Protein AF-A0A3Q3BIP0-F1 (afdb_monomer)

pLDDT: mean 76.55, std 16.32, range [24.11, 97.31]

Structure (mmCIF, N/CA/C/O backbone):
data_AF-A0A3Q3BIP0-F1
#
_entry.id   AF-A0A3Q3BIP0-F1
#
loop_
_atom_site.group_PDB
_atom_site.id
_atom_site.type_symbol
_atom_site.label_atom_id
_atom_site.label_alt_id
_atom_site.label_comp_id
_atom_site.label_asym_id
_atom_site.label_entity_id
_atom_site.label_seq_id
_atom_site.pdbx_PDB_ins_code
_atom_site.Cartn_x
_atom_site.Cartn_y
_atom_site.Cartn_z
_atom_site.occupancy
_atom_site.B_iso_or_equiv
_atom_site.auth_seq_id
_atom_site.auth_comp_id
_atom_site.auth_asym_id
_atom_site.auth_atom_id
_atom_site.pdbx_PDB_model_num
ATOM 1 N N . MET A 1 1 ? 16.464 -26.753 34.640 1.00 33.38 1 MET A N 1
ATOM 2 C CA . MET A 1 1 ? 17.159 -27.815 33.881 1.00 33.38 1 MET A CA 1
ATOM 3 C C . MET A 1 1 ? 18.623 -27.415 33.773 1.00 33.38 1 MET A C 1
ATOM 5 O O . MET A 1 1 ? 18.903 -26.432 33.111 1.00 33.38 1 MET A O 1
ATOM 9 N N . PHE A 1 2 ? 19.534 -28.069 34.496 1.00 24.11 2 PHE A N 1
ATOM 10 C CA . PHE A 1 2 ? 20.967 -27.748 34.431 1.00 24.11 2 PHE A CA 1
ATOM 11 C C . PHE A 1 2 ? 21.724 -28.934 33.845 1.00 24.11 2 PHE A C 1
ATOM 13 O O . PHE A 1 2 ? 21.589 -30.056 34.333 1.00 24.11 2 PHE A O 1
ATOM 20 N N . VAL A 1 3 ? 22.505 -28.673 32.800 1.00 28.91 3 VAL A N 1
ATOM 21 C CA . VAL A 1 3 ? 23.426 -29.635 32.194 1.00 28.91 3 VAL A CA 1
ATOM 22 C C . VAL A 1 3 ? 24.803 -29.374 32.797 1.00 28.91 3 VAL A C 1
ATOM 24 O O . VAL A 1 3 ? 25.383 -28.316 32.581 1.00 28.91 3 VAL A O 1
ATOM 27 N N . PHE A 1 4 ? 25.314 -30.323 33.579 1.00 26.50 4 PHE A N 1
ATOM 28 C CA . PHE A 1 4 ? 26.716 -30.336 33.997 1.00 26.50 4 PHE A CA 1
ATOM 29 C C . PHE A 1 4 ? 27.482 -31.310 33.098 1.00 26.50 4 PHE A C 1
ATOM 31 O O . PHE A 1 4 ? 27.207 -32.509 33.125 1.00 26.50 4 PHE A O 1
ATOM 38 N N . CYS A 1 5 ? 28.459 -30.811 32.338 1.00 28.73 5 CYS A N 1
ATOM 39 C CA . CYS A 1 5 ? 29.488 -31.638 31.705 1.00 28.73 5 CYS A CA 1
ATOM 40 C C . CYS A 1 5 ? 30.703 -31.691 32.637 1.00 28.73 5 CYS A C 1
ATOM 42 O O . CYS A 1 5 ? 31.366 -30.678 32.849 1.00 28.73 5 CYS A O 1
ATOM 44 N N . HIS A 1 6 ? 30.994 -32.864 33.202 1.00 28.81 6 HIS A N 1
ATOM 45 C CA . HIS A 1 6 ? 32.254 -33.113 33.900 1.00 28.81 6 HIS A CA 1
ATOM 46 C C . HIS A 1 6 ? 33.248 -33.742 32.921 1.00 28.81 6 HIS A C 1
ATOM 48 O O . HIS A 1 6 ? 33.045 -34.863 32.463 1.00 28.81 6 HIS A O 1
ATOM 54 N N . SER A 1 7 ? 34.336 -33.035 32.628 1.00 40.62 7 SER A N 1
ATOM 55 C CA . SER A 1 7 ? 35.482 -33.552 31.880 1.00 40.62 7 SER A CA 1
ATOM 56 C C . SER A 1 7 ? 36.447 -34.256 32.839 1.00 40.62 7 SER A C 1
ATOM 58 O O . SER A 1 7 ? 37.020 -33.637 33.735 1.00 40.62 7 SER A O 1
ATOM 60 N N . GLY A 1 8 ? 36.621 -35.569 32.661 1.00 27.61 8 GLY A N 1
ATOM 61 C CA . GLY A 1 8 ? 37.517 -36.389 33.477 1.00 27.61 8 GLY A CA 1
ATOM 62 C C . GLY A 1 8 ? 37.885 -37.722 32.819 1.00 27.61 8 GLY A C 1
ATOM 63 O O . GLY A 1 8 ? 37.208 -38.715 33.038 1.00 27.61 8 GLY A O 1
ATOM 64 N N . LEU A 1 9 ? 38.971 -37.692 32.034 1.00 34.19 9 LEU A N 1
ATOM 65 C CA . LEU A 1 9 ? 39.938 -38.759 31.699 1.00 34.19 9 LEU A CA 1
ATOM 66 C C . LEU A 1 9 ? 39.441 -40.211 31.487 1.00 34.19 9 LEU A C 1
ATOM 68 O O . LEU A 1 9 ? 39.231 -40.957 32.439 1.00 34.19 9 LEU A O 1
ATOM 72 N N . GLY A 1 10 ? 39.479 -40.664 30.224 1.00 26.66 10 GLY A N 1
ATOM 73 C CA . GLY A 1 10 ? 39.570 -42.083 29.843 1.00 26.66 10 GLY A CA 1
ATOM 74 C C . GLY A 1 10 ? 39.076 -42.366 28.417 1.00 26.66 10 GLY A C 1
ATOM 75 O O . GLY A 1 10 ? 37.908 -42.153 28.127 1.00 26.66 10 GLY A O 1
ATOM 76 N N . CYS A 1 11 ? 39.961 -42.830 27.527 1.00 36.09 11 CYS A N 1
ATOM 77 C CA . CYS A 1 11 ? 39.701 -43.109 26.106 1.00 36.09 11 CYS A CA 1
ATOM 78 C C . CYS A 1 11 ? 38.441 -43.958 25.832 1.00 36.09 11 CYS A C 1
ATOM 80 O O . CYS A 1 11 ? 38.356 -45.098 26.283 1.00 36.09 11 CYS A O 1
ATOM 82 N N . GLY A 1 12 ? 37.542 -43.455 24.979 1.00 28.53 12 GLY A N 1
ATOM 83 C CA . GLY A 1 12 ? 36.448 -44.217 24.371 1.00 28.53 12 GLY A CA 1
ATOM 84 C C . GLY A 1 12 ? 35.509 -43.316 23.567 1.00 28.53 12 GLY A C 1
ATOM 85 O O . GLY A 1 12 ? 34.959 -42.363 24.103 1.00 28.53 12 GLY A O 1
ATOM 86 N N . PHE A 1 13 ? 35.357 -43.595 22.271 1.00 40.06 13 PHE A N 1
ATOM 87 C CA . PHE A 1 13 ? 34.340 -42.995 21.402 1.00 40.06 13 PHE A CA 1
ATOM 88 C C . PHE A 1 13 ? 32.932 -43.188 22.011 1.00 40.06 13 PHE A C 1
ATOM 90 O O . PHE A 1 13 ? 32.654 -44.273 22.513 1.00 40.06 13 PHE A O 1
ATOM 97 N N . PHE A 1 14 ? 32.066 -42.173 21.870 1.00 35.97 14 PHE A N 1
ATOM 98 C CA . PHE A 1 14 ? 30.690 -42.002 22.390 1.00 35.97 14 PHE A CA 1
ATOM 99 C C . PHE A 1 14 ? 30.562 -41.177 23.685 1.00 35.97 14 PHE A C 1
ATOM 101 O O . PHE A 1 14 ? 30.467 -41.703 24.790 1.00 35.97 14 PHE A O 1
ATOM 108 N N . GLU A 1 15 ? 30.448 -39.856 23.519 1.00 36.03 15 GLU A N 1
ATOM 109 C CA . GLU A 1 15 ? 29.845 -38.964 24.516 1.00 36.03 15 GLU A CA 1
ATOM 110 C C . GLU A 1 15 ? 28.332 -39.245 24.587 1.00 36.03 15 GLU A C 1
ATOM 112 O O . GLU A 1 15 ? 27.610 -39.097 23.599 1.00 36.03 15 GLU A O 1
ATOM 117 N N . VAL A 1 16 ? 27.848 -39.688 25.750 1.00 39.41 16 VAL A N 1
ATOM 118 C CA . VAL A 1 16 ? 26.424 -39.928 26.027 1.00 39.41 16 VAL A CA 1
ATOM 119 C C . VAL A 1 16 ? 25.927 -38.820 26.954 1.00 39.41 16 VAL A C 1
ATOM 121 O O . VAL A 1 16 ? 26.384 -38.715 28.092 1.00 39.41 16 VAL A O 1
ATOM 124 N N . CYS A 1 17 ? 24.979 -37.999 26.493 1.00 39.12 17 CYS A N 1
ATOM 125 C CA . CYS A 1 17 ? 24.285 -37.041 27.357 1.00 39.12 17 CYS A CA 1
ATOM 126 C C . CYS A 1 17 ? 23.299 -37.773 28.279 1.00 39.12 17 CYS A C 1
ATOM 128 O O . CYS A 1 17 ? 22.420 -38.500 27.817 1.00 39.12 17 CYS A O 1
ATOM 130 N N . TRP A 1 18 ? 23.414 -37.546 29.589 1.00 38.69 18 TRP A N 1
ATOM 131 C CA . TRP A 1 18 ? 22.529 -38.130 30.597 1.00 38.69 18 TRP A CA 1
ATOM 132 C C . TRP A 1 18 ? 21.453 -37.127 31.023 1.00 38.69 18 TRP A C 1
ATOM 134 O O . TRP A 1 18 ? 21.769 -36.103 31.627 1.00 38.69 18 TRP A O 1
ATOM 144 N N . LEU A 1 19 ? 20.175 -37.447 30.798 1.00 36.06 19 LEU A N 1
ATOM 145 C CA . LEU A 1 19 ? 19.062 -36.795 31.497 1.00 36.06 19 LEU A CA 1
ATOM 146 C C . LEU A 1 19 ? 18.647 -37.642 32.708 1.00 36.06 19 LEU A C 1
ATOM 148 O O . LEU A 1 19 ? 18.263 -38.803 32.569 1.00 36.06 19 LEU A O 1
ATOM 152 N N . ARG A 1 20 ? 18.704 -37.058 33.913 1.00 34.97 20 ARG A N 1
ATOM 153 C CA . ARG A 1 20 ? 18.124 -37.642 35.135 1.00 34.97 20 ARG A CA 1
ATOM 154 C C . ARG A 1 20 ? 16.741 -37.044 35.376 1.00 34.97 20 ARG A C 1
ATOM 156 O O . ARG A 1 20 ? 16.641 -35.881 35.753 1.00 34.97 20 ARG A O 1
ATOM 163 N N . LEU A 1 21 ? 15.694 -37.852 35.220 1.00 36.09 21 LEU A N 1
ATOM 164 C CA . LEU A 1 21 ? 14.323 -37.495 35.597 1.00 36.09 21 LEU A CA 1
ATOM 165 C C . LEU A 1 21 ? 13.913 -38.242 36.875 1.00 36.09 21 LEU A C 1
ATOM 167 O O . LEU A 1 21 ? 14.251 -39.411 37.060 1.00 36.09 21 LEU A O 1
ATOM 171 N N . ARG A 1 22 ? 13.207 -37.552 37.779 1.00 34.44 22 ARG A N 1
ATOM 172 C CA . ARG A 1 22 ? 12.762 -38.077 39.079 1.00 34.44 22 ARG A CA 1
ATOM 173 C C . ARG A 1 22 ? 11.235 -38.194 39.081 1.00 34.44 22 ARG A C 1
ATOM 175 O O . ARG A 1 22 ? 10.556 -37.177 39.103 1.00 34.44 22 ARG A O 1
ATOM 182 N N . GLY A 1 23 ? 10.714 -39.423 39.081 1.00 39.28 23 GLY A N 1
ATOM 183 C CA . GLY A 1 23 ? 9.292 -39.721 39.308 1.00 39.28 23 GLY A CA 1
ATOM 184 C C . GLY A 1 23 ? 9.016 -40.184 40.753 1.00 39.28 23 GLY A C 1
ATOM 185 O O . GLY A 1 23 ? 9.912 -40.760 41.387 1.00 39.28 23 GLY A O 1
ATOM 186 N N . PRO A 1 24 ? 7.810 -39.946 41.308 1.00 45.69 24 PRO A N 1
ATOM 187 C CA . PRO A 1 24 ? 7.463 -40.326 42.674 1.00 45.69 24 PRO A CA 1
ATOM 188 C C . PRO A 1 24 ? 7.079 -41.813 42.742 1.00 45.69 24 PRO A C 1
ATOM 190 O O . PRO A 1 24 ? 5.950 -42.193 42.461 1.00 45.69 24 PRO A O 1
ATOM 193 N N . GLY A 1 25 ? 8.037 -42.657 43.136 1.00 48.06 25 GLY A N 1
ATOM 194 C CA . GLY A 1 25 ? 7.802 -44.073 43.453 1.00 48.06 25 GLY A CA 1
ATOM 195 C C . GLY A 1 25 ? 8.713 -45.040 42.693 1.00 48.06 25 GLY A C 1
ATOM 196 O O . GLY A 1 25 ? 8.373 -45.503 41.618 1.00 48.06 25 GLY A O 1
ATOM 197 N N . ARG A 1 26 ? 9.871 -45.357 43.293 1.00 47.50 26 ARG A N 1
ATOM 198 C CA . ARG A 1 26 ? 10.764 -46.508 43.015 1.00 47.50 26 ARG A CA 1
ATOM 199 C C . ARG A 1 26 ? 10.948 -46.947 41.543 1.00 47.50 26 ARG A C 1
ATOM 201 O O . ARG A 1 26 ? 10.336 -47.906 41.098 1.00 47.50 26 ARG A O 1
ATOM 208 N N . SER A 1 27 ? 11.941 -46.356 40.876 1.00 38.84 27 SER A N 1
ATOM 209 C CA . SER A 1 27 ? 13.042 -47.005 40.121 1.00 38.84 27 SER A CA 1
ATOM 210 C C . SER A 1 27 ? 13.680 -45.960 39.195 1.00 38.84 27 SER A C 1
ATOM 212 O O . SER A 1 27 ? 12.980 -45.112 38.649 1.00 38.84 27 SER A O 1
ATOM 214 N N . TRP A 1 28 ? 15.005 -45.981 39.034 1.00 39.06 28 TRP A N 1
ATOM 215 C CA . TRP A 1 28 ? 15.706 -45.089 38.106 1.00 39.06 28 TRP A CA 1
ATOM 216 C C . TRP A 1 28 ? 15.454 -45.551 36.665 1.00 39.06 28 TRP A C 1
ATOM 218 O O . TRP A 1 28 ? 16.001 -46.565 36.241 1.00 39.06 28 TRP A O 1
ATOM 228 N N . GLY A 1 29 ? 14.641 -44.812 35.908 1.00 39.62 29 GLY A N 1
ATOM 229 C CA . GLY A 1 29 ? 14.524 -44.977 34.459 1.00 39.62 29 GLY A CA 1
ATOM 230 C C . GLY A 1 29 ? 15.448 -43.997 33.741 1.00 39.62 29 GLY A C 1
ATOM 231 O O . GLY A 1 29 ? 15.277 -42.787 33.869 1.00 39.62 29 GLY A O 1
ATOM 232 N N . VAL A 1 30 ? 16.430 -44.505 32.997 1.00 42.56 30 VAL A N 1
ATOM 233 C CA . VAL A 1 30 ? 17.227 -43.700 32.061 1.00 42.56 30 VAL A CA 1
ATOM 234 C C . VAL A 1 30 ? 16.522 -43.754 30.709 1.00 42.56 30 VAL A C 1
ATOM 236 O O . VAL A 1 30 ? 16.454 -44.820 30.101 1.00 42.56 30 VAL A O 1
ATOM 239 N N . VAL A 1 31 ? 16.002 -42.625 30.226 1.00 46.19 31 VAL A N 1
ATOM 240 C CA . VAL A 1 31 ? 15.570 -42.510 28.827 1.00 46.19 31 VAL A CA 1
ATOM 241 C C . VAL A 1 31 ? 16.789 -42.095 28.016 1.00 46.19 31 VAL A C 1
ATOM 243 O O . VAL A 1 31 ? 17.210 -40.941 28.043 1.00 46.19 31 VAL A O 1
ATOM 246 N N . VAL A 1 32 ? 17.393 -43.061 27.326 1.00 47.59 32 VAL A N 1
ATOM 247 C CA . VAL A 1 32 ? 18.471 -42.801 26.369 1.00 47.59 32 VAL A CA 1
ATOM 248 C C . VAL A 1 32 ? 17.821 -42.360 25.060 1.00 47.59 32 VAL A C 1
ATOM 250 O O . VAL A 1 32 ? 17.444 -43.192 24.237 1.00 47.59 32 VAL A O 1
ATOM 253 N N . VAL A 1 33 ? 17.673 -41.049 24.851 1.00 53.56 33 VAL A N 1
ATOM 254 C CA . VAL A 1 33 ? 17.435 -40.533 23.497 1.00 53.56 33 VAL A CA 1
ATOM 255 C C . VAL A 1 33 ? 18.770 -40.638 22.777 1.00 53.56 33 VAL A C 1
ATOM 257 O O . VAL A 1 33 ? 19.678 -39.842 23.001 1.00 53.56 33 VAL A O 1
ATOM 260 N N . SER A 1 34 ? 18.937 -41.700 21.992 1.00 63.31 34 SER A N 1
ATOM 261 C CA . SER A 1 34 ? 20.180 -41.899 21.249 1.00 63.31 34 SER A CA 1
ATOM 262 C C . SER A 1 34 ? 20.437 -40.701 20.328 1.00 63.31 34 SER A C 1
ATOM 264 O O . SER A 1 34 ? 19.499 -40.137 19.759 1.00 63.31 34 SER A O 1
ATOM 266 N N . ALA A 1 35 ? 21.707 -40.341 20.126 1.00 61.22 35 ALA A N 1
ATOM 267 C CA . ALA A 1 35 ? 22.092 -39.330 19.139 1.00 61.22 35 ALA A CA 1
ATOM 268 C C . ALA A 1 35 ? 21.501 -39.639 17.749 1.00 61.22 35 ALA A C 1
ATOM 270 O O . ALA A 1 35 ? 21.176 -38.725 17.000 1.00 61.22 35 ALA A O 1
ATOM 271 N N . ALA A 1 36 ? 21.274 -40.922 17.444 1.00 66.69 36 ALA A N 1
ATOM 272 C CA . ALA A 1 36 ? 20.591 -41.357 16.236 1.00 66.69 36 ALA A CA 1
ATOM 273 C C . ALA A 1 36 ? 19.140 -40.855 16.151 1.00 66.69 36 ALA A C 1
ATOM 275 O O . ALA A 1 36 ? 18.747 -40.414 15.085 1.00 66.69 36 ALA A O 1
ATOM 276 N N . VAL A 1 37 ? 18.361 -40.849 17.240 1.00 72.00 37 VAL A N 1
ATOM 277 C CA . VAL A 1 37 ? 16.973 -40.333 17.251 1.00 72.00 37 VAL A CA 1
ATOM 278 C C . VAL A 1 37 ? 16.943 -38.815 17.074 1.00 72.00 37 VAL A C 1
ATOM 280 O O . VAL A 1 37 ? 16.118 -38.308 16.321 1.00 72.00 37 VAL A O 1
ATOM 283 N N . LEU A 1 38 ? 17.868 -38.090 17.710 1.00 67.50 38 LEU A N 1
ATOM 284 C CA . LEU A 1 38 ? 17.979 -36.638 17.541 1.00 67.50 38 LEU A CA 1
ATOM 285 C C . LEU A 1 38 ? 18.381 -36.278 16.102 1.00 67.50 38 LEU A C 1
ATOM 287 O O . LEU A 1 38 ? 17.762 -35.418 15.483 1.00 67.50 38 LEU A O 1
ATOM 291 N N . LEU A 1 39 ? 19.367 -36.988 15.545 1.00 71.38 39 LEU A N 1
ATOM 292 C CA . LEU A 1 39 ? 19.767 -36.852 14.145 1.00 71.38 39 LEU A CA 1
ATOM 293 C C . LEU A 1 39 ? 18.633 -37.231 13.191 1.00 71.38 39 LEU A C 1
ATOM 295 O O . LEU A 1 39 ? 18.493 -36.587 12.161 1.00 71.38 39 LEU A O 1
ATOM 299 N N . LEU A 1 40 ? 17.805 -38.224 13.531 1.00 74.00 40 LEU A N 1
ATOM 300 C CA . LEU A 1 40 ? 16.660 -38.629 12.717 1.00 74.00 40 LEU A CA 1
ATOM 301 C C . LEU A 1 40 ? 15.549 -37.575 12.737 1.00 74.00 40 LEU A C 1
ATOM 303 O O . LEU A 1 40 ? 14.970 -37.312 11.694 1.00 74.00 40 LEU A O 1
ATOM 307 N N . LEU A 1 41 ? 15.279 -36.941 13.883 1.00 68.88 41 LEU A N 1
ATOM 308 C CA . LEU A 1 41 ? 14.320 -35.834 13.997 1.00 68.88 41 LEU A CA 1
ATOM 309 C C . LEU A 1 41 ? 14.809 -34.575 13.275 1.00 68.88 41 LEU A C 1
ATOM 311 O O . LEU A 1 41 ? 14.026 -33.932 12.584 1.00 68.88 41 LEU A O 1
ATOM 315 N N . VAL A 1 42 ? 16.102 -34.251 13.378 1.00 67.69 42 VAL A N 1
ATOM 316 C CA . VAL A 1 42 ? 16.715 -33.155 12.612 1.00 67.69 42 VAL A CA 1
ATOM 317 C C . VAL A 1 42 ? 16.691 -33.474 11.118 1.00 67.69 42 VAL A C 1
ATOM 319 O O . VAL A 1 42 ? 16.300 -32.626 10.329 1.00 67.69 42 VAL A O 1
ATOM 322 N N . ALA A 1 43 ? 17.034 -34.699 10.717 1.00 67.88 43 ALA A N 1
ATOM 323 C CA . ALA A 1 43 ? 16.973 -35.129 9.323 1.00 67.88 43 ALA A CA 1
ATOM 324 C C . ALA A 1 43 ? 15.535 -35.146 8.788 1.00 67.88 43 ALA A C 1
ATOM 326 O O . ALA A 1 43 ? 15.324 -34.731 7.656 1.00 67.88 43 ALA A O 1
ATOM 327 N N . LEU A 1 44 ? 14.549 -35.558 9.593 1.00 68.62 44 LEU A N 1
ATOM 328 C CA . LEU A 1 44 ? 13.123 -35.476 9.261 1.00 68.62 44 LEU A CA 1
ATOM 329 C C . LEU A 1 44 ? 12.666 -34.024 9.136 1.00 68.62 44 LEU A C 1
ATOM 331 O O . LEU A 1 44 ? 11.977 -33.713 8.177 1.00 68.62 44 LEU A O 1
ATOM 335 N N . GLY A 1 45 ? 13.072 -33.133 10.045 1.00 61.50 45 GLY A N 1
ATOM 336 C CA . GLY A 1 45 ? 12.756 -31.703 9.979 1.00 61.50 45 GLY A CA 1
ATOM 337 C C . GLY A 1 45 ? 13.389 -31.009 8.770 1.00 61.50 45 GLY A C 1
ATOM 338 O O . GLY A 1 45 ? 12.719 -30.250 8.076 1.00 61.50 45 GLY A O 1
ATOM 339 N N . VAL A 1 46 ? 14.650 -31.325 8.460 1.00 58.62 46 VAL A N 1
ATOM 340 C CA . VAL A 1 46 ? 15.354 -30.836 7.264 1.00 58.62 46 VAL A CA 1
ATOM 341 C C . VAL A 1 46 ? 14.740 -31.424 5.992 1.00 58.62 46 VAL A C 1
ATOM 343 O O . VAL A 1 46 ? 14.544 -30.696 5.025 1.00 58.62 46 VAL A O 1
ATOM 346 N N . ALA A 1 47 ? 14.373 -32.708 5.985 1.00 54.25 47 ALA A N 1
ATOM 347 C CA . ALA A 1 47 ? 13.672 -33.329 4.864 1.00 54.25 47 ALA A CA 1
ATOM 348 C C . ALA A 1 47 ? 12.283 -32.708 4.653 1.00 54.25 47 ALA A C 1
ATOM 350 O O . ALA A 1 47 ? 11.926 -32.430 3.515 1.00 54.25 47 ALA A O 1
ATOM 351 N N . LEU A 1 48 ? 11.527 -32.422 5.720 1.00 55.31 48 LEU A N 1
ATOM 352 C CA . LEU A 1 48 ? 10.230 -31.742 5.635 1.00 55.31 48 LEU A CA 1
ATOM 353 C C . LEU A 1 48 ? 10.376 -30.320 5.070 1.00 55.31 48 LEU A C 1
ATOM 355 O O . LEU A 1 48 ? 9.602 -29.923 4.203 1.00 55.31 48 LEU A O 1
ATOM 359 N N . ALA A 1 49 ? 11.397 -29.579 5.517 1.00 52.09 49 ALA A N 1
ATOM 360 C CA . ALA A 1 49 ? 11.719 -28.252 4.997 1.00 52.09 49 ALA A CA 1
ATOM 361 C C . ALA A 1 49 ? 12.106 -28.298 3.507 1.00 52.09 49 ALA A C 1
ATOM 363 O O . ALA A 1 49 ? 11.659 -27.453 2.741 1.00 52.09 49 ALA A O 1
ATOM 364 N N . LEU A 1 50 ? 12.863 -29.315 3.080 1.00 54.19 50 LEU A N 1
ATOM 365 C CA . LEU A 1 50 ? 13.229 -29.527 1.673 1.00 54.19 50 LEU A CA 1
ATOM 366 C C . LEU A 1 50 ? 12.047 -29.973 0.795 1.00 54.19 50 LEU A C 1
ATOM 368 O O . LEU A 1 50 ? 12.042 -29.690 -0.400 1.00 54.19 50 LEU A O 1
ATOM 372 N N . ILE A 1 51 ? 11.046 -30.654 1.363 1.00 55.28 51 ILE A N 1
ATOM 373 C CA . ILE A 1 51 ? 9.830 -31.078 0.645 1.00 55.28 51 ILE A CA 1
ATOM 374 C C . ILE A 1 51 ? 8.878 -29.893 0.402 1.00 55.28 51 ILE A C 1
ATOM 376 O O . ILE A 1 51 ? 8.185 -29.873 -0.613 1.00 55.28 51 ILE A O 1
ATOM 380 N N . LEU A 1 52 ? 8.845 -28.904 1.302 1.00 61.41 52 LEU A N 1
ATOM 381 C CA . LEU A 1 52 ? 7.984 -27.716 1.185 1.00 61.41 52 LEU A CA 1
ATOM 382 C C . LEU A 1 52 ? 8.605 -26.586 0.347 1.00 61.41 52 LEU A C 1
ATOM 384 O O . LEU A 1 52 ? 7.890 -25.687 -0.094 1.00 61.41 52 LEU A O 1
ATOM 388 N N . THR A 1 53 ? 9.916 -26.622 0.102 1.00 73.81 53 THR A N 1
ATOM 389 C CA . THR A 1 53 ? 10.595 -25.648 -0.760 1.00 73.81 53 THR A CA 1
ATOM 390 C C . THR A 1 53 ? 10.495 -26.041 -2.227 1.00 73.81 53 THR A C 1
ATOM 392 O O . THR A 1 53 ? 11.016 -27.081 -2.638 1.00 73.81 53 THR A O 1
ATOM 395 N N . ARG A 1 54 ? 9.899 -25.181 -3.054 1.00 83.31 54 ARG A N 1
ATOM 396 C CA . ARG A 1 54 ? 9.905 -25.358 -4.510 1.00 83.31 54 ARG A CA 1
ATOM 397 C C . ARG A 1 54 ? 11.176 -24.747 -5.099 1.00 83.31 54 ARG A C 1
ATOM 399 O O . ARG A 1 54 ? 11.346 -23.531 -5.069 1.00 83.31 54 ARG A O 1
ATOM 406 N N . VAL A 1 55 ? 12.060 -25.585 -5.640 1.00 88.50 55 VAL A N 1
ATOM 407 C CA . VAL A 1 55 ? 13.290 -25.139 -6.315 1.00 88.50 55 VAL A CA 1
ATOM 408 C C . VAL A 1 55 ? 12.994 -24.857 -7.787 1.00 88.50 55 VAL A C 1
ATOM 410 O O . VAL A 1 55 ? 12.409 -25.697 -8.470 1.00 88.50 55 VAL A O 1
ATOM 413 N N . MET A 1 56 ? 13.394 -23.682 -8.267 1.00 90.38 56 MET A N 1
ATOM 414 C CA . MET A 1 56 ? 13.201 -23.231 -9.645 1.00 90.38 56 MET A CA 1
ATOM 415 C C . MET A 1 56 ? 14.564 -22.907 -10.259 1.00 90.38 56 MET A C 1
ATOM 417 O O . MET A 1 56 ? 15.298 -22.076 -9.722 1.00 90.38 56 MET A O 1
ATOM 421 N N . THR A 1 57 ? 14.920 -23.591 -11.350 1.00 91.44 57 THR A N 1
ATOM 422 C CA . THR A 1 57 ? 16.256 -23.502 -11.974 1.00 91.44 57 THR A CA 1
ATOM 423 C C . THR A 1 57 ? 16.252 -22.942 -13.393 1.00 91.44 57 THR A C 1
ATOM 425 O O . THR A 1 57 ? 17.315 -22.754 -13.985 1.00 91.44 57 THR A O 1
ATOM 428 N N . ASP A 1 58 ? 15.069 -22.720 -13.963 1.00 92.31 58 ASP A N 1
ATOM 429 C CA . ASP A 1 58 ? 14.920 -22.216 -15.325 1.00 92.31 58 ASP A CA 1
ATOM 430 C C . ASP A 1 58 ? 15.371 -20.752 -15.423 1.00 92.31 58 ASP A C 1
ATOM 432 O O . ASP A 1 58 ? 15.358 -20.021 -14.431 1.00 92.31 58 ASP A O 1
ATOM 436 N N . SER A 1 59 ? 15.775 -20.311 -16.619 1.00 92.06 59 SER A N 1
ATOM 437 C CA . SER A 1 59 ? 16.185 -18.919 -16.865 1.00 92.06 59 SER A CA 1
ATOM 438 C C . SER A 1 59 ? 15.031 -17.924 -16.748 1.00 92.06 59 SER A C 1
ATOM 440 O O . SER A 1 59 ? 15.273 -16.734 -16.588 1.00 92.06 59 SER A O 1
ATOM 442 N N . GLU A 1 60 ? 13.794 -18.396 -16.826 1.00 95.06 60 GLU A N 1
ATOM 443 C CA . GLU A 1 60 ? 12.574 -17.633 -16.592 1.00 95.06 60 GLU A CA 1
ATOM 444 C C . GLU A 1 60 ? 11.512 -18.551 -15.988 1.00 95.06 60 GLU A C 1
ATOM 446 O O . GLU A 1 60 ? 11.544 -19.765 -16.194 1.00 95.06 60 GLU A O 1
ATOM 451 N N . GLY A 1 61 ? 10.572 -17.986 -15.238 1.00 94.44 61 GLY A N 1
ATOM 452 C CA . GLY A 1 61 ? 9.461 -18.753 -14.693 1.00 94.44 61 GLY A CA 1
ATOM 453 C C . GLY A 1 61 ? 8.463 -17.892 -13.937 1.00 94.44 61 GLY A C 1
ATOM 454 O O . GLY A 1 61 ? 8.706 -16.72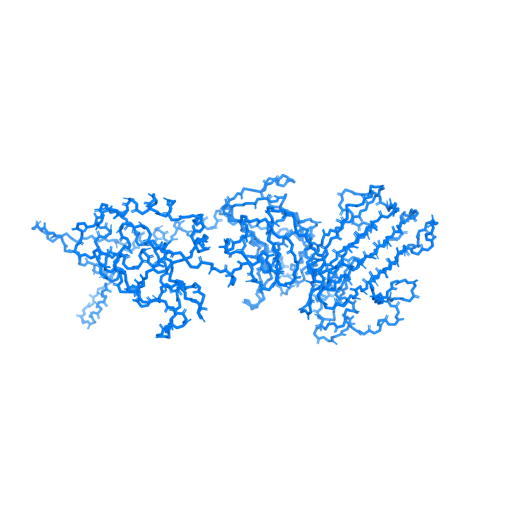3 -13.652 1.00 94.44 61 GLY A O 1
ATOM 455 N N . SER A 1 62 ? 7.325 -18.488 -13.596 1.00 95.12 62 SER A N 1
ATOM 456 C CA . SER A 1 62 ? 6.237 -17.828 -12.875 1.00 95.12 62 SER A CA 1
ATOM 457 C C . SER A 1 62 ? 5.832 -18.620 -11.639 1.00 95.12 62 SER A C 1
ATOM 459 O O . SER A 1 62 ? 5.836 -19.855 -11.642 1.00 95.12 62 SER A O 1
ATOM 461 N N . PHE A 1 63 ? 5.428 -17.915 -10.592 1.00 94.69 63 PHE A N 1
ATOM 462 C CA . PHE A 1 63 ? 4.923 -18.497 -9.358 1.00 94.69 63 PHE A CA 1
ATOM 463 C C . PHE A 1 63 ? 3.791 -17.637 -8.798 1.00 94.69 63 PHE A C 1
ATOM 465 O O . PHE A 1 63 ? 3.742 -16.426 -8.995 1.00 94.69 63 PHE A O 1
ATOM 472 N N . THR A 1 64 ? 2.856 -18.285 -8.116 1.00 95.00 64 THR A N 1
ATOM 473 C CA . THR A 1 64 ? 1.650 -17.648 -7.590 1.00 95.00 64 THR A CA 1
ATOM 474 C C . THR A 1 64 ? 1.400 -18.110 -6.164 1.00 95.00 64 THR A C 1
ATOM 476 O O . THR A 1 64 ? 1.878 -19.176 -5.752 1.00 95.00 64 THR A O 1
ATOM 479 N N . SER A 1 65 ? 0.597 -17.351 -5.427 1.00 93.62 65 SER A N 1
ATOM 480 C CA . SER A 1 65 ? -0.001 -17.841 -4.186 1.00 93.62 65 SER A CA 1
ATOM 481 C C . SER A 1 65 ? -0.864 -19.090 -4.444 1.00 93.62 65 SER A C 1
ATOM 483 O O . SER A 1 65 ? -1.346 -19.305 -5.567 1.00 93.62 65 SER A O 1
ATOM 485 N N . PRO A 1 66 ? -1.103 -19.929 -3.419 1.00 91.69 66 PRO A N 1
ATOM 486 C CA . PRO A 1 66 ? -2.029 -21.049 -3.549 1.00 91.69 66 PRO A CA 1
ATOM 487 C C . PRO A 1 66 ? -3.432 -20.562 -3.945 1.00 91.69 66 PRO A C 1
ATOM 489 O O . PRO A 1 66 ? -3.870 -19.515 -3.481 1.00 91.69 66 PRO A O 1
ATOM 492 N N . ASN A 1 67 ? -4.130 -21.332 -4.784 1.00 88.69 67 ASN A N 1
ATOM 493 C CA . ASN A 1 67 ? -5.479 -21.057 -5.310 1.00 88.69 67 ASN A CA 1
ATOM 494 C C . ASN A 1 67 ? -5.648 -19.825 -6.217 1.00 88.69 67 ASN A C 1
ATOM 496 O O . ASN A 1 67 ? -6.771 -19.584 -6.657 1.00 88.69 67 ASN A O 1
ATOM 500 N N . HIS A 1 68 ? -4.583 -19.090 -6.547 1.00 87.81 68 HIS A N 1
ATOM 501 C CA . HIS A 1 68 ? -4.667 -17.924 -7.432 1.00 87.81 68 HIS A CA 1
ATOM 502 C C . HIS A 1 68 ? -5.340 -18.274 -8.783 1.00 87.81 68 HIS A C 1
ATOM 504 O O . HIS A 1 68 ? -5.004 -19.316 -9.360 1.00 87.81 68 HIS A O 1
ATOM 510 N N . PRO A 1 69 ? -6.279 -17.456 -9.311 1.00 88.56 69 PRO A N 1
ATOM 511 C CA . PRO A 1 69 ? -6.683 -16.106 -8.875 1.00 88.56 69 PRO A CA 1
ATOM 512 C C . PRO A 1 69 ? -7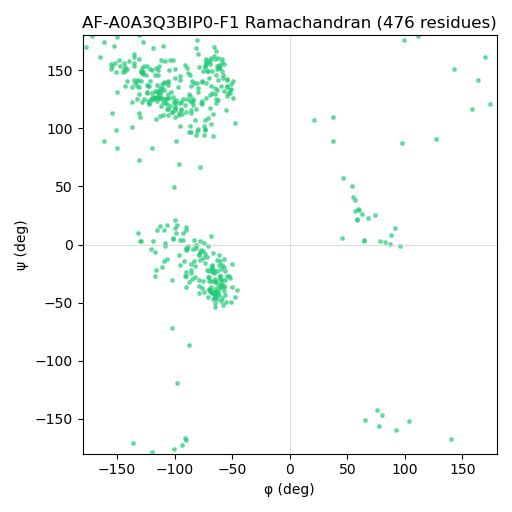.708 -16.045 -7.726 1.00 88.56 69 PRO A C 1
ATOM 514 O O . PRO A 1 69 ? -8.178 -14.965 -7.380 1.00 88.56 69 PRO A O 1
ATOM 517 N N . GLY A 1 70 ? -8.097 -17.183 -7.151 1.00 78.81 70 GLY A N 1
ATOM 518 C CA . GLY A 1 70 ? -8.944 -17.244 -5.958 1.00 78.81 70 GLY A CA 1
ATOM 519 C C . GLY A 1 70 ? -8.167 -17.028 -4.656 1.00 78.81 70 GLY A C 1
ATOM 520 O O . GLY A 1 70 ? -6.942 -16.912 -4.650 1.00 78.81 70 GLY A O 1
ATOM 521 N N . SER A 1 71 ? -8.892 -16.997 -3.535 1.00 85.50 71 SER A N 1
ATOM 522 C CA . SER A 1 71 ? -8.303 -16.676 -2.235 1.00 85.50 71 SER A CA 1
ATOM 523 C C . SER A 1 71 ? -7.341 -17.746 -1.714 1.00 85.50 71 SER A C 1
ATOM 525 O O . SER A 1 71 ? -7.631 -18.950 -1.762 1.00 85.50 71 SER A O 1
ATOM 527 N N . TYR A 1 72 ? -6.200 -17.308 -1.181 1.00 89.88 72 TYR A N 1
ATOM 528 C CA . TYR A 1 72 ? -5.211 -18.215 -0.597 1.00 89.88 72 TYR A CA 1
ATOM 529 C C . TYR A 1 72 ? -5.676 -18.770 0.767 1.00 89.88 72 TYR A C 1
ATOM 531 O O . TYR A 1 72 ? -6.465 -18.132 1.460 1.00 89.88 72 TYR A O 1
ATOM 539 N N . PRO A 1 73 ? -5.215 -19.965 1.187 1.00 88.75 73 PRO A N 1
ATOM 540 C CA . PRO A 1 73 ? -5.577 -20.538 2.483 1.00 88.75 73 PRO A CA 1
ATOM 541 C C . PRO A 1 73 ? -4.907 -19.816 3.670 1.00 88.75 73 PRO A C 1
ATOM 543 O O . PRO A 1 73 ? -3.753 -19.390 3.538 1.00 88.75 73 PRO A O 1
ATOM 546 N N . PRO A 1 74 ? -5.553 -19.767 4.850 1.00 84.94 74 PRO A N 1
ATOM 547 C CA . PRO A 1 74 ? -4.931 -19.271 6.080 1.00 84.94 74 PRO A CA 1
ATOM 548 C C . PRO A 1 74 ? -3.843 -20.230 6.596 1.00 84.94 74 PRO A C 1
ATOM 550 O O . PRO A 1 74 ? -3.875 -21.433 6.320 1.00 84.94 74 PRO A O 1
ATOM 553 N N . ASN A 1 75 ? -2.903 -19.712 7.387 1.00 82.88 75 ASN A N 1
ATOM 554 C CA . ASN A 1 75 ? -1.743 -20.396 7.970 1.00 82.88 75 ASN A CA 1
ATOM 555 C C . ASN A 1 75 ? -0.836 -21.063 6.925 1.00 82.88 75 ASN A C 1
ATOM 557 O O . ASN A 1 75 ? -0.192 -22.084 7.193 1.00 82.88 75 ASN A O 1
ATOM 561 N N . SER A 1 76 ? -0.797 -20.510 5.715 1.00 85.94 76 SER A N 1
ATOM 562 C CA . SER A 1 76 ? 0.034 -21.021 4.634 1.00 85.94 76 SER A CA 1
ATOM 563 C C . SER A 1 76 ? 1.467 -20.536 4.799 1.00 85.94 76 SER A C 1
ATOM 565 O O . SER A 1 76 ? 1.718 -19.373 5.096 1.00 85.94 76 SER A O 1
ATOM 567 N N . MET A 1 77 ? 2.428 -21.421 4.541 1.00 88.44 77 MET A N 1
ATOM 568 C CA . MET A 1 77 ? 3.837 -21.061 4.404 1.00 88.44 77 MET A CA 1
ATOM 569 C C . MET A 1 77 ? 4.364 -21.680 3.116 1.00 88.44 77 MET A C 1
ATOM 571 O O . MET A 1 77 ? 4.500 -22.899 3.017 1.00 88.44 77 MET A O 1
ATOM 575 N N . CYS A 1 78 ? 4.635 -20.836 2.124 1.00 89.94 78 CYS A N 1
ATOM 576 C CA . CYS A 1 78 ? 5.177 -21.252 0.836 1.00 89.94 78 CYS A CA 1
ATOM 577 C C . CYS A 1 78 ? 6.572 -20.662 0.664 1.00 89.94 78 CYS A C 1
ATOM 579 O O . CYS A 1 78 ? 6.772 -19.466 0.870 1.00 89.94 78 CYS A O 1
ATOM 581 N N . VAL A 1 79 ? 7.533 -21.500 0.277 1.00 90.69 79 VAL A N 1
ATOM 582 C CA . VAL A 1 79 ? 8.920 -21.078 0.073 1.00 90.69 79 VAL A CA 1
ATOM 583 C C . VAL A 1 79 ? 9.371 -21.489 -1.321 1.00 90.69 79 VAL A C 1
ATOM 585 O O . VAL A 1 79 ? 9.326 -22.668 -1.680 1.00 90.69 79 VAL A O 1
ATOM 588 N N . TRP A 1 80 ? 9.848 -20.519 -2.095 1.00 93.25 80 TRP A N 1
ATOM 589 C CA . TRP A 1 80 ? 10.467 -20.735 -3.397 1.00 93.25 80 TRP A CA 1
ATOM 590 C C . TRP A 1 80 ? 11.951 -20.403 -3.325 1.00 93.25 80 TRP A C 1
ATOM 592 O O . TRP A 1 80 ? 12.344 -19.357 -2.810 1.00 93.25 80 TRP A O 1
ATOM 602 N N . MET A 1 81 ? 12.776 -21.292 -3.868 1.00 91.88 81 MET A N 1
ATOM 603 C CA . MET A 1 81 ? 14.204 -21.063 -4.052 1.00 91.88 81 MET A CA 1
ATOM 604 C C . MET A 1 81 ? 14.468 -20.912 -5.548 1.00 91.88 81 MET A C 1
ATOM 606 O O . MET A 1 81 ? 14.331 -21.874 -6.302 1.00 91.88 81 MET A O 1
ATOM 610 N N . ILE A 1 82 ? 14.833 -19.707 -5.973 1.00 94.19 82 ILE A N 1
ATOM 611 C CA . ILE A 1 82 ? 15.134 -19.386 -7.369 1.00 94.19 82 ILE A CA 1
ATOM 612 C C . ILE A 1 82 ? 16.641 -19.415 -7.548 1.00 94.19 82 ILE A C 1
ATOM 614 O O . ILE A 1 82 ? 17.349 -18.677 -6.863 1.00 94.19 82 ILE A O 1
ATOM 618 N N . GLN A 1 83 ? 17.134 -20.248 -8.459 1.00 92.69 83 GLN A N 1
ATOM 619 C CA . GLN A 1 83 ? 18.557 -20.379 -8.739 1.00 92.69 83 GLN A CA 1
ATOM 620 C C . GLN A 1 83 ? 18.816 -20.293 -10.241 1.00 92.69 83 GLN A C 1
ATOM 622 O O . GLN A 1 83 ? 18.471 -21.200 -10.991 1.00 92.69 83 GLN A O 1
ATOM 627 N N . VAL A 1 84 ? 19.490 -19.229 -10.669 1.00 93.62 84 VAL A N 1
ATOM 628 C CA . VAL A 1 84 ? 19.886 -19.025 -12.070 1.00 93.62 84 VAL A CA 1
ATOM 629 C C . VAL A 1 84 ? 21.385 -19.300 -12.255 1.00 93.62 84 VAL A C 1
ATOM 631 O O . VAL A 1 84 ? 22.168 -19.125 -11.315 1.00 93.62 84 VAL A O 1
ATOM 634 N N . PRO A 1 85 ? 21.829 -19.761 -13.439 1.00 92.06 85 PRO A N 1
ATOM 635 C CA . PRO A 1 85 ? 23.236 -20.068 -13.675 1.00 92.06 85 PRO A CA 1
ATOM 636 C C . PRO A 1 85 ? 24.105 -18.795 -13.653 1.00 92.06 85 PRO A C 1
ATOM 638 O O . PRO A 1 85 ? 23.809 -17.842 -14.384 1.00 92.06 85 PRO A O 1
ATOM 641 N N . PRO A 1 86 ? 25.224 -18.773 -12.898 1.00 88.75 86 PRO A N 1
ATOM 642 C CA . PRO A 1 86 ? 26.197 -17.684 -12.976 1.00 88.75 86 PRO A CA 1
ATOM 643 C C . PRO A 1 86 ? 26.674 -17.469 -14.426 1.00 88.75 86 PRO A C 1
ATOM 645 O O . PRO A 1 86 ? 26.865 -18.454 -15.144 1.00 88.75 86 PRO A O 1
ATOM 648 N N . PRO A 1 87 ? 26.878 -16.219 -14.886 1.00 90.75 87 PRO A N 1
ATOM 649 C CA . PRO A 1 87 ? 26.945 -14.968 -14.120 1.00 90.75 87 PRO A CA 1
ATOM 650 C C . PRO A 1 87 ? 25.598 -14.240 -13.937 1.00 90.75 87 PRO A C 1
ATOM 652 O O . PRO A 1 87 ? 25.602 -13.062 -13.594 1.00 90.75 87 PRO A O 1
ATOM 655 N N . HIS A 1 88 ? 24.460 -14.889 -14.193 1.00 92.88 88 HIS A N 1
ATOM 656 C CA . HIS A 1 88 ? 23.154 -14.233 -14.134 1.00 92.88 88 HIS A CA 1
ATOM 657 C C . HIS A 1 88 ? 22.698 -13.959 -12.697 1.00 92.88 88 HIS A C 1
ATOM 659 O O . HIS A 1 88 ? 23.056 -14.669 -11.755 1.00 92.88 88 HIS A O 1
ATOM 665 N N . LEU A 1 89 ? 21.869 -12.931 -12.563 1.00 92.44 89 LEU A N 1
ATOM 666 C CA . LEU A 1 89 ? 21.195 -12.488 -11.352 1.00 92.44 89 LEU A CA 1
ATOM 667 C C . LEU A 1 89 ? 19.690 -12.696 -11.518 1.00 92.44 89 LEU A C 1
ATOM 669 O O . LEU A 1 89 ? 19.178 -12.707 -12.640 1.00 92.44 89 LEU A O 1
ATOM 673 N N . VAL A 1 90 ? 18.978 -12.863 -10.409 1.00 92.69 90 VAL A N 1
ATOM 674 C CA . VAL A 1 90 ? 17.520 -13.018 -10.440 1.00 92.69 90 VAL A CA 1
ATOM 675 C C . VAL A 1 90 ? 16.865 -11.638 -10.422 1.00 92.69 90 VAL A C 1
ATOM 677 O O . VAL A 1 90 ? 17.141 -10.820 -9.545 1.00 92.69 90 VAL A O 1
ATOM 680 N N . GLN A 1 91 ? 15.964 -11.384 -11.362 1.00 92.69 91 GLN A N 1
ATOM 681 C CA . GLN A 1 91 ? 15.036 -10.259 -11.301 1.00 92.69 91 GLN A CA 1
ATOM 682 C C . GLN A 1 91 ? 13.627 -10.801 -11.089 1.00 92.69 91 GLN A C 1
ATOM 684 O O . GLN A 1 91 ? 13.244 -11.763 -11.758 1.00 92.69 91 GLN A O 1
ATOM 689 N N . ILE A 1 92 ? 12.875 -10.199 -10.167 1.00 92.69 92 ILE A N 1
ATOM 690 C CA . ILE A 1 92 ? 11.508 -10.610 -9.832 1.00 92.69 92 ILE A CA 1
ATOM 691 C C . ILE A 1 92 ? 10.564 -9.447 -10.105 1.00 92.69 92 ILE A C 1
ATOM 693 O O . ILE A 1 92 ? 10.792 -8.337 -9.632 1.00 92.69 92 ILE A O 1
ATOM 697 N N . HIS A 1 93 ? 9.492 -9.729 -10.832 1.00 91.25 93 HIS A N 1
ATOM 698 C CA . HIS A 1 93 ? 8.412 -8.798 -11.101 1.00 91.25 93 HIS A CA 1
ATOM 699 C C . HIS A 1 93 ? 7.093 -9.409 -10.622 1.00 91.25 93 HIS A C 1
ATOM 701 O O . HIS A 1 93 ? 6.737 -10.523 -11.012 1.00 91.25 93 HIS A O 1
ATOM 707 N N . VAL A 1 94 ? 6.391 -8.701 -9.742 1.00 90.12 94 VAL A N 1
ATOM 708 C CA . VAL A 1 94 ? 5.068 -9.103 -9.258 1.00 90.12 94 VAL A CA 1
ATOM 709 C C . VAL A 1 94 ? 4.039 -8.469 -10.185 1.00 90.12 94 VAL A C 1
ATOM 711 O O . VAL A 1 94 ? 4.008 -7.255 -10.308 1.00 90.12 94 VAL A O 1
ATOM 714 N N . THR A 1 95 ? 3.217 -9.281 -10.843 1.00 86.62 95 THR A N 1
ATOM 715 C CA . THR A 1 95 ? 2.236 -8.797 -11.826 1.00 86.62 95 THR A CA 1
ATOM 716 C C . THR A 1 95 ? 0.911 -8.406 -11.181 1.00 86.62 95 THR A C 1
ATOM 718 O O . THR A 1 95 ? 0.227 -7.509 -11.651 1.00 86.62 95 THR A O 1
ATOM 721 N N . SER A 1 96 ? 0.521 -9.077 -10.096 1.00 84.12 96 SER A N 1
ATOM 722 C CA . SER A 1 96 ? -0.678 -8.732 -9.327 1.00 84.12 96 SER A CA 1
ATOM 723 C C . SER A 1 96 ? -0.506 -9.115 -7.864 1.00 84.12 96 SER A C 1
ATOM 725 O O . SER A 1 96 ? 0.187 -10.087 -7.548 1.00 84.12 96 SER A O 1
ATOM 727 N N . MET A 1 97 ? -1.133 -8.351 -6.970 1.00 83.06 97 MET A N 1
ATOM 728 C CA . MET A 1 97 ? -1.087 -8.579 -5.529 1.00 83.06 97 MET A CA 1
ATOM 729 C C . MET A 1 97 ? -2.385 -8.097 -4.875 1.00 83.06 97 MET A C 1
ATOM 731 O O . MET A 1 97 ? -2.838 -6.989 -5.128 1.00 83.06 97 MET A O 1
ATOM 735 N N . ALA A 1 98 ? -2.978 -8.945 -4.045 1.00 82.25 98 ALA A N 1
ATOM 736 C CA . ALA A 1 98 ? -4.154 -8.694 -3.227 1.00 82.25 98 ALA A CA 1
ATOM 737 C C . ALA A 1 98 ? -4.043 -9.563 -1.970 1.00 82.25 98 ALA A C 1
ATOM 739 O O . ALA A 1 98 ? -4.544 -10.689 -1.926 1.00 82.25 98 ALA A O 1
ATOM 740 N N . MET A 1 99 ? -3.310 -9.070 -0.978 1.00 82.12 99 MET A N 1
ATOM 741 C CA . MET A 1 99 ? -3.023 -9.754 0.282 1.00 82.12 99 MET A CA 1
ATOM 742 C C . MET A 1 99 ? -3.401 -8.864 1.460 1.00 82.12 99 MET A C 1
ATOM 744 O O . MET A 1 99 ? -3.373 -7.636 1.355 1.00 82.12 99 MET A O 1
ATOM 748 N N . GLU A 1 100 ? -3.722 -9.481 2.591 1.00 79.75 100 GLU A N 1
ATOM 749 C CA . GLU A 1 100 ? -3.945 -8.754 3.834 1.00 79.75 100 GLU A CA 1
ATOM 750 C C . GLU A 1 100 ? -2.688 -7.972 4.243 1.00 79.75 100 GLU A C 1
ATOM 752 O O . GLU A 1 100 ? -1.567 -8.472 4.182 1.00 79.75 100 GLU A O 1
ATOM 757 N N . GLY A 1 101 ? -2.870 -6.724 4.669 1.00 63.66 101 GLY A N 1
ATOM 758 C CA . GLY A 1 101 ? -1.802 -5.950 5.289 1.00 63.66 101 GLY A CA 1
ATOM 759 C C . GLY A 1 101 ? -1.798 -4.472 4.915 1.00 63.66 101 GLY A C 1
ATOM 760 O O . GLY A 1 101 ? -2.222 -4.062 3.836 1.00 63.66 101 GLY A O 1
ATOM 761 N N . GLN A 1 102 ? -1.298 -3.668 5.850 1.00 53.69 102 GLN A N 1
ATOM 762 C CA . GLN A 1 102 ? -0.945 -2.257 5.664 1.00 53.69 102 GLN A CA 1
ATOM 763 C C . GLN A 1 102 ? 0.577 -2.126 5.479 1.00 53.69 102 GLN A C 1
ATOM 765 O O . GLN A 1 102 ? 1.273 -3.132 5.485 1.00 53.69 102 GLN A O 1
ATOM 770 N N . SER A 1 103 ? 1.126 -0.912 5.378 1.00 51.94 103 SER A N 1
ATOM 771 C CA . SER A 1 103 ? 2.547 -0.642 5.060 1.00 51.94 103 SER A CA 1
ATOM 772 C C . SER A 1 103 ? 3.606 -1.395 5.893 1.00 51.94 103 SER A C 1
ATOM 774 O O . SER A 1 103 ? 4.758 -1.474 5.474 1.00 51.94 103 SER A O 1
ATOM 776 N N . LEU A 1 104 ? 3.245 -1.971 7.046 1.00 58.81 104 LEU A N 1
ATOM 777 C CA . LEU A 1 104 ? 4.134 -2.750 7.918 1.00 58.81 104 LEU A CA 1
ATOM 778 C C . LEU A 1 104 ? 4.074 -4.282 7.725 1.00 58.81 104 LEU A C 1
ATOM 780 O O . LEU A 1 104 ? 4.911 -4.981 8.293 1.00 58.81 104 LEU A O 1
ATOM 784 N N . CYS A 1 105 ? 3.121 -4.810 6.946 1.00 70.00 105 CYS A N 1
ATOM 785 C CA . CYS A 1 105 ? 2.989 -6.235 6.594 1.00 70.00 105 CYS A CA 1
ATOM 786 C C . CYS A 1 105 ? 3.124 -7.216 7.780 1.00 70.00 105 CYS A C 1
ATOM 788 O O . CYS A 1 105 ? 4.003 -8.081 7.792 1.00 70.00 105 CYS A O 1
ATOM 790 N N . LEU A 1 106 ? 2.276 -7.043 8.804 1.00 73.88 106 LEU A N 1
ATOM 791 C CA . LEU A 1 106 ? 2.336 -7.795 10.068 1.00 73.88 106 LEU A CA 1
ATOM 792 C C . LEU A 1 106 ? 1.59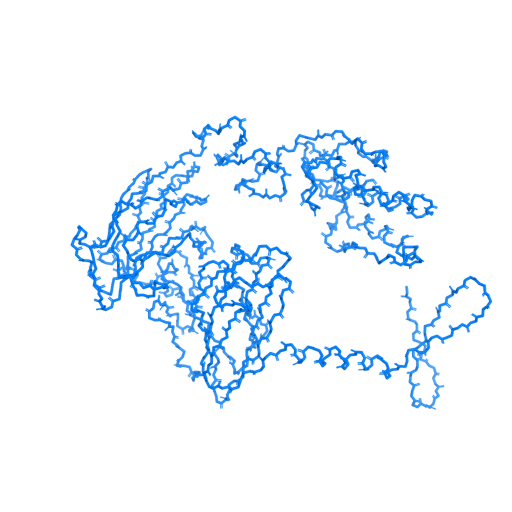4 -9.147 10.049 1.00 73.88 106 LEU A C 1
ATOM 794 O O . LEU A 1 106 ? 1.956 -10.021 10.836 1.00 73.88 106 LEU A O 1
ATOM 798 N N . PHE A 1 107 ? 0.591 -9.308 9.178 1.00 80.88 107 PHE A N 1
ATOM 799 C CA . PHE A 1 107 ? -0.314 -10.470 9.134 1.00 80.88 107 PHE A CA 1
ATOM 800 C C . PHE A 1 107 ? 0.066 -11.419 8.002 1.00 80.88 107 PHE A C 1
ATOM 802 O O . PHE A 1 107 ? 0.711 -12.444 8.233 1.00 80.88 107 PHE A O 1
ATOM 809 N N . ASP A 1 108 ? -0.205 -10.989 6.771 1.00 86.75 108 ASP A N 1
ATOM 810 C CA . ASP A 1 108 ? 0.194 -11.683 5.561 1.00 86.75 108 ASP A CA 1
ATOM 811 C C . ASP A 1 108 ? 1.299 -10.909 4.856 1.00 86.75 108 ASP A C 1
ATOM 813 O O . ASP A 1 108 ? 1.302 -9.675 4.794 1.00 86.75 108 ASP A O 1
ATOM 817 N N . TRP A 1 109 ? 2.281 -11.631 4.323 1.00 91.00 109 TRP A N 1
ATOM 818 C CA . TRP A 1 109 ? 3.377 -10.986 3.614 1.00 91.00 109 TRP A CA 1
ATOM 819 C C . TRP A 1 109 ? 4.060 -11.896 2.603 1.00 91.00 109 TRP A C 1
ATOM 821 O O . TRP A 1 109 ? 4.177 -13.115 2.764 1.00 91.00 109 TRP A O 1
ATOM 831 N N . LEU A 1 110 ? 4.588 -11.246 1.572 1.00 91.44 110 LEU A N 1
ATOM 832 C CA . LEU A 1 110 ? 5.549 -11.794 0.633 1.00 91.44 110 LEU A CA 1
ATOM 833 C C . LEU A 1 110 ? 6.917 -11.183 0.932 1.00 91.44 110 LEU A C 1
ATOM 835 O O . LEU A 1 110 ? 7.087 -9.969 0.882 1.00 91.44 110 LEU A O 1
ATOM 839 N N . GLU A 1 111 ? 7.896 -12.017 1.244 1.00 90.25 111 GLU A N 1
ATOM 840 C CA . GLU A 1 111 ? 9.259 -11.604 1.562 1.00 90.25 111 GLU A CA 1
ATOM 841 C C . GLU A 1 111 ? 10.233 -12.109 0.497 1.00 90.25 111 GLU A C 1
ATOM 843 O O . GLU A 1 111 ? 10.211 -13.289 0.136 1.00 90.25 111 GLU A O 1
ATOM 848 N N . VAL A 1 112 ? 11.110 -11.227 0.013 1.00 89.81 112 VAL A N 1
ATOM 849 C CA . VAL A 1 112 ? 12.202 -11.577 -0.907 1.00 89.81 112 VAL A CA 1
ATOM 850 C C . VAL A 1 112 ? 13.538 -11.403 -0.185 1.00 89.81 112 VAL A C 1
ATOM 852 O O . VAL A 1 112 ? 13.888 -10.307 0.250 1.00 89.81 112 VAL A O 1
ATOM 855 N N . LEU A 1 113 ? 14.291 -12.498 -0.071 1.00 85.00 113 LEU A N 1
ATOM 856 C CA . LEU A 1 113 ? 15.560 -12.596 0.648 1.00 85.00 113 LEU A CA 1
ATOM 857 C C . LEU A 1 113 ? 16.692 -12.968 -0.315 1.00 85.00 113 LEU A C 1
ATOM 859 O O . LEU A 1 113 ? 16.647 -14.005 -0.984 1.00 85.00 113 LEU A O 1
ATOM 863 N N . PHE A 1 114 ? 17.756 -12.167 -0.329 1.00 79.31 114 PHE A N 1
ATOM 864 C CA . PHE A 1 114 ? 18.951 -12.418 -1.137 1.00 79.31 114 PHE A CA 1
ATOM 865 C C . PHE A 1 114 ? 20.247 -12.182 -0.345 1.00 79.31 114 PHE A C 1
ATOM 867 O O . PHE A 1 114 ? 20.262 -11.640 0.763 1.00 79.31 114 PHE A O 1
ATOM 874 N N . GLN A 1 115 ? 21.366 -12.684 -0.867 1.00 67.69 115 GLN A N 1
ATOM 875 C CA . GLN A 1 115 ? 22.669 -12.551 -0.214 1.00 67.69 115 GLN A CA 1
ATOM 876 C C . GLN A 1 115 ? 23.340 -11.212 -0.561 1.00 67.69 115 GLN A C 1
ATOM 878 O O . GLN A 1 115 ? 23.280 -10.816 -1.718 1.00 67.69 115 GLN A O 1
ATOM 883 N N . PRO A 1 116 ? 24.023 -10.543 0.392 1.00 53.50 116 PRO A N 1
ATOM 884 C CA . PRO A 1 116 ? 24.403 -11.032 1.716 1.00 53.50 116 PRO A CA 1
ATOM 885 C C . PRO A 1 116 ? 23.448 -10.548 2.826 1.00 53.50 116 PRO A C 1
ATOM 887 O O . PRO A 1 116 ? 23.711 -9.520 3.422 1.00 53.50 116 PRO A O 1
ATOM 890 N N . ARG A 1 117 ? 22.364 -11.288 3.127 1.00 52.19 117 ARG A N 1
ATOM 891 C CA . ARG A 1 117 ? 21.557 -11.302 4.381 1.00 52.19 117 ARG A CA 1
ATOM 892 C C . ARG A 1 117 ? 21.128 -9.971 5.049 1.00 52.19 117 ARG A C 1
ATOM 894 O O . ARG A 1 117 ? 20.522 -10.041 6.112 1.00 52.19 117 ARG A O 1
ATOM 901 N N . SER A 1 118 ? 21.369 -8.803 4.457 1.00 48.16 118 SER A N 1
ATOM 902 C CA . SER A 1 118 ? 21.043 -7.494 5.047 1.00 48.16 118 SER A CA 1
ATOM 903 C C . SER A 1 118 ? 19.847 -6.801 4.403 1.00 48.16 118 SER A C 1
ATOM 905 O O . SER A 1 118 ? 19.340 -5.846 4.978 1.00 48.16 118 SER A O 1
ATOM 907 N N . PHE A 1 119 ? 19.373 -7.273 3.249 1.00 52.91 119 PHE A N 1
ATOM 908 C CA . PHE A 1 119 ? 18.212 -6.695 2.580 1.00 52.91 119 PHE A CA 1
ATOM 909 C C . PHE A 1 119 ? 17.093 -7.734 2.536 1.00 52.91 119 PHE A C 1
ATOM 911 O O . PHE A 1 119 ? 17.194 -8.751 1.850 1.00 52.91 119 PHE A O 1
ATOM 918 N N . SER A 1 120 ? 16.064 -7.489 3.346 1.00 63.28 120 SER A N 1
ATOM 919 C CA . SER A 1 120 ? 14.775 -8.167 3.280 1.00 63.28 120 SER A CA 1
ATOM 920 C C . SER A 1 120 ? 13.731 -7.122 2.916 1.00 63.28 120 SER A C 1
ATOM 922 O O . SER A 1 120 ? 13.640 -6.092 3.587 1.00 63.28 120 SER A O 1
ATOM 924 N N . CYS A 1 121 ? 12.967 -7.372 1.857 1.00 69.75 121 CYS A N 1
ATOM 925 C CA . CYS A 1 121 ? 11.814 -6.555 1.495 1.00 69.75 121 CYS A CA 1
ATOM 926 C C . CYS A 1 121 ? 10.551 -7.378 1.730 1.00 69.75 121 CYS A C 1
ATOM 928 O O . CYS A 1 121 ? 10.448 -8.495 1.218 1.00 69.75 121 CYS A O 1
ATOM 930 N N . ARG A 1 122 ? 9.615 -6.825 2.508 1.00 82.31 122 ARG A N 1
ATOM 931 C CA . ARG A 1 122 ? 8.285 -7.396 2.732 1.00 82.31 122 ARG A CA 1
ATOM 932 C C . ARG A 1 122 ? 7.249 -6.593 1.971 1.00 82.31 122 ARG A C 1
ATOM 934 O O . ARG A 1 122 ? 7.294 -5.367 1.977 1.00 82.31 122 ARG A O 1
ATOM 941 N N . PHE A 1 123 ? 6.326 -7.306 1.347 1.00 85.75 123 PHE A N 1
ATOM 942 C CA . PHE A 1 123 ? 5.266 -6.755 0.522 1.00 85.75 123 PHE A CA 1
ATOM 943 C C . PHE A 1 123 ? 3.922 -7.333 0.960 1.00 85.75 123 PHE A C 1
ATOM 945 O O . PHE A 1 123 ? 3.828 -8.519 1.282 1.00 85.75 123 PHE A O 1
ATOM 952 N N . CYS A 1 124 ? 2.894 -6.496 0.967 1.00 81.31 124 CYS A N 1
ATOM 953 C CA . CYS A 1 124 ? 1.519 -6.832 1.318 1.00 81.31 124 CYS A CA 1
ATOM 954 C C . CYS A 1 124 ? 0.577 -5.748 0.773 1.00 81.31 124 CYS A C 1
ATOM 956 O O . CYS A 1 124 ? 1.038 -4.732 0.245 1.00 81.31 124 CYS A O 1
ATOM 958 N N . GLY A 1 125 ? -0.734 -5.951 0.908 1.00 74.88 125 GLY A N 1
ATOM 959 C CA . GLY A 1 125 ? -1.750 -5.041 0.386 1.00 74.88 125 GLY A CA 1
ATOM 960 C C . GLY A 1 125 ? -2.225 -5.412 -1.022 1.00 74.88 125 GLY A C 1
ATOM 961 O O . GLY A 1 125 ? -2.089 -6.552 -1.466 1.00 74.88 125 GLY A O 1
ATOM 962 N N . ASN A 1 126 ? -2.814 -4.436 -1.717 1.00 67.81 126 ASN A N 1
ATOM 963 C CA . ASN A 1 126 ? -3.555 -4.646 -2.970 1.00 67.81 126 ASN A CA 1
ATOM 964 C C . ASN A 1 126 ? -2.853 -4.112 -4.225 1.00 67.81 126 ASN A C 1
ATOM 966 O O . ASN A 1 126 ? -3.486 -3.984 -5.271 1.00 67.81 126 ASN A O 1
ATOM 970 N N . VAL A 1 127 ? -1.572 -3.755 -4.120 1.00 68.12 127 VAL A N 1
ATOM 971 C CA . VAL A 1 127 ? -0.789 -3.246 -5.249 1.00 68.12 127 VAL A CA 1
ATOM 972 C C . VAL A 1 127 ? 0.548 -3.950 -5.302 1.00 68.12 127 VAL A C 1
ATOM 974 O O . VAL A 1 127 ? 1.189 -4.179 -4.277 1.00 68.12 127 VAL A O 1
ATOM 977 N N . ALA A 1 128 ? 0.939 -4.329 -6.515 1.00 80.44 128 ALA A N 1
ATOM 978 C CA . ALA A 1 128 ? 2.210 -4.978 -6.748 1.00 80.44 128 ALA A CA 1
ATOM 979 C C . ALA A 1 128 ? 3.371 -4.021 -6.412 1.00 80.44 128 ALA A C 1
ATOM 981 O O . ALA A 1 128 ? 3.334 -2.849 -6.791 1.00 80.44 128 ALA A O 1
ATOM 982 N N . PRO A 1 129 ? 4.405 -4.493 -5.697 1.00 82.81 129 PRO A N 1
ATOM 983 C CA . PRO A 1 129 ? 5.589 -3.689 -5.437 1.00 82.81 129 PRO A CA 1
ATOM 984 C C . PRO A 1 129 ? 6.394 -3.449 -6.722 1.00 82.81 129 PRO A C 1
ATOM 986 O O . PRO A 1 129 ? 6.291 -4.246 -7.659 1.00 82.81 129 PRO A O 1
ATOM 989 N N . PRO A 1 130 ? 7.260 -2.419 -6.744 1.00 84.12 130 PRO A N 1
ATOM 990 C CA . PRO A 1 130 ? 8.156 -2.207 -7.868 1.00 84.12 130 PRO A CA 1
ATOM 991 C C . PRO A 1 130 ? 9.110 -3.393 -8.067 1.00 84.12 130 PRO A C 1
ATOM 993 O O . PRO A 1 130 ? 9.433 -4.135 -7.130 1.00 84.12 130 PRO A O 1
ATOM 996 N N . THR A 1 131 ? 9.579 -3.562 -9.301 1.00 89.69 131 THR A N 1
ATOM 997 C CA . THR A 1 131 ? 10.436 -4.672 -9.724 1.00 89.69 131 THR A CA 1
ATOM 998 C C . THR A 1 131 ? 11.668 -4.804 -8.838 1.00 89.69 131 THR A C 1
ATOM 1000 O O . THR A 1 131 ? 12.424 -3.862 -8.596 1.00 89.69 131 THR A O 1
ATOM 1003 N N . VAL A 1 132 ? 11.909 -6.026 -8.369 1.00 89.25 132 VAL A N 1
ATOM 1004 C CA . VAL A 1 132 ? 12.996 -6.317 -7.441 1.00 89.25 132 VAL A CA 1
ATOM 1005 C C . VAL A 1 132 ? 14.212 -6.798 -8.225 1.00 89.25 132 VAL A C 1
ATOM 1007 O O . VAL A 1 132 ? 14.303 -7.958 -8.645 1.00 89.25 132 VAL A O 1
ATOM 1010 N N . ASN A 1 133 ? 15.173 -5.892 -8.391 1.00 88.50 133 ASN A N 1
ATOM 1011 C CA . ASN A 1 133 ? 16.492 -6.191 -8.940 1.00 88.50 133 ASN A CA 1
ATOM 1012 C C . ASN A 1 133 ? 17.396 -6.747 -7.842 1.00 88.50 133 ASN A C 1
ATOM 1014 O O . ASN A 1 133 ? 17.834 -6.017 -6.956 1.00 88.50 133 ASN A O 1
ATOM 1018 N N . THR A 1 134 ? 17.682 -8.050 -7.886 1.00 88.44 134 THR A N 1
ATOM 1019 C CA . THR A 1 134 ? 18.580 -8.666 -6.901 1.00 88.44 134 THR A CA 1
ATOM 1020 C C . THR A 1 134 ? 20.027 -8.658 -7.381 1.00 88.44 134 THR A C 1
ATOM 1022 O O . THR A 1 134 ? 20.323 -8.661 -8.578 1.00 88.44 134 THR A O 1
ATOM 1025 N N . ASN A 1 135 ? 20.955 -8.689 -6.429 1.00 85.69 135 ASN A N 1
ATOM 1026 C CA . ASN A 1 135 ? 22.394 -8.803 -6.669 1.00 85.69 135 ASN A CA 1
ATOM 1027 C C . ASN A 1 135 ? 22.905 -10.250 -6.522 1.00 85.69 135 ASN A C 1
ATOM 1029 O O . ASN A 1 135 ? 24.107 -10.468 -6.362 1.00 85.69 135 ASN A O 1
ATOM 1033 N N . SER A 1 136 ? 22.007 -11.242 -6.552 1.00 88.50 136 SER A N 1
ATOM 1034 C CA . SER A 1 136 ? 22.345 -12.645 -6.323 1.00 88.50 136 SER A CA 1
ATOM 1035 C C . SER A 1 136 ? 21.815 -13.554 -7.430 1.00 88.50 136 SER A C 1
ATOM 1037 O O . SER A 1 136 ? 20.743 -13.333 -7.991 1.00 88.50 136 SER A O 1
ATOM 1039 N N . SER A 1 137 ? 22.557 -14.624 -7.718 1.00 90.88 137 SER A N 1
ATOM 1040 C CA . SER A 1 137 ? 22.105 -15.729 -8.572 1.00 90.88 137 SER A CA 1
ATOM 1041 C C . SER A 1 137 ? 21.151 -16.683 -7.841 1.00 90.88 137 SER A C 1
ATOM 1043 O O . SER A 1 137 ? 20.636 -17.627 -8.441 1.00 90.88 137 SER A O 1
ATOM 1045 N N . THR A 1 138 ? 20.959 -16.498 -6.531 1.00 91.06 138 THR A N 1
ATOM 1046 C CA . THR A 1 138 ? 20.092 -17.339 -5.703 1.00 91.06 138 THR A CA 1
ATOM 1047 C C . THR A 1 138 ? 19.253 -16.489 -4.762 1.00 91.06 138 THR A C 1
ATOM 1049 O O . THR A 1 138 ? 19.783 -15.740 -3.941 1.00 91.06 138 THR A O 1
ATOM 1052 N N . VAL A 1 139 ? 17.935 -16.633 -4.868 1.00 91.44 139 VAL A N 1
ATOM 1053 C CA . VAL A 1 139 ? 16.960 -15.820 -4.136 1.00 91.44 139 VAL A CA 1
ATOM 1054 C C . VAL A 1 139 ? 15.923 -16.718 -3.485 1.00 91.44 139 VAL A C 1
ATOM 1056 O O . VAL A 1 139 ? 15.490 -17.714 -4.064 1.00 91.44 139 VAL A O 1
ATOM 1059 N N . TRP A 1 140 ? 15.529 -16.351 -2.273 1.00 90.69 140 TRP A N 1
ATOM 1060 C CA . TRP A 1 140 ? 14.475 -17.014 -1.525 1.00 90.69 140 TRP A CA 1
ATOM 1061 C C . TRP A 1 140 ? 13.260 -16.109 -1.484 1.00 90.69 140 TRP A C 1
ATOM 1063 O O . TRP A 1 140 ? 13.355 -14.962 -1.054 1.00 90.69 140 TRP A O 1
ATOM 1073 N N . VAL A 1 141 ? 12.122 -16.632 -1.914 1.00 93.12 141 VAL A N 1
ATOM 1074 C CA . VAL A 1 141 ? 10.841 -15.942 -1.813 1.00 93.12 141 VAL A CA 1
ATOM 1075 C C . VAL A 1 141 ? 9.983 -16.708 -0.822 1.00 93.12 141 VAL A C 1
ATOM 1077 O O . VAL A 1 141 ? 9.819 -17.919 -0.962 1.00 93.12 141 VAL A O 1
ATOM 1080 N N . THR A 1 142 ? 9.467 -16.023 0.191 1.00 91.50 142 THR A N 1
ATOM 1081 C CA . THR A 1 142 ? 8.632 -16.624 1.234 1.00 91.50 142 THR A CA 1
ATOM 1082 C C . THR A 1 142 ? 7.293 -15.917 1.274 1.00 91.50 142 THR A C 1
ATOM 1084 O O . THR A 1 142 ? 7.239 -14.715 1.501 1.00 91.50 142 THR A O 1
ATOM 1087 N N . PHE A 1 143 ? 6.216 -16.666 1.079 1.00 93.75 143 PHE A N 1
ATOM 1088 C CA . PHE A 1 143 ? 4.861 -16.204 1.349 1.00 93.75 143 PHE A CA 1
ATOM 1089 C C . PHE A 1 143 ? 4.378 -16.817 2.658 1.00 93.75 143 PHE A C 1
ATOM 1091 O O . PHE A 1 143 ? 4.491 -18.035 2.850 1.00 93.75 143 PHE A O 1
ATOM 1098 N N . ARG A 1 144 ? 3.827 -15.983 3.537 1.00 90.44 144 ARG A N 1
ATOM 1099 C CA . ARG A 1 144 ? 3.193 -16.427 4.773 1.00 90.44 144 ARG A CA 1
ATOM 1100 C C . ARG A 1 144 ? 1.827 -15.776 4.922 1.00 90.44 144 ARG A C 1
ATOM 1102 O O . ARG A 1 144 ? 1.725 -14.571 4.717 1.00 90.44 144 ARG A O 1
ATOM 1109 N N . SER A 1 145 ? 0.839 -16.584 5.301 1.00 90.38 145 SER A N 1
ATOM 1110 C CA . SER A 1 145 ? -0.452 -16.101 5.781 1.00 90.38 145 SER A CA 1
ATOM 1111 C C . SER A 1 145 ? -0.706 -16.484 7.234 1.00 90.38 145 SER A C 1
ATOM 1113 O O . SER A 1 145 ? -0.188 -17.505 7.717 1.00 90.38 145 SER A O 1
ATOM 1115 N N . ASP A 1 146 ? -1.487 -15.667 7.928 1.00 86.69 146 ASP A N 1
ATOM 1116 C CA . ASP A 1 146 ? -1.939 -15.912 9.292 1.00 86.69 146 ASP A CA 1
ATOM 1117 C C . ASP A 1 146 ? -3.282 -16.670 9.335 1.00 86.69 146 ASP A C 1
ATOM 1119 O O . ASP A 1 146 ? -3.671 -17.324 8.365 1.00 86.69 146 ASP A O 1
ATOM 1123 N N . ASN A 1 147 ? -3.952 -16.724 10.490 1.00 85.50 147 ASN A N 1
ATOM 1124 C CA . ASN A 1 147 ? -5.174 -17.516 10.643 1.00 85.50 147 ASN A CA 1
ATOM 1125 C C . ASN A 1 147 ? -6.452 -16.827 10.131 1.00 85.50 147 ASN A C 1
ATOM 1127 O O . ASN A 1 147 ? -7.524 -17.438 10.214 1.00 85.50 147 ASN A O 1
ATOM 1131 N N . SER A 1 148 ? -6.346 -15.606 9.618 1.00 80.31 148 SER A N 1
ATOM 1132 C CA . SER A 1 148 ? -7.464 -14.742 9.273 1.00 80.31 148 SER A CA 1
ATOM 1133 C C . SER A 1 148 ? -7.325 -14.153 7.861 1.00 80.31 148 SER A C 1
ATOM 1135 O O . SER A 1 148 ? -6.480 -14.589 7.094 1.00 80.31 148 SER A O 1
ATOM 1137 N N . ILE A 1 149 ? -8.326 -13.347 7.479 1.00 69.69 149 ILE A N 1
ATOM 1138 C CA . ILE A 1 149 ? -8.462 -12.518 6.263 1.00 69.69 149 ILE A CA 1
ATOM 1139 C C . ILE A 1 149 ? -7.577 -12.923 5.062 1.00 69.69 149 ILE A C 1
ATOM 1141 O O . ILE A 1 149 ? -6.400 -12.617 4.977 1.00 69.69 149 ILE A O 1
ATOM 1145 N N . ALA A 1 150 ? -8.190 -13.510 4.03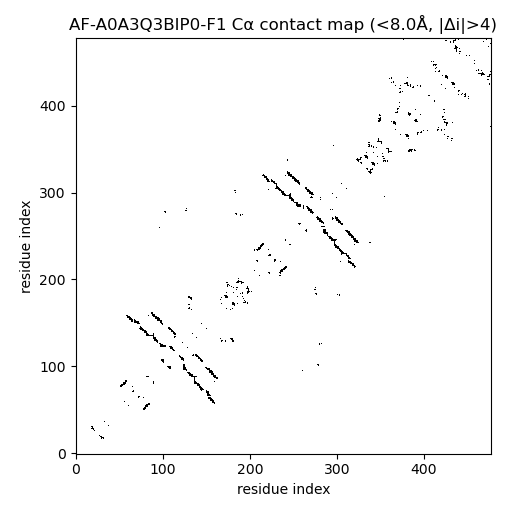0 1.00 77.06 150 ALA A N 1
ATOM 1146 C CA . ALA A 1 150 ? -7.491 -13.849 2.789 1.00 77.06 150 ALA A CA 1
ATOM 1147 C C . ALA A 1 150 ? -7.922 -12.958 1.613 1.00 77.06 150 ALA A C 1
ATOM 1149 O O . ALA A 1 150 ? -9.117 -12.795 1.354 1.00 77.06 150 ALA A O 1
ATOM 1150 N N . GLY A 1 151 ? -6.954 -12.440 0.854 1.00 78.81 151 GLY A N 1
ATOM 1151 C CA . GLY A 1 151 ? -7.177 -11.822 -0.460 1.00 78.81 151 GLY A CA 1
ATOM 1152 C C . GLY A 1 151 ? -6.993 -12.806 -1.626 1.00 78.81 151 GLY A C 1
ATOM 1153 O O . GLY A 1 151 ? -6.801 -14.002 -1.415 1.00 78.81 151 GLY A O 1
ATOM 1154 N N . ASN A 1 152 ? -7.022 -12.317 -2.873 1.00 84.12 152 ASN A N 1
ATOM 1155 C CA . ASN A 1 152 ? -6.810 -13.123 -4.098 1.00 84.12 152 ASN A CA 1
ATOM 1156 C C . ASN A 1 152 ? -5.334 -13.528 -4.324 1.00 84.12 152 ASN A C 1
ATOM 1158 O O . ASN A 1 152 ? -4.984 -14.191 -5.308 1.00 84.12 152 ASN A O 1
ATOM 1162 N N . GLY A 1 153 ? -4.458 -13.130 -3.401 1.00 89.56 153 GLY A N 1
ATOM 1163 C CA . GLY A 1 153 ? -3.057 -13.503 -3.362 1.00 89.56 153 GLY A CA 1
ATOM 1164 C C . GLY A 1 153 ? -2.224 -12.755 -4.381 1.00 89.56 153 GLY A C 1
ATOM 1165 O O . GLY A 1 153 ? -2.433 -11.568 -4.588 1.00 89.56 153 GLY A O 1
ATOM 1166 N N . PHE A 1 154 ? -1.246 -13.416 -4.987 1.00 92.44 154 PHE A N 1
ATOM 1167 C CA . PHE A 1 154 ? -0.328 -12.752 -5.906 1.00 92.44 154 PHE A CA 1
ATOM 1168 C C . PHE A 1 154 ? 0.069 -13.648 -7.073 1.00 92.44 154 PHE A C 1
ATOM 1170 O O . PHE A 1 154 ? 0.090 -14.880 -6.962 1.00 92.44 154 PHE A O 1
ATOM 1177 N N . ALA A 1 155 ? 0.464 -13.002 -8.163 1.00 93.25 155 ALA A N 1
ATOM 1178 C CA . ALA A 1 155 ? 1.182 -13.619 -9.264 1.00 93.25 155 ALA A CA 1
ATOM 1179 C C . ALA A 1 155 ? 2.503 -12.886 -9.487 1.00 93.25 155 ALA A C 1
ATOM 1181 O O . ALA A 1 155 ? 2.571 -11.659 -9.438 1.00 93.25 155 ALA A O 1
ATOM 1182 N N . ALA A 1 156 ? 3.568 -13.651 -9.701 1.00 94.56 156 ALA A N 1
ATOM 1183 C CA . ALA A 1 156 ? 4.900 -13.125 -9.919 1.00 94.56 156 ALA A CA 1
ATOM 1184 C C . ALA A 1 156 ? 5.641 -13.931 -10.984 1.00 94.56 156 ALA A C 1
ATOM 1186 O O . ALA A 1 156 ? 5.431 -15.133 -11.168 1.00 94.56 156 ALA A O 1
ATOM 1187 N N . GLN A 1 157 ? 6.547 -13.251 -11.667 1.00 94.75 157 GLN A N 1
ATOM 1188 C CA . GLN A 1 157 ? 7.438 -13.812 -12.664 1.00 94.75 157 GLN A CA 1
ATOM 1189 C C . GLN A 1 157 ? 8.881 -13.444 -12.339 1.00 94.75 157 GLN A C 1
ATOM 1191 O O . GLN A 1 157 ? 9.164 -12.389 -11.772 1.00 94.75 157 GLN A O 1
ATOM 1196 N N . TYR A 1 158 ? 9.805 -14.329 -12.685 1.00 95.12 158 TYR A N 1
ATOM 1197 C CA . TYR A 1 158 ? 11.228 -14.096 -12.530 1.00 95.12 158 TYR A CA 1
ATOM 1198 C C . TYR A 1 158 ? 11.956 -14.371 -13.840 1.00 95.12 158 TYR A C 1
ATOM 1200 O O . TYR A 1 158 ? 11.538 -15.212 -14.639 1.00 95.12 158 TYR A O 1
ATOM 1208 N N . ARG A 1 159 ? 13.079 -13.682 -14.040 1.00 94.50 159 ARG A N 1
ATOM 1209 C CA . ARG A 1 159 ? 13.991 -13.927 -15.162 1.00 94.50 159 ARG A CA 1
ATOM 1210 C C . ARG A 1 159 ? 15.450 -13.762 -14.755 1.00 94.50 159 ARG A C 1
ATOM 1212 O O . ARG A 1 159 ? 15.778 -13.013 -13.834 1.00 94.50 159 ARG A O 1
ATOM 1219 N N . ALA A 1 160 ? 16.321 -14.470 -15.459 1.00 94.12 160 ALA A N 1
ATOM 1220 C CA . ALA A 1 160 ? 17.766 -14.397 -15.343 1.00 94.12 160 ALA A CA 1
ATOM 1221 C C . ALA A 1 160 ? 18.282 -13.194 -16.143 1.00 94.12 160 ALA A C 1
ATOM 1223 O O . ALA A 1 160 ? 18.158 -13.150 -17.366 1.00 94.12 160 ALA A O 1
ATOM 1224 N N . VAL A 1 161 ? 18.887 -12.226 -15.459 1.00 93.25 161 VAL A N 1
ATOM 1225 C CA . VAL A 1 161 ? 19.453 -11.014 -16.068 1.00 93.25 161 VAL A CA 1
ATOM 1226 C C . VAL A 1 161 ? 20.958 -10.951 -15.843 1.00 93.25 161 VAL A C 1
ATOM 1228 O O . VAL A 1 161 ? 21.464 -11.399 -14.818 1.00 93.25 161 VAL A O 1
ATOM 1231 N N . LEU A 1 162 ? 21.708 -10.406 -16.799 1.00 89.81 162 LEU A N 1
ATOM 1232 C CA . LEU A 1 162 ? 23.141 -10.176 -16.610 1.00 89.81 162 LEU A CA 1
ATOM 1233 C C . LEU A 1 162 ? 23.381 -8.965 -15.684 1.00 89.81 162 LEU A C 1
ATOM 1235 O O . LEU A 1 162 ? 22.590 -8.016 -15.707 1.00 89.81 162 LEU A O 1
ATOM 1239 N N . PRO A 1 163 ? 24.481 -8.943 -14.906 1.00 85.06 163 PRO A N 1
ATOM 1240 C CA . PRO A 1 163 ? 24.889 -7.763 -14.147 1.00 85.06 163 PRO A CA 1
ATOM 1241 C C . PRO A 1 163 ? 25.028 -6.543 -15.072 1.00 85.06 163 PRO A C 1
ATOM 1243 O O . PRO A 1 163 ? 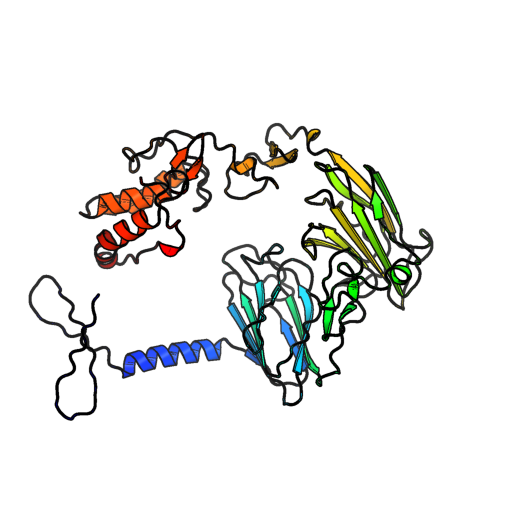25.690 -6.625 -16.106 1.00 85.06 163 PRO A O 1
ATOM 1246 N N . GLY A 1 164 ? 24.383 -5.425 -14.725 1.00 78.25 164 GLY A N 1
ATOM 1247 C CA . GLY A 1 164 ? 24.345 -4.209 -15.556 1.00 78.25 164 GLY A CA 1
ATOM 1248 C C . GLY A 1 164 ? 23.292 -4.203 -16.676 1.00 78.25 164 GLY A C 1
ATOM 1249 O O . GLY A 1 164 ? 23.226 -3.244 -17.436 1.00 78.25 164 GLY A O 1
ATOM 1250 N N . HIS A 1 165 ? 22.468 -5.250 -16.789 1.00 81.06 165 HIS A N 1
ATOM 1251 C CA . HIS A 1 165 ? 21.277 -5.301 -17.657 1.00 81.06 165 HIS A CA 1
ATOM 1252 C C . HIS A 1 165 ? 19.964 -5.365 -16.854 1.00 81.06 165 HIS A C 1
ATOM 1254 O O . HIS A 1 165 ? 18.908 -5.714 -17.383 1.00 81.06 165 HIS A O 1
ATOM 1260 N N . GLN A 1 166 ? 20.033 -5.044 -15.560 1.00 79.44 166 GLN A N 1
ATOM 1261 C CA . GLN A 1 166 ? 18.860 -4.863 -14.713 1.00 79.44 166 GLN A CA 1
ATOM 1262 C C . GLN A 1 166 ? 18.060 -3.669 -15.240 1.00 79.44 166 GLN A C 1
ATOM 1264 O O . GLN A 1 166 ? 18.603 -2.588 -15.443 1.00 79.44 166 GLN A O 1
ATOM 1269 N N . SER A 1 167 ? 16.784 -3.903 -15.521 1.00 84.50 167 SER A N 1
ATOM 1270 C CA . SER A 1 167 ? 15.852 -2.906 -16.052 1.00 84.50 167 SER A CA 1
ATOM 1271 C C . SER A 1 167 ? 14.565 -2.958 -15.251 1.00 84.50 167 SER A C 1
ATOM 1273 O O . SER A 1 167 ? 14.119 -4.046 -14.892 1.00 84.50 167 SER A O 1
ATOM 1275 N N . CYS A 1 168 ? 13.977 -1.809 -14.966 1.00 84.69 168 CYS A N 1
ATOM 1276 C CA . CYS A 1 168 ? 12.649 -1.747 -14.373 1.00 84.69 168 CYS A CA 1
ATOM 1277 C C . CYS A 1 168 ? 11.578 -1.922 -15.462 1.00 84.69 168 CYS A C 1
ATOM 1279 O O . CYS A 1 168 ? 11.901 -1.945 -16.660 1.00 84.69 168 CYS A O 1
ATOM 1281 N N . THR A 1 169 ? 10.316 -2.105 -15.075 1.00 78.88 169 THR A N 1
ATOM 1282 C CA . THR A 1 169 ? 9.221 -2.087 -16.061 1.00 78.88 169 THR A CA 1
ATOM 1283 C C . THR A 1 169 ? 9.102 -0.704 -16.704 1.00 78.88 169 THR A C 1
ATOM 1285 O O . THR A 1 169 ? 9.696 0.269 -16.243 1.00 78.88 169 THR A O 1
ATOM 1288 N N . ARG A 1 170 ? 8.350 -0.601 -17.809 1.00 68.19 170 ARG A N 1
ATOM 1289 C CA . ARG A 1 170 ? 8.135 0.688 -18.497 1.00 68.19 170 ARG A CA 1
ATOM 1290 C C . ARG A 1 170 ? 7.457 1.730 -17.604 1.00 68.19 170 ARG A C 1
ATOM 1292 O O . ARG A 1 170 ? 7.663 2.917 -17.815 1.00 68.19 170 ARG A O 1
ATOM 1299 N N . GLU A 1 171 ? 6.682 1.265 -16.631 1.00 70.25 171 GLU A N 1
ATOM 1300 C CA . GLU A 1 171 ? 5.958 2.070 -15.648 1.00 70.25 171 GLU A CA 1
ATOM 1301 C C . GLU A 1 171 ? 6.823 2.470 -14.443 1.00 70.25 171 GLU A C 1
ATOM 1303 O O . GLU A 1 171 ? 6.346 3.184 -13.576 1.00 70.25 171 GLU A O 1
ATOM 1308 N N . GLU A 1 172 ? 8.073 2.016 -14.332 1.00 80.06 172 GLU A N 1
ATOM 1309 C CA . GLU A 1 172 ? 8.898 2.218 -13.137 1.00 80.06 172 GLU A CA 1
ATOM 1310 C C . GLU A 1 172 ? 10.108 3.115 -13.404 1.00 80.06 172 GLU A C 1
ATOM 1312 O O . GLU A 1 172 ? 10.764 3.057 -14.448 1.00 80.06 172 GLU A O 1
ATOM 1317 N N . PHE A 1 173 ? 10.473 3.908 -12.398 1.00 82.38 173 PHE A N 1
ATOM 1318 C CA . PHE A 1 173 ? 11.680 4.721 -12.439 1.00 82.38 173 PHE A CA 1
ATOM 1319 C C . PHE A 1 173 ? 12.896 3.917 -11.978 1.00 82.38 173 PHE A C 1
ATOM 1321 O O . PHE A 1 173 ? 12.836 3.191 -10.987 1.00 82.38 173 PHE A O 1
ATOM 1328 N N . THR A 1 174 ? 14.016 4.053 -12.692 1.00 86.31 174 THR A N 1
ATOM 1329 C CA . THR A 1 174 ? 15.270 3.352 -12.377 1.00 86.31 174 THR A CA 1
ATOM 1330 C C . THR A 1 174 ? 16.295 4.311 -11.763 1.00 86.31 174 THR A C 1
ATOM 1332 O O . THR A 1 174 ? 16.773 5.236 -12.432 1.00 86.31 174 THR A O 1
ATOM 1335 N N . CYS A 1 175 ? 16.664 4.058 -10.507 1.00 84.88 175 CYS A N 1
ATOM 1336 C CA . CYS A 1 175 ? 17.790 4.700 -9.824 1.00 84.88 175 CYS A CA 1
ATOM 1337 C C . CYS A 1 175 ? 19.139 4.244 -10.429 1.00 84.88 175 CYS A C 1
ATOM 1339 O O . CYS A 1 175 ? 19.218 3.178 -11.046 1.00 84.88 175 CYS A O 1
ATOM 1341 N N . ASP A 1 176 ? 20.224 5.012 -10.255 1.00 83.31 176 ASP A N 1
ATOM 1342 C CA . ASP A 1 176 ? 21.539 4.657 -10.836 1.00 83.31 176 ASP A CA 1
ATOM 1343 C C . ASP A 1 176 ? 22.169 3.398 -10.209 1.00 83.31 176 ASP A C 1
ATOM 1345 O O . ASP A 1 176 ? 22.984 2.722 -10.840 1.00 83.31 176 ASP A O 1
ATOM 1349 N N . ASP A 1 177 ? 21.769 3.051 -8.985 1.00 79.62 177 ASP A N 1
ATOM 1350 C CA . ASP A 1 177 ? 22.139 1.814 -8.288 1.00 79.62 177 ASP A CA 1
ATOM 1351 C C . ASP A 1 177 ? 21.367 0.574 -8.790 1.00 79.62 177 ASP A C 1
ATOM 1353 O O . ASP A 1 177 ? 21.662 -0.550 -8.376 1.00 79.62 177 ASP A O 1
ATOM 1357 N N . GLY A 1 178 ? 20.403 0.763 -9.698 1.00 81.12 178 GLY A N 1
ATOM 1358 C CA . GLY A 1 178 ? 19.549 -0.287 -10.242 1.00 81.12 178 GLY A CA 1
ATOM 1359 C C . GLY A 1 178 ? 18.288 -0.564 -9.421 1.00 81.12 178 GLY A C 1
ATOM 1360 O O . GLY A 1 178 ? 17.588 -1.533 -9.723 1.00 81.12 178 GLY A O 1
ATOM 1361 N N . ARG A 1 179 ? 17.958 0.242 -8.404 1.00 83.81 179 ARG A N 1
ATOM 1362 C CA . ARG A 1 179 ? 16.683 0.135 -7.679 1.00 83.81 179 ARG A CA 1
ATOM 1363 C C . ARG A 1 179 ? 15.522 0.650 -8.537 1.00 83.81 179 ARG A C 1
ATOM 1365 O O . ARG A 1 179 ? 15.645 1.674 -9.204 1.00 83.81 179 ARG A O 1
ATOM 1372 N N . CYS A 1 180 ? 14.394 -0.056 -8.496 1.00 86.75 180 CYS A N 1
ATOM 1373 C CA . CYS A 1 180 ? 13.160 0.365 -9.154 1.00 86.75 180 CYS A CA 1
ATOM 1374 C C . CYS A 1 180 ? 12.231 1.060 -8.159 1.00 86.75 180 CYS A C 1
ATOM 1376 O O . CYS A 1 180 ? 12.046 0.579 -7.036 1.00 86.75 180 CYS A O 1
ATOM 1378 N N . LEU A 1 181 ? 11.650 2.179 -8.581 1.00 79.31 181 LEU A N 1
ATOM 1379 C CA . LEU A 1 181 ? 10.685 2.963 -7.818 1.00 79.31 181 LEU A CA 1
ATOM 1380 C C . LEU A 1 181 ? 9.358 3.045 -8.566 1.00 79.31 181 LEU A C 1
ATOM 1382 O O . LEU A 1 181 ? 9.319 3.037 -9.799 1.00 79.31 181 LEU A O 1
ATOM 1386 N N . LEU A 1 182 ? 8.277 3.160 -7.798 1.00 75.44 182 LEU A N 1
ATOM 1387 C CA . LEU A 1 182 ? 6.968 3.474 -8.352 1.00 75.44 182 LEU A CA 1
ATOM 1388 C C . LEU A 1 182 ? 6.943 4.934 -8.833 1.00 75.44 182 LEU A C 1
ATOM 1390 O O . LEU A 1 182 ? 7.575 5.785 -8.204 1.00 75.44 182 LEU A O 1
ATOM 1394 N N . PRO A 1 183 ? 6.152 5.251 -9.873 1.00 72.31 183 PRO A N 1
ATOM 1395 C CA . PRO A 1 183 ? 5.907 6.613 -10.348 1.00 72.31 183 PRO A CA 1
ATOM 1396 C C . PRO A 1 183 ? 5.602 7.636 -9.251 1.00 72.31 183 PRO A C 1
ATOM 1398 O O . PRO A 1 183 ? 6.062 8.770 -9.314 1.00 72.31 183 PRO A O 1
ATOM 1401 N N . ALA A 1 184 ? 4.834 7.228 -8.238 1.00 65.94 184 ALA A N 1
ATOM 1402 C CA . ALA A 1 184 ? 4.426 8.085 -7.129 1.00 65.94 184 ALA A CA 1
ATOM 1403 C C . ALA A 1 184 ? 5.579 8.512 -6.203 1.00 65.94 184 ALA A C 1
ATOM 1405 O O . ALA A 1 184 ? 5.399 9.450 -5.436 1.00 65.94 184 ALA A O 1
ATOM 1406 N N . SER A 1 185 ? 6.718 7.814 -6.254 1.00 73.81 185 SER A N 1
ATOM 1407 C CA . SER A 1 185 ? 7.925 8.057 -5.447 1.00 73.81 185 SER A CA 1
ATOM 1408 C C . SER A 1 185 ? 9.000 8.826 -6.222 1.00 73.81 185 SER A C 1
ATOM 1410 O O . SER A 1 185 ? 10.184 8.707 -5.934 1.00 73.81 185 SER A O 1
ATOM 1412 N N . VAL A 1 186 ? 8.603 9.525 -7.284 1.00 76.31 186 VAL A N 1
ATOM 1413 C CA . VAL A 1 186 ? 9.482 10.366 -8.097 1.00 76.31 186 VAL A CA 1
ATOM 1414 C C . VAL A 1 186 ? 8.970 11.790 -7.978 1.00 76.31 186 VAL A C 1
ATOM 1416 O O . VAL A 1 186 ? 7.796 12.041 -8.262 1.00 76.31 186 VAL A O 1
ATOM 1419 N N . CYS A 1 187 ? 9.846 12.720 -7.605 1.00 73.94 187 CYS A N 1
ATOM 1420 C CA . CYS A 1 187 ? 9.508 14.127 -7.392 1.00 73.94 187 CYS A CA 1
ATOM 1421 C C . CYS A 1 187 ? 8.447 14.355 -6.304 1.00 73.94 187 CYS A C 1
ATOM 1423 O O . CYS A 1 187 ? 7.681 15.323 -6.372 1.00 73.94 187 CYS A O 1
ATOM 1425 N N . ASP A 1 188 ? 8.395 13.479 -5.302 1.00 65.62 188 ASP A N 1
ATOM 1426 C CA . ASP A 1 188 ? 7.469 13.580 -4.173 1.00 65.62 188 ASP A CA 1
ATOM 1427 C C . ASP A 1 188 ? 8.045 14.414 -3.010 1.00 65.62 188 ASP A C 1
ATOM 1429 O O . ASP A 1 188 ? 7.358 14.671 -2.017 1.00 65.62 188 ASP A O 1
ATOM 1433 N N . GLY A 1 189 ? 9.283 14.900 -3.152 1.00 71.50 189 GLY A N 1
ATOM 1434 C CA . GLY A 1 189 ? 10.004 15.662 -2.136 1.00 71.50 189 GLY A CA 1
ATOM 1435 C C . GLY A 1 189 ? 10.780 14.791 -1.147 1.00 71.50 189 GLY A C 1
ATOM 1436 O O . GLY A 1 189 ? 11.440 15.338 -0.251 1.00 71.50 189 GLY A O 1
ATOM 1437 N N . HIS A 1 190 ? 10.742 13.465 -1.299 1.00 76.00 190 HIS A N 1
ATOM 1438 C CA . HIS A 1 190 ? 11.458 12.501 -0.479 1.00 76.00 190 HIS A CA 1
ATOM 1439 C C . HIS A 1 190 ? 12.527 11.768 -1.303 1.00 76.00 190 HIS A C 1
ATOM 1441 O O . HIS A 1 190 ? 12.220 11.147 -2.303 1.00 76.00 190 HIS A O 1
ATOM 1447 N N . PRO A 1 191 ? 13.802 11.757 -0.870 1.00 81.62 191 PRO A N 1
ATOM 1448 C CA . PRO A 1 191 ? 14.841 11.021 -1.582 1.00 81.62 191 PRO A CA 1
ATOM 1449 C C . PRO A 1 191 ? 14.692 9.506 -1.365 1.00 81.62 191 PRO A C 1
ATOM 1451 O O . PRO A 1 191 ? 15.112 8.970 -0.333 1.00 81.62 191 PRO A O 1
ATOM 1454 N N . ASN A 1 192 ? 14.093 8.824 -2.336 1.00 79.88 192 ASN A N 1
ATOM 1455 C CA . ASN A 1 192 ? 13.912 7.379 -2.416 1.00 79.88 192 ASN A CA 1
ATOM 1456 C C . ASN A 1 192 ? 15.068 6.662 -3.132 1.00 79.88 192 ASN A C 1
ATOM 1458 O O . ASN A 1 192 ? 15.324 5.491 -2.814 1.00 79.88 192 ASN A O 1
ATOM 1462 N N . CYS A 1 193 ? 15.782 7.331 -4.045 1.00 83.81 193 CYS A N 1
ATOM 1463 C CA . CYS A 1 193 ? 17.083 6.860 -4.525 1.00 83.81 193 CYS A CA 1
ATOM 1464 C C . CYS A 1 193 ? 18.214 7.351 -3.600 1.00 83.81 193 CYS A C 1
ATOM 1466 O O . CYS A 1 193 ? 18.184 8.474 -3.089 1.00 83.81 193 CYS A O 1
ATOM 1468 N N . ASP A 1 194 ? 19.268 6.543 -3.435 1.00 83.25 194 ASP A N 1
ATOM 1469 C CA . ASP A 1 194 ? 20.444 6.905 -2.621 1.00 83.25 194 ASP A CA 1
ATOM 1470 C C . ASP A 1 194 ? 21.168 8.163 -3.148 1.00 83.25 194 ASP A C 1
ATOM 1472 O O . ASP A 1 194 ? 21.754 8.936 -2.384 1.00 83.25 194 ASP A O 1
ATOM 1476 N N . ASP A 1 195 ? 21.106 8.388 -4.461 1.00 83.50 195 ASP A N 1
ATOM 1477 C CA . ASP A 1 195 ? 21.670 9.534 -5.181 1.00 83.50 195 ASP A CA 1
ATOM 1478 C C . ASP A 1 195 ? 20.700 10.726 -5.309 1.00 83.50 195 ASP A C 1
ATOM 1480 O O . ASP A 1 195 ? 21.092 11.783 -5.814 1.00 83.50 195 ASP A O 1
ATOM 1484 N N . ARG A 1 196 ? 19.459 10.583 -4.820 1.00 85.81 196 ARG A N 1
ATOM 1485 C CA . ARG A 1 196 ? 18.348 11.543 -4.961 1.00 85.81 196 ARG A CA 1
ATOM 1486 C C . ARG A 1 196 ? 17.969 11.865 -6.405 1.00 85.81 196 ARG A C 1
ATOM 1488 O O . ARG A 1 196 ? 17.445 12.948 -6.683 1.00 85.81 196 ARG A O 1
ATOM 1495 N N . LYS A 1 197 ? 18.298 10.988 -7.352 1.00 85.56 197 LYS A N 1
ATOM 1496 C CA . LYS A 1 197 ? 18.015 11.210 -8.773 1.00 85.56 197 LYS A CA 1
ATOM 1497 C C . LYS A 1 197 ? 16.516 11.252 -9.067 1.00 85.56 197 LYS A C 1
ATOM 1499 O O . LYS A 1 197 ? 16.102 11.965 -9.975 1.00 85.56 197 LYS A O 1
ATOM 1504 N N . ASP A 1 198 ? 15.729 10.531 -8.285 1.00 82.88 198 ASP A N 1
ATOM 1505 C CA . ASP A 1 198 ? 14.268 10.603 -8.232 1.00 82.88 198 ASP A CA 1
ATOM 1506 C C . ASP A 1 198 ? 13.733 12.019 -7.966 1.00 82.88 198 ASP A C 1
ATOM 1508 O O . ASP A 1 198 ? 12.670 12.371 -8.460 1.00 82.88 198 ASP A O 1
ATOM 1512 N N . GLU A 1 199 ? 14.507 12.867 -7.287 1.00 84.44 199 GLU A N 1
ATOM 1513 C CA . GLU A 1 199 ? 14.161 14.265 -6.995 1.00 84.44 199 GLU A CA 1
ATOM 1514 C C . GLU A 1 199 ? 14.878 15.268 -7.922 1.00 84.44 199 GLU A C 1
ATOM 1516 O O . GLU A 1 199 ? 14.800 16.491 -7.753 1.00 84.44 199 GLU A O 1
ATOM 1521 N N . ALA A 1 200 ? 15.617 14.776 -8.919 1.00 80.75 200 ALA A N 1
ATOM 1522 C CA . ALA A 1 200 ? 16.348 15.604 -9.864 1.00 80.75 200 ALA A CA 1
ATOM 1523 C C . ALA A 1 200 ? 15.536 15.832 -11.146 1.00 80.75 200 ALA A C 1
ATOM 1525 O O . ALA A 1 200 ? 14.909 14.933 -11.692 1.00 80.75 200 ALA A O 1
ATOM 1526 N N . ASN A 1 201 ? 15.610 17.048 -11.698 1.00 72.88 201 ASN A N 1
ATOM 1527 C CA . ASN A 1 201 ? 14.999 17.384 -12.992 1.00 72.88 201 ASN A CA 1
ATOM 1528 C C . ASN A 1 201 ? 13.464 17.175 -13.064 1.00 72.88 201 ASN A C 1
ATOM 1530 O O . ASN A 1 201 ? 12.894 16.981 -14.140 1.00 72.88 201 ASN A O 1
ATOM 1534 N N . CYS A 1 202 ? 12.773 17.330 -11.931 1.00 69.88 202 CYS A N 1
ATOM 1535 C CA . CYS A 1 202 ? 11.306 17.331 -11.832 1.00 69.88 202 CYS A CA 1
ATOM 1536 C C . CYS A 1 202 ? 10.630 18.388 -12.715 1.00 69.88 202 CYS A C 1
ATOM 1538 O O . CYS A 1 202 ? 9.460 18.275 -13.075 1.00 69.88 202 CYS A O 1
ATOM 1540 N N . THR A 1 203 ? 11.395 19.396 -13.138 1.00 61.22 203 THR A N 1
ATOM 1541 C CA . THR A 1 203 ? 10.969 20.413 -14.095 1.00 61.22 203 THR A CA 1
ATOM 1542 C C . THR A 1 203 ? 10.586 19.861 -15.461 1.00 61.22 203 THR A C 1
ATOM 1544 O O . THR A 1 203 ? 10.017 20.626 -16.213 1.00 61.22 203 THR A O 1
ATOM 1547 N N . HIS A 1 204 ? 10.906 18.612 -15.823 1.00 53.44 204 HIS A N 1
ATOM 1548 C CA . HIS A 1 204 ? 10.515 18.008 -17.108 1.00 53.44 204 HIS A CA 1
ATOM 1549 C C . HIS A 1 204 ? 9.477 16.880 -16.996 1.00 53.44 204 HIS A C 1
ATOM 1551 O O . HIS A 1 204 ? 8.807 16.609 -17.987 1.00 53.44 204 HIS A O 1
ATOM 1557 N N . ILE A 1 205 ? 9.311 16.268 -15.819 1.00 53.38 205 ILE A N 1
ATOM 1558 C CA . ILE A 1 205 ? 8.363 15.162 -15.587 1.00 53.38 205 ILE A CA 1
ATOM 1559 C C . ILE A 1 205 ? 6.928 15.696 -15.429 1.00 53.38 205 ILE A C 1
ATOM 1561 O O . ILE A 1 205 ? 5.992 15.116 -15.961 1.00 53.38 205 ILE A O 1
ATOM 1565 N N . HIS A 1 206 ? 6.754 16.866 -14.803 1.00 52.00 206 HIS A N 1
ATOM 1566 C CA . HIS A 1 206 ? 5.445 17.516 -14.619 1.00 52.00 206 HIS A CA 1
ATOM 1567 C C . HIS A 1 206 ? 5.066 18.515 -15.727 1.00 52.00 206 HIS A C 1
ATOM 1569 O O . HIS A 1 206 ? 4.135 19.302 -15.556 1.00 52.00 206 HIS A O 1
ATOM 1575 N N . ASN A 1 207 ? 5.809 18.573 -16.837 1.00 45.88 207 ASN A N 1
ATOM 1576 C CA . ASN A 1 207 ? 5.723 19.723 -17.748 1.00 45.88 207 ASN A CA 1
ATOM 1577 C C . ASN A 1 207 ? 4.433 19.816 -18.577 1.00 45.88 207 ASN A C 1
ATOM 1579 O O . ASN A 1 207 ? 4.201 20.859 -19.187 1.00 45.88 207 ASN A O 1
ATOM 1583 N N . GLU A 1 208 ? 3.589 18.784 -18.589 1.00 61.00 208 GLU A N 1
ATOM 1584 C CA . GLU A 1 208 ? 2.338 18.794 -19.360 1.00 61.00 208 GLU A CA 1
ATOM 1585 C C . GLU A 1 208 ? 1.082 18.693 -18.476 1.00 61.00 208 GLU A C 1
ATOM 1587 O O . GLU A 1 208 ? 0.038 19.241 -18.840 1.00 61.00 208 GLU A O 1
ATOM 1592 N N . CYS A 1 209 ? 1.168 18.081 -17.285 1.00 79.81 209 CYS A N 1
ATOM 1593 C CA . CYS A 1 209 ? 0.033 17.894 -16.377 1.00 79.81 209 CYS A CA 1
ATOM 1594 C C . CYS A 1 209 ? 0.443 17.500 -14.946 1.00 79.81 209 CYS A C 1
ATOM 1596 O O . CYS A 1 209 ? 1.549 17.025 -14.701 1.00 79.81 209 CYS A O 1
ATOM 1598 N N . GLY A 1 210 ? -0.472 17.679 -13.986 1.00 83.31 210 GLY A N 1
ATOM 1599 C CA . GLY A 1 210 ? -0.223 17.403 -12.567 1.00 83.31 210 GLY A CA 1
ATOM 1600 C C . GLY A 1 210 ? -0.001 18.660 -11.719 1.00 83.31 210 GLY A C 1
ATOM 1601 O O . GLY A 1 210 ? -0.528 19.736 -12.021 1.00 83.31 210 GLY A O 1
ATOM 1602 N N . GLY A 1 211 ? 0.768 18.511 -10.639 1.00 82.81 211 GLY A N 1
ATOM 1603 C CA . GLY A 1 211 ? 1.228 19.578 -9.751 1.00 82.81 211 GLY A CA 1
ATOM 1604 C C . GLY A 1 211 ? 0.625 19.544 -8.344 1.00 82.81 211 GLY A C 1
ATOM 1605 O O . GLY A 1 211 ? -0.198 18.695 -8.002 1.00 82.81 211 GLY A O 1
ATOM 1606 N N . GLN A 1 212 ? 1.037 20.503 -7.514 1.00 85.81 212 GLN A N 1
ATOM 1607 C CA . GLN A 1 212 ? 0.546 20.633 -6.142 1.00 85.81 212 GLN A CA 1
ATOM 1608 C C . GLN A 1 212 ? -0.833 21.308 -6.110 1.00 85.81 212 GLN A C 1
ATOM 1610 O O . GLN A 1 212 ? -1.074 22.318 -6.780 1.00 85.81 212 GLN A O 1
ATOM 1615 N N . LYS A 1 213 ? -1.747 20.750 -5.319 1.00 90.19 213 LYS A N 1
ATOM 1616 C CA . LYS A 1 213 ? -3.110 21.236 -5.105 1.00 90.19 213 LYS A CA 1
ATOM 1617 C C . LYS A 1 213 ? -3.294 21.538 -3.624 1.00 90.19 213 LYS A C 1
ATOM 1619 O O . LYS A 1 213 ? -3.084 20.675 -2.781 1.00 90.19 213 LYS A O 1
ATOM 1624 N N . PHE A 1 214 ? -3.703 22.768 -3.332 1.00 90.81 214 PHE A N 1
ATOM 1625 C CA . PHE A 1 214 ? -3.894 23.261 -1.972 1.00 90.81 214 PHE A CA 1
ATOM 1626 C C . PHE A 1 214 ? -5.327 23.732 -1.754 1.00 90.81 214 PHE A C 1
ATOM 1628 O O . PHE A 1 214 ? -5.969 24.242 -2.675 1.00 90.81 214 PHE A O 1
ATOM 1635 N N . GLY A 1 215 ? -5.792 23.633 -0.512 1.00 88.44 215 GLY A N 1
ATOM 1636 C CA . GLY A 1 215 ? -7.056 24.214 -0.069 1.00 88.44 215 GLY A CA 1
ATOM 1637 C C . GLY A 1 215 ? -8.220 23.220 -0.005 1.00 88.44 215 GLY A C 1
ATOM 1638 O O . GLY A 1 215 ? -8.076 22.056 -0.367 1.00 88.44 215 GLY A O 1
ATOM 1639 N N . PRO A 1 216 ? -9.394 23.669 0.471 1.00 90.38 216 PRO A N 1
ATOM 1640 C CA . PRO A 1 216 ? -10.456 22.783 0.947 1.00 90.38 216 PRO A CA 1
ATOM 1641 C C . PRO A 1 216 ? -11.305 22.132 -0.151 1.00 90.38 216 PRO A C 1
ATOM 1643 O O . PRO A 1 216 ? -12.158 21.300 0.137 1.00 90.38 216 PRO A O 1
ATOM 1646 N N . TYR A 1 217 ? -11.136 22.530 -1.405 1.00 95.19 217 TYR A N 1
ATOM 1647 C CA . TYR A 1 217 ? -11.780 21.900 -2.548 1.00 95.19 217 TYR A CA 1
ATOM 1648 C C . TYR A 1 217 ? -10.941 22.148 -3.791 1.00 95.19 217 TYR A C 1
ATOM 1650 O O . TYR A 1 217 ? -10.248 23.162 -3.900 1.00 95.19 217 TYR A O 1
ATOM 1658 N N . GLY A 1 218 ? -11.055 21.256 -4.761 1.00 95.12 218 GLY A N 1
ATOM 1659 C CA . GLY A 1 218 ? -10.461 21.468 -6.066 1.00 95.12 218 GLY A CA 1
ATOM 1660 C C . GLY A 1 218 ? -10.890 20.417 -7.069 1.00 95.12 218 GLY A C 1
ATOM 1661 O O . GLY A 1 218 ? -11.675 19.514 -6.779 1.00 95.12 218 GLY A O 1
ATOM 1662 N N . SER A 1 219 ? -10.390 20.574 -8.285 1.00 94.50 219 SER A N 1
ATOM 1663 C CA . SER A 1 219 ? -10.642 19.658 -9.385 1.00 94.50 219 SER A CA 1
ATOM 1664 C C . SER A 1 219 ? -9.355 19.352 -10.133 1.00 94.50 219 SER A C 1
ATOM 1666 O O . SER A 1 219 ? -8.414 20.159 -10.167 1.00 94.50 219 SER A O 1
ATOM 1668 N N . MET A 1 220 ? -9.339 18.179 -10.746 1.00 94.25 220 MET A N 1
ATOM 1669 C CA . MET A 1 220 ? -8.287 17.720 -11.636 1.00 94.25 220 MET A CA 1
ATOM 1670 C C . MET A 1 220 ? -8.895 16.883 -12.749 1.00 94.25 220 MET A C 1
ATOM 1672 O O . MET A 1 220 ? -9.918 16.223 -12.575 1.00 94.25 220 MET A O 1
ATOM 1676 N N . GLU A 1 221 ? -8.263 16.949 -13.903 1.00 94.44 221 GLU A N 1
ATOM 1677 C CA . GLU A 1 221 ? -8.710 16.278 -15.107 1.00 94.44 221 GLU A CA 1
ATOM 1678 C C . GLU A 1 221 ? -7.493 15.799 -15.884 1.00 94.44 221 GLU A C 1
ATOM 1680 O O . GLU A 1 221 ? -6.413 16.397 -15.798 1.00 94.44 221 GLU A O 1
ATOM 1685 N N . SER A 1 222 ? -7.668 14.710 -16.626 1.00 93.12 222 SER A N 1
ATOM 1686 C CA . SER A 1 222 ? -6.654 14.246 -17.565 1.00 93.12 222 SER A CA 1
ATOM 1687 C C . SER A 1 222 ? -6.403 15.309 -18.647 1.00 93.12 222 SER A C 1
ATOM 1689 O O . SER A 1 222 ? -7.323 16.058 -19.001 1.00 93.12 222 SER A O 1
ATOM 1691 N N . PRO A 1 223 ? -5.196 15.362 -19.237 1.00 89.44 223 PRO A N 1
ATOM 1692 C CA . PRO A 1 223 ? -4.898 16.285 -20.327 1.00 89.44 223 PRO A CA 1
ATOM 1693 C C . PRO A 1 223 ? -5.942 16.201 -21.444 1.00 89.44 223 PRO A C 1
ATOM 1695 O O . PRO A 1 223 ? -6.360 15.112 -21.825 1.00 89.44 223 PRO A O 1
ATOM 1698 N N . ASN A 1 224 ? -6.348 17.354 -21.981 1.00 89.31 224 ASN A N 1
ATOM 1699 C CA . ASN A 1 224 ? -7.341 17.497 -23.055 1.00 89.31 224 ASN A CA 1
ATOM 1700 C C . ASN A 1 224 ? -8.783 17.063 -22.739 1.00 89.31 224 ASN A C 1
ATOM 1702 O O . ASN A 1 224 ? -9.620 17.165 -23.641 1.00 89.31 224 ASN A O 1
ATOM 1706 N N . HIS A 1 225 ? -9.115 16.653 -21.508 1.00 90.31 225 HIS A N 1
ATOM 1707 C CA . HIS A 1 225 ? -10.481 16.251 -21.154 1.00 90.31 225 HIS A CA 1
ATOM 1708 C C . HIS A 1 225 ? -11.517 17.322 -21.572 1.00 90.31 225 HIS A C 1
ATOM 1710 O O . HIS A 1 225 ? -11.292 18.516 -21.353 1.00 90.31 225 HIS A O 1
ATOM 1716 N N . PRO A 1 226 ? -12.655 16.957 -22.205 1.00 93.12 226 PRO A N 1
ATOM 1717 C CA . PRO A 1 226 ? -13.179 15.608 -22.463 1.00 93.12 226 PRO A CA 1
ATOM 1718 C C . PRO A 1 226 ? -12.728 14.973 -23.792 1.00 93.12 226 PRO A C 1
ATOM 1720 O O . PRO A 1 226 ? -13.337 14.009 -24.255 1.00 93.12 226 PRO A O 1
ATOM 1723 N N . ARG A 1 227 ? -11.728 15.535 -24.475 1.00 92.62 227 ARG A N 1
ATOM 1724 C CA . ARG A 1 227 ? -11.109 14.890 -25.643 1.00 92.62 227 ARG A CA 1
ATOM 1725 C C . ARG A 1 227 ? -10.111 13.821 -25.187 1.00 92.62 227 ARG A C 1
ATOM 1727 O O . ARG A 1 227 ? -9.710 13.851 -24.027 1.00 92.62 227 ARG A O 1
ATOM 1734 N N . PRO A 1 228 ? -9.698 12.917 -26.095 1.00 91.00 228 PRO A N 1
ATOM 1735 C CA . PRO A 1 228 ? -8.748 11.884 -25.739 1.00 91.00 228 PRO A CA 1
ATOM 1736 C C . PRO A 1 228 ? -7.457 12.433 -25.134 1.00 91.00 228 PRO A C 1
ATOM 1738 O O . PRO A 1 228 ? -6.919 13.430 -25.635 1.00 91.00 228 PRO A O 1
ATOM 1741 N N . TYR A 1 229 ? -6.985 11.793 -24.064 1.00 89.81 229 TYR A N 1
ATOM 1742 C CA . TYR A 1 229 ? -5.694 12.128 -23.463 1.00 89.81 229 TYR A CA 1
ATOM 1743 C C . TYR A 1 229 ? -4.541 11.807 -24.420 1.00 89.81 229 TYR A C 1
ATOM 1745 O O . TYR A 1 229 ? -4.695 11.097 -25.412 1.00 89.81 229 TYR A O 1
ATOM 1753 N N . LEU A 1 230 ? -3.377 12.398 -24.155 1.00 84.31 230 LEU A N 1
ATOM 1754 C CA . LEU A 1 230 ? -2.172 12.128 -24.934 1.00 84.31 230 LEU A CA 1
ATOM 1755 C C . LEU A 1 230 ? -1.550 10.796 -24.498 1.00 84.31 230 LEU A C 1
ATOM 1757 O O . LEU A 1 230 ? -1.695 10.386 -23.348 1.00 84.31 230 LEU A O 1
ATOM 1761 N N . HIS A 1 231 ? -0.833 10.158 -25.414 1.00 79.94 231 HIS A N 1
ATOM 1762 C CA . HIS A 1 231 ? -0.028 8.967 -25.144 1.00 79.94 231 HIS A CA 1
ATOM 1763 C C . HIS A 1 231 ? 1.231 9.327 -24.344 1.00 79.94 231 HIS A C 1
ATOM 1765 O O . HIS A 1 231 ? 1.719 10.459 -24.444 1.00 79.94 231 HIS A O 1
ATOM 1771 N N . GLN A 1 232 ? 1.775 8.353 -23.612 1.00 73.00 232 GLN A N 1
ATOM 1772 C CA . GLN A 1 232 ? 3.024 8.458 -22.848 1.00 73.00 232 GLN A CA 1
ATOM 1773 C C . GLN A 1 232 ? 3.000 9.605 -21.828 1.00 73.00 232 GLN A C 1
ATOM 1775 O O . GLN A 1 232 ? 3.988 10.320 -21.649 1.00 73.00 232 GLN A O 1
ATOM 1780 N N . GLN A 1 233 ? 1.850 9.812 -21.188 1.00 75.19 233 GLN A N 1
ATOM 1781 C CA . GLN A 1 233 ? 1.671 10.835 -20.167 1.00 75.19 233 GLN A CA 1
ATOM 1782 C C . GLN A 1 233 ? 1.862 10.245 -18.782 1.00 75.19 233 GLN A C 1
ATOM 1784 O O . GLN A 1 233 ? 1.457 9.122 -18.499 1.00 75.19 233 GLN A O 1
ATOM 1789 N N . MET A 1 234 ? 2.424 11.060 -17.898 1.00 81.31 234 MET A N 1
ATOM 1790 C CA . MET A 1 234 ? 2.512 10.765 -16.480 1.00 81.31 234 MET A CA 1
ATOM 1791 C C . MET A 1 234 ? 2.162 12.033 -15.711 1.00 81.31 234 MET A C 1
ATOM 1793 O O . MET A 1 234 ? 2.966 12.957 -15.605 1.00 81.31 234 MET A O 1
ATOM 1797 N N . CYS A 1 235 ? 0.934 12.094 -15.204 1.00 85.25 235 CYS A N 1
ATOM 1798 C CA . CYS A 1 235 ? 0.454 13.222 -14.419 1.00 85.25 235 CYS A CA 1
ATOM 1799 C C . CYS A 1 235 ? 0.417 12.829 -12.946 1.00 85.25 235 CYS A C 1
ATOM 1801 O O . CYS A 1 235 ? -0.242 11.858 -12.582 1.00 85.25 235 CYS A O 1
ATOM 1803 N N . ILE A 1 236 ? 1.059 13.619 -12.089 1.00 84.25 236 ILE A N 1
ATOM 1804 C CA . ILE A 1 236 ? 1.015 13.417 -10.638 1.00 84.25 236 ILE A CA 1
ATOM 1805 C C . ILE A 1 236 ? 0.416 14.655 -9.985 1.00 84.25 236 ILE A C 1
ATOM 1807 O O . ILE A 1 236 ? 0.928 15.763 -10.169 1.00 84.25 236 ILE A O 1
ATOM 1811 N N . TRP A 1 237 ? -0.650 14.477 -9.212 1.00 89.69 237 TRP A N 1
ATOM 1812 C CA . TRP A 1 237 ? -1.236 15.518 -8.375 1.00 89.69 237 TRP A CA 1
ATOM 1813 C C . TRP A 1 237 ? -0.962 15.224 -6.907 1.00 89.69 237 TRP A C 1
ATOM 1815 O O . TRP A 1 237 ? -1.398 14.198 -6.392 1.00 89.69 237 TRP A O 1
ATOM 1825 N N . HIS A 1 238 ? -0.299 16.159 -6.231 1.00 86.75 238 HIS A N 1
ATOM 1826 C CA . HIS A 1 238 ? -0.110 16.119 -4.782 1.00 86.75 238 HIS A CA 1
ATOM 1827 C C . HIS A 1 238 ? -1.139 17.038 -4.139 1.00 86.75 238 HIS A C 1
ATOM 1829 O O . HIS A 1 238 ? -1.070 18.259 -4.297 1.00 86.75 238 HIS A O 1
ATOM 1835 N N . ILE A 1 239 ? -2.122 16.461 -3.460 1.00 91.25 239 ILE A N 1
ATOM 1836 C CA . ILE A 1 239 ? -3.202 17.192 -2.807 1.00 91.25 239 ILE A CA 1
ATOM 1837 C C . ILE A 1 239 ? -2.860 17.321 -1.330 1.00 91.25 239 ILE A C 1
ATOM 1839 O O . ILE A 1 239 ? -2.656 16.318 -0.652 1.00 91.25 239 ILE A O 1
ATOM 1843 N N . SER A 1 240 ? -2.838 18.559 -0.845 1.00 90.50 240 SER A N 1
ATOM 1844 C CA . SER A 1 240 ? -2.577 18.892 0.551 1.00 90.50 240 SER A CA 1
ATOM 1845 C C . SER A 1 240 ? -3.670 19.815 1.078 1.00 90.50 240 SER A C 1
ATOM 1847 O O . SER A 1 240 ? -3.910 20.899 0.532 1.00 90.50 240 SER A O 1
ATOM 1849 N N . VAL A 1 241 ? -4.333 19.386 2.147 1.00 90.56 241 VAL A N 1
ATOM 1850 C CA . VAL A 1 241 ? -5.351 20.164 2.867 1.00 90.56 241 VAL A CA 1
ATOM 1851 C C . VAL A 1 241 ? -4.831 20.578 4.243 1.00 90.56 241 VAL A C 1
ATOM 1853 O O . VAL A 1 241 ? -3.751 20.162 4.657 1.00 90.56 241 VAL A O 1
ATOM 1856 N N . ASP A 1 242 ? -5.569 21.444 4.936 1.00 86.69 242 ASP A N 1
ATOM 1857 C CA . ASP A 1 242 ? -5.190 21.869 6.284 1.00 86.69 242 ASP A CA 1
ATOM 1858 C C . ASP A 1 242 ? -5.215 20.684 7.261 1.00 86.69 242 ASP A C 1
ATOM 1860 O O . ASP A 1 242 ? -6.087 19.816 7.182 1.00 86.69 242 ASP A O 1
ATOM 1864 N N . GLU A 1 243 ? -4.301 20.692 8.231 1.00 81.50 243 GLU A N 1
ATOM 1865 C CA . GLU A 1 243 ? -4.269 19.727 9.336 1.00 81.50 243 GLU A CA 1
ATOM 1866 C C . GLU A 1 243 ? -5.648 19.589 10.008 1.00 81.50 243 GLU A C 1
ATOM 1868 O O . GLU A 1 243 ? -6.385 20.567 10.182 1.00 81.50 243 GLU A O 1
ATOM 1873 N N . GLY A 1 244 ? -6.024 18.363 10.379 1.00 73.56 244 GLY A N 1
ATOM 1874 C CA . GLY A 1 244 ? -7.376 18.076 10.878 1.00 73.56 244 GLY A CA 1
ATOM 1875 C C . GLY A 1 244 ? -8.457 18.081 9.786 1.00 73.56 244 GLY A C 1
ATOM 1876 O O . GLY A 1 244 ? -9.635 18.323 10.076 1.00 73.56 244 GLY A O 1
ATOM 1877 N N . HIS A 1 245 ? -8.070 17.820 8.537 1.00 81.75 245 HIS A N 1
ATOM 1878 C CA . HIS A 1 245 ? -8.974 17.478 7.444 1.00 81.75 245 HIS A CA 1
ATOM 1879 C C . HIS A 1 245 ? -8.492 16.209 6.742 1.00 81.75 245 HIS A C 1
ATOM 1881 O O . HIS A 1 245 ? -7.292 15.967 6.633 1.00 81.75 245 HIS A O 1
ATOM 1887 N N . VAL A 1 246 ? -9.444 15.439 6.223 1.00 87.81 246 VAL A N 1
ATOM 1888 C CA . VAL A 1 246 ? -9.187 14.339 5.284 1.00 87.81 246 VAL A CA 1
ATOM 1889 C C . VAL A 1 246 ? -9.668 14.726 3.891 1.00 87.81 246 VAL A C 1
ATOM 1891 O O . VAL A 1 246 ? -10.512 15.617 3.740 1.00 87.81 246 VAL A O 1
ATOM 1894 N N . ILE A 1 247 ? -9.134 14.073 2.865 1.00 92.00 247 ILE A N 1
ATOM 1895 C CA . ILE A 1 247 ? -9.440 14.355 1.464 1.00 92.00 247 ILE A CA 1
ATOM 1896 C C . ILE A 1 247 ? -10.374 13.269 0.950 1.00 92.00 247 ILE A C 1
ATOM 1898 O O . ILE A 1 247 ? -9.997 12.102 0.897 1.00 92.00 247 ILE A O 1
ATOM 1902 N N . THR A 1 248 ? -11.572 13.653 0.514 1.00 92.12 248 THR A N 1
ATOM 1903 C CA . THR A 1 248 ? -12.446 12.769 -0.264 1.00 92.12 248 THR A CA 1
ATOM 1904 C C . THR A 1 248 ? -12.349 13.130 -1.738 1.00 92.12 248 THR A C 1
ATOM 1906 O O . THR A 1 248 ? -12.590 14.277 -2.119 1.00 92.12 248 THR A O 1
ATOM 1909 N N . LEU A 1 249 ? -11.999 12.144 -2.556 1.00 93.50 249 LEU A N 1
ATOM 1910 C CA . LEU A 1 249 ? -11.860 12.217 -4.001 1.00 93.50 249 LEU A CA 1
ATOM 1911 C C . LEU A 1 249 ? -13.042 11.520 -4.679 1.00 93.50 249 LEU A C 1
ATOM 1913 O O . LEU A 1 249 ? -13.335 10.366 -4.379 1.00 93.50 249 LEU A O 1
ATOM 1917 N N . SER A 1 250 ? -13.673 12.208 -5.628 1.00 93.00 250 SER A N 1
ATOM 1918 C CA . SER A 1 250 ? -14.810 11.697 -6.393 1.00 93.00 250 SER A CA 1
ATOM 1919 C C . SER A 1 250 ? -14.607 11.910 -7.890 1.00 93.00 250 SER A C 1
ATOM 1921 O O . SER A 1 250 ? -14.309 13.027 -8.334 1.00 93.00 250 SER A O 1
ATOM 1923 N N . PHE A 1 251 ? -14.785 10.848 -8.678 1.00 94.31 251 PHE A N 1
ATOM 1924 C CA . PHE A 1 251 ? -14.713 10.890 -10.137 1.00 94.31 251 PHE A CA 1
ATOM 1925 C C . PHE A 1 251 ? -16.092 11.204 -10.726 1.00 94.31 251 PHE A C 1
ATOM 1927 O O . PHE A 1 251 ? -17.074 10.515 -10.471 1.00 94.31 251 PHE A O 1
ATOM 1934 N N . LYS A 1 252 ? -16.173 12.249 -11.553 1.00 91.81 252 LYS A N 1
ATOM 1935 C CA . LYS A 1 252 ? -17.406 12.646 -12.253 1.00 91.81 252 LYS A CA 1
ATOM 1936 C C . LYS A 1 252 ? -17.545 11.981 -13.615 1.00 91.81 252 LYS A C 1
ATOM 1938 O O . LYS A 1 252 ? -18.655 11.689 -14.047 1.00 91.81 252 LYS A O 1
ATOM 1943 N N . ASN A 1 253 ? -16.426 11.809 -14.307 1.00 92.56 253 ASN A N 1
ATOM 1944 C CA . ASN A 1 253 ? -16.341 11.140 -15.597 1.00 92.56 253 ASN A CA 1
ATOM 1945 C C . ASN A 1 253 ? -15.050 10.319 -15.622 1.00 92.56 253 ASN A C 1
ATOM 1947 O O . ASN A 1 253 ? -14.044 10.781 -15.077 1.00 92.56 253 ASN A O 1
ATOM 1951 N N . PHE A 1 254 ? -15.096 9.121 -16.198 1.00 94.88 254 PHE A N 1
ATOM 1952 C CA . PHE A 1 254 ? -13.988 8.175 -16.192 1.00 94.88 254 PHE A CA 1
ATOM 1953 C C . PHE A 1 254 ? -14.073 7.238 -17.401 1.00 94.88 254 PHE A C 1
ATOM 1955 O O . PHE A 1 254 ? -15.005 6.443 -17.509 1.00 94.88 254 PHE A O 1
ATOM 1962 N N . SER A 1 255 ? -13.113 7.363 -18.313 1.00 94.94 255 SER A N 1
ATOM 1963 C CA . SER A 1 255 ? -12.994 6.552 -19.523 1.00 94.94 255 SER A CA 1
ATOM 1964 C C . SER A 1 255 ? -11.519 6.443 -19.902 1.00 94.94 255 SER A C 1
ATOM 1966 O O . SER A 1 255 ? -10.950 7.376 -20.471 1.00 94.94 255 SER A O 1
ATOM 1968 N N . LEU A 1 256 ? -10.898 5.327 -19.535 1.00 94.31 256 LEU A N 1
ATOM 1969 C CA . LEU A 1 256 ? -9.523 4.956 -19.878 1.00 94.31 256 LEU A CA 1
ATOM 1970 C C . LEU A 1 256 ? -9.525 3.657 -20.691 1.00 94.31 256 LEU A C 1
ATOM 1972 O O . LEU A 1 256 ? -10.546 2.961 -20.757 1.00 94.31 256 LEU A O 1
ATOM 1976 N N . GLU A 1 257 ? -8.381 3.298 -21.275 1.00 90.69 257 GLU A N 1
ATOM 1977 C CA . GLU A 1 257 ? -8.213 1.992 -21.912 1.00 90.69 257 GLU A CA 1
ATOM 1978 C C . GLU A 1 257 ? -8.626 0.860 -20.950 1.00 90.69 257 GLU A C 1
ATOM 1980 O O . GLU A 1 257 ? -8.321 0.866 -19.757 1.00 90.69 257 GLU A O 1
ATOM 1985 N N . THR A 1 258 ? -9.423 -0.089 -21.448 1.00 83.88 258 THR A N 1
ATOM 1986 C CA . THR A 1 258 ? -9.988 -1.170 -20.627 1.00 83.88 258 THR A CA 1
ATOM 1987 C C . THR A 1 258 ? -9.103 -2.408 -20.702 1.00 83.88 258 THR A C 1
ATOM 1989 O O . THR A 1 258 ? -8.928 -2.966 -21.784 1.00 83.88 258 THR A O 1
ATOM 1992 N N . GLN A 1 259 ? -8.619 -2.886 -19.554 1.00 76.56 259 GLN A N 1
ATOM 1993 C CA . GLN A 1 259 ? -7.823 -4.110 -19.437 1.00 76.56 259 GLN A CA 1
ATOM 1994 C C . GLN A 1 259 ? -8.084 -4.796 -18.081 1.00 76.56 259 GLN A C 1
ATOM 1996 O O . GLN A 1 259 ? -8.558 -4.156 -17.146 1.00 76.56 259 GLN A O 1
ATOM 2001 N N . ASP A 1 260 ? -7.807 -6.100 -17.973 1.00 58.16 260 ASP A N 1
ATOM 2002 C CA . ASP A 1 260 ? -8.168 -6.916 -16.798 1.00 58.16 260 ASP A CA 1
ATOM 2003 C C . ASP A 1 260 ? -7.413 -6.546 -15.499 1.00 58.16 260 ASP A C 1
ATOM 2005 O O . ASP A 1 260 ? -7.902 -6.828 -14.406 1.00 58.16 260 ASP A O 1
ATOM 2009 N N . VAL A 1 261 ? -6.227 -5.933 -15.598 1.00 63.66 261 VAL A N 1
ATOM 2010 C CA . VAL A 1 261 ? -5.309 -5.609 -14.481 1.00 63.66 261 VAL A CA 1
ATOM 2011 C C . VAL A 1 261 ? -4.850 -4.134 -14.506 1.00 63.66 261 VAL A C 1
ATOM 2013 O O . VAL A 1 261 ? -4.088 -3.706 -13.645 1.00 63.66 261 VAL A O 1
ATOM 2016 N N . CYS A 1 262 ? -5.349 -3.326 -15.447 1.00 77.19 262 CYS A N 1
ATOM 2017 C CA . CYS A 1 262 ? -4.978 -1.922 -15.638 1.00 77.19 262 CYS A CA 1
ATOM 2018 C C . CYS A 1 262 ? -3.460 -1.691 -15.799 1.00 77.19 262 CYS A C 1
ATOM 2020 O O . CYS A 1 262 ? -2.878 -0.859 -15.103 1.00 77.19 262 CYS A O 1
ATOM 2022 N N . GLU A 1 263 ? -2.822 -2.455 -16.694 1.00 74.69 263 GLU A N 1
ATOM 2023 C CA . GLU A 1 263 ? -1.375 -2.366 -16.988 1.00 74.69 263 GLU A CA 1
ATOM 2024 C C . GLU A 1 263 ? -1.019 -1.239 -17.979 1.00 74.69 263 GLU A C 1
ATOM 2026 O O . GLU A 1 263 ? 0.080 -0.706 -17.930 1.00 74.69 263 GLU A O 1
ATOM 2031 N N . TYR A 1 264 ? -1.935 -0.855 -18.874 1.00 80.19 264 TYR A N 1
ATOM 2032 C CA . TYR A 1 264 ? -1.673 0.184 -19.880 1.00 80.19 264 TYR A CA 1
ATOM 2033 C C . TYR A 1 264 ? -1.990 1.579 -19.334 1.00 80.19 264 TYR A C 1
ATOM 2035 O O . TYR A 1 264 ? -1.125 2.238 -18.759 1.00 80.19 264 TYR A O 1
ATOM 2043 N N . ASP A 1 265 ? -3.251 1.998 -19.443 1.00 87.69 265 ASP A N 1
ATOM 2044 C CA . ASP A 1 265 ? -3.702 3.291 -18.944 1.00 87.69 265 ASP A CA 1
ATOM 2045 C C . ASP A 1 265 ? -4.421 3.141 -17.611 1.00 87.69 265 ASP A C 1
ATOM 2047 O O . ASP A 1 265 ? -5.391 2.386 -17.488 1.00 87.69 265 ASP A O 1
ATOM 2051 N N . TYR A 1 266 ? -3.990 3.897 -16.604 1.00 90.38 266 TYR A N 1
ATOM 2052 C CA . TYR A 1 266 ? -4.583 3.795 -15.277 1.00 90.38 266 TYR A CA 1
ATOM 2053 C C . TYR A 1 266 ? -4.496 5.084 -14.470 1.00 90.38 266 TYR A C 1
ATOM 2055 O O . TYR A 1 266 ? -3.614 5.924 -14.652 1.00 90.38 266 TYR A O 1
ATOM 2063 N N . VAL A 1 267 ? -5.419 5.204 -13.516 1.00 91.94 267 VAL A N 1
ATOM 2064 C CA . VAL A 1 267 ? -5.326 6.147 -12.401 1.00 91.94 267 VAL A CA 1
ATOM 2065 C C . VAL A 1 267 ? -5.090 5.367 -11.120 1.00 91.94 267 VAL A C 1
ATOM 2067 O O . VAL A 1 267 ? -5.891 4.508 -10.754 1.00 91.94 267 VAL A O 1
ATOM 2070 N N . GLU A 1 268 ? -4.006 5.687 -10.429 1.00 86.88 268 GLU A N 1
ATOM 2071 C CA . GLU A 1 268 ? -3.647 5.142 -9.126 1.00 86.88 268 GLU A CA 1
ATOM 2072 C C . GLU A 1 268 ? -3.733 6.241 -8.064 1.00 86.88 268 GLU A C 1
ATOM 2074 O O . GLU A 1 268 ? -3.298 7.375 -8.272 1.00 86.88 268 GLU A O 1
ATOM 2079 N N . VAL A 1 269 ? -4.347 5.930 -6.926 1.00 87.94 269 VAL A N 1
ATOM 2080 C CA . VAL A 1 269 ? -4.573 6.892 -5.841 1.00 87.94 269 VAL A CA 1
ATOM 2081 C C . VAL A 1 269 ? -3.876 6.398 -4.588 1.00 87.94 269 VAL A C 1
ATOM 2083 O O . VAL A 1 269 ? -4.138 5.288 -4.137 1.00 87.94 269 VAL A O 1
ATOM 2086 N N . HIS A 1 270 ? -3.031 7.234 -3.999 1.00 82.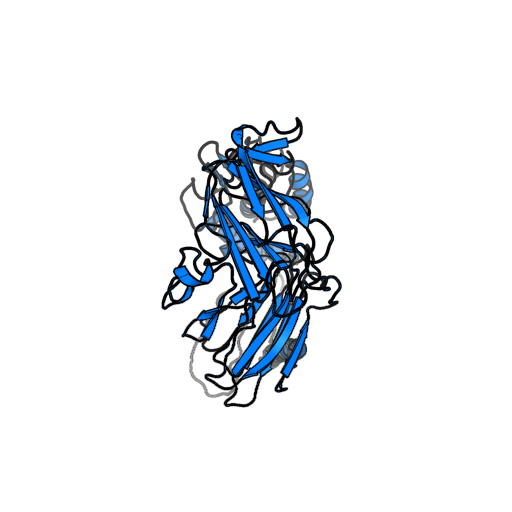38 270 HIS A N 1
ATOM 2087 C CA . HIS A 1 270 ? -2.229 6.935 -2.822 1.00 82.38 270 HIS A CA 1
ATOM 2088 C C . HIS A 1 270 ? -2.640 7.820 -1.649 1.00 82.38 270 HIS A C 1
ATOM 2090 O O . HIS A 1 270 ? -2.819 9.031 -1.777 1.00 82.38 270 HIS A O 1
ATOM 2096 N N . ASP A 1 271 ? -2.726 7.195 -0.490 1.00 79.81 271 ASP A N 1
ATOM 2097 C CA . ASP A 1 271 ? -2.836 7.813 0.818 1.00 79.81 271 ASP A CA 1
ATOM 2098 C C . ASP A 1 271 ? -1.417 8.131 1.307 1.00 79.81 271 ASP A C 1
ATOM 2100 O O . ASP A 1 271 ? -0.678 7.236 1.732 1.00 79.81 271 ASP A O 1
ATOM 2104 N N . SER A 1 272 ? -0.978 9.374 1.108 1.00 69.69 272 SER A N 1
ATOM 2105 C CA . SER A 1 272 ? 0.416 9.772 1.307 1.00 69.69 272 SER A CA 1
ATOM 2106 C C . SER A 1 272 ? 0.704 10.099 2.774 1.00 69.69 272 SER A C 1
ATOM 2108 O O . SER A 1 272 ? 0.069 10.961 3.377 1.00 69.69 272 SER A O 1
ATOM 2110 N N . SER A 1 273 ? 1.698 9.416 3.356 1.00 57.97 273 SER A N 1
ATOM 2111 C CA . SER A 1 273 ? 2.259 9.749 4.669 1.00 57.97 273 SER A CA 1
ATOM 2112 C C . SER A 1 273 ? 3.583 10.501 4.512 1.00 57.97 273 SER A C 1
ATOM 2114 O O . SER A 1 273 ? 4.267 10.388 3.500 1.00 57.97 273 SER A O 1
ATOM 2116 N N . SER A 1 274 ? 3.992 11.243 5.540 1.00 42.75 274 SER A N 1
ATOM 2117 C CA . SER A 1 274 ? 5.203 12.080 5.546 1.00 42.75 274 SER A CA 1
ATOM 2118 C C . SER A 1 274 ? 6.549 11.321 5.518 1.00 42.75 274 SER A C 1
ATOM 2120 O O . SER A 1 274 ? 7.600 11.939 5.689 1.00 42.75 274 SER A O 1
ATOM 2122 N N . THR A 1 275 ? 6.556 9.993 5.346 1.00 37.75 275 THR A N 1
ATOM 2123 C CA . THR A 1 275 ? 7.737 9.121 5.543 1.00 37.75 275 THR A CA 1
ATOM 2124 C C . THR A 1 275 ? 8.023 8.116 4.416 1.00 37.75 275 THR A C 1
ATOM 2126 O O . THR A 1 275 ? 8.914 7.281 4.577 1.00 37.75 275 THR A O 1
ATOM 2129 N N . GLY A 1 276 ? 7.350 8.196 3.264 1.00 45.03 276 GLY A N 1
ATOM 2130 C CA . GLY A 1 276 ? 7.639 7.359 2.089 1.00 45.03 276 GLY A CA 1
ATOM 2131 C C . GLY A 1 276 ? 6.384 6.884 1.356 1.00 45.03 276 GLY A C 1
ATOM 2132 O O . GLY A 1 276 ? 5.295 7.391 1.609 1.00 45.03 276 GLY A O 1
ATOM 2133 N N . ALA A 1 277 ? 6.554 5.908 0.450 1.00 42.31 277 ALA A N 1
ATOM 2134 C CA . ALA A 1 277 ? 5.512 5.393 -0.445 1.00 42.31 277 ALA A CA 1
ATOM 2135 C C . ALA A 1 277 ? 4.200 5.087 0.305 1.00 42.31 277 ALA A C 1
ATOM 2137 O O . ALA A 1 277 ? 4.099 4.113 1.054 1.00 42.31 277 ALA A O 1
ATOM 2138 N N . GLY A 1 278 ? 3.215 5.968 0.118 1.00 58.28 278 GLY A N 1
ATOM 2139 C CA . GLY A 1 278 ? 1.909 5.907 0.765 1.00 58.28 278 GLY A CA 1
ATOM 2140 C C . GLY A 1 278 ? 1.107 4.653 0.404 1.00 58.28 278 GLY A C 1
ATOM 2141 O O . GLY A 1 278 ? 1.359 3.997 -0.610 1.00 58.28 278 GLY A O 1
ATOM 2142 N N . ARG A 1 279 ? 0.106 4.321 1.227 1.00 67.12 279 ARG A N 1
ATOM 2143 C CA . ARG A 1 279 ? -0.802 3.186 0.984 1.00 67.12 279 ARG A CA 1
ATOM 2144 C C . ARG A 1 279 ? -1.615 3.453 -0.282 1.00 67.12 279 ARG A C 1
ATOM 2146 O O . ARG A 1 279 ? -2.269 4.481 -0.380 1.00 67.12 279 ARG A O 1
ATOM 2153 N N . VAL A 1 280 ? -1.662 2.512 -1.220 1.00 71.88 280 VAL A N 1
ATOM 2154 C CA . VAL A 1 280 ? -2.513 2.670 -2.408 1.00 71.88 280 VAL A CA 1
ATOM 2155 C C . VAL A 1 280 ? -3.980 2.413 -2.045 1.00 71.88 280 VAL A C 1
ATOM 2157 O O . VAL A 1 280 ? -4.326 1.361 -1.506 1.00 71.88 280 VAL A O 1
ATOM 2160 N N . LEU A 1 281 ? -4.843 3.389 -2.323 1.00 76.06 281 LEU A N 1
ATOM 2161 C CA . LEU A 1 281 ? -6.298 3.316 -2.164 1.00 76.06 281 LEU A CA 1
ATOM 2162 C C . LEU A 1 281 ? -6.960 2.550 -3.314 1.00 76.06 281 LEU A C 1
ATOM 2164 O O . LEU A 1 281 ? -7.975 1.890 -3.104 1.00 76.06 281 LEU A O 1
ATOM 2168 N N . GLY A 1 282 ? -6.374 2.600 -4.510 1.00 75.75 282 GLY A N 1
ATOM 2169 C CA . GLY A 1 282 ? -6.775 1.766 -5.640 1.00 75.75 282 GLY A CA 1
ATOM 2170 C C . GLY A 1 282 ? -6.124 2.180 -6.957 1.00 75.75 282 GLY A C 1
ATOM 2171 O O . GLY A 1 282 ? -5.654 3.310 -7.092 1.00 75.75 282 GLY A O 1
ATOM 2172 N N . ARG A 1 283 ? -6.136 1.250 -7.918 1.00 81.25 283 ARG A N 1
ATOM 2173 C CA . ARG A 1 283 ? -5.769 1.450 -9.326 1.00 81.25 283 ARG A CA 1
ATOM 2174 C C . ARG A 1 283 ? -7.004 1.187 -10.189 1.00 81.25 283 ARG A C 1
ATOM 2176 O O . ARG A 1 283 ? -7.687 0.183 -9.989 1.00 81.25 283 ARG A O 1
ATOM 2183 N N . PHE A 1 284 ? -7.296 2.087 -11.122 1.00 88.81 284 PHE A N 1
ATOM 2184 C CA . PHE A 1 284 ? -8.530 2.072 -11.907 1.00 88.81 284 PHE A CA 1
ATOM 2185 C C . PHE A 1 284 ? -8.252 2.316 -13.390 1.00 88.81 284 PHE A C 1
ATOM 2187 O O . PHE A 1 284 ? -7.443 3.173 -13.737 1.00 88.81 284 PHE A O 1
ATOM 2194 N N . CYS A 1 285 ? -8.979 1.610 -14.253 1.00 90.81 285 CYS A N 1
ATOM 2195 C CA . CYS A 1 285 ? -8.984 1.773 -15.705 1.00 90.81 285 CYS A CA 1
ATOM 2196 C C . CYS A 1 285 ? -10.358 1.392 -16.282 1.00 90.81 285 CYS A C 1
ATOM 2198 O O . CYS A 1 285 ? -11.272 1.006 -15.545 1.00 90.81 285 CYS A O 1
ATOM 2200 N N . GLY A 1 286 ? -10.527 1.523 -17.597 1.00 91.56 286 GLY A N 1
ATOM 2201 C CA . GLY A 1 286 ? -11.794 1.272 -18.275 1.00 91.56 286 GLY A CA 1
ATOM 2202 C C . GLY A 1 286 ? -12.828 2.392 -18.135 1.00 91.56 286 GLY A C 1
ATOM 2203 O O . GLY A 1 286 ? -12.497 3.557 -17.930 1.00 91.56 286 GLY A O 1
ATOM 2204 N N . THR A 1 287 ? -14.106 2.038 -18.291 1.00 89.62 287 THR A N 1
ATOM 2205 C CA . THR A 1 287 ? -15.226 2.999 -18.417 1.00 89.62 287 THR A CA 1
ATOM 2206 C C . THR A 1 287 ? -16.146 3.051 -17.194 1.00 89.62 287 THR A C 1
ATOM 2208 O O . THR A 1 287 ? -17.126 3.797 -17.158 1.00 89.62 287 THR A O 1
ATOM 2211 N N . THR A 1 288 ? -15.865 2.236 -16.176 1.00 88.31 288 THR A N 1
ATOM 2212 C CA . THR A 1 288 ? -16.622 2.229 -14.924 1.00 88.31 288 THR A CA 1
ATOM 2213 C C . THR A 1 288 ? -16.077 3.290 -13.983 1.00 88.31 288 THR A C 1
ATOM 2215 O O . THR A 1 288 ? -14.903 3.250 -13.626 1.00 88.31 288 THR A O 1
ATOM 2218 N N . VAL A 1 289 ? -16.938 4.209 -13.546 1.00 89.12 289 VAL A N 1
ATOM 2219 C CA . VAL A 1 289 ? -16.562 5.262 -12.595 1.00 89.12 289 VAL A CA 1
ATOM 2220 C C . VAL A 1 289 ? -16.131 4.634 -11.257 1.00 89.12 289 VAL A C 1
ATOM 2222 O O . VAL A 1 289 ? -16.917 3.870 -10.686 1.00 89.12 289 VAL A O 1
ATOM 2225 N N . PRO A 1 290 ? -14.917 4.938 -10.754 1.00 88.69 290 PRO A N 1
ATOM 2226 C CA . PRO A 1 290 ? -14.447 4.451 -9.460 1.00 88.69 290 PRO A CA 1
ATOM 2227 C C . PRO A 1 290 ? -15.334 4.916 -8.294 1.00 88.69 290 PRO A C 1
ATOM 2229 O O . PRO A 1 290 ? -15.955 5.978 -8.386 1.00 88.69 290 PRO A O 1
ATOM 2232 N N . PRO A 1 291 ? -15.382 4.163 -7.180 1.00 84.25 291 PRO A N 1
ATOM 2233 C CA . PRO A 1 291 ? -16.031 4.631 -5.959 1.00 84.25 291 PRO A CA 1
ATOM 2234 C C . PRO A 1 291 ? -15.303 5.851 -5.380 1.00 84.25 291 PRO A C 1
ATOM 2236 O O . PRO A 1 291 ? -14.122 6.067 -5.653 1.00 84.25 291 PRO A O 1
ATOM 2239 N N . ASP A 1 292 ? -15.995 6.619 -4.539 1.00 82.50 292 ASP A N 1
ATOM 2240 C CA . ASP A 1 292 ? -15.371 7.725 -3.813 1.00 82.50 292 ASP A CA 1
ATOM 2241 C C . ASP A 1 292 ? -14.281 7.193 -2.868 1.00 82.50 292 ASP A C 1
ATOM 2243 O O . ASP A 1 292 ? -14.492 6.236 -2.116 1.00 82.50 292 ASP A O 1
ATOM 2247 N N . LEU A 1 293 ? -13.112 7.829 -2.897 1.00 81.44 293 LEU A N 1
ATOM 2248 C CA . LEU A 1 293 ? -11.938 7.433 -2.118 1.00 81.44 293 LEU A CA 1
ATOM 2249 C C . LEU A 1 293 ? -11.673 8.479 -1.045 1.00 81.44 293 LEU A C 1
ATOM 2251 O O . LEU A 1 293 ? -11.766 9.672 -1.313 1.00 81.44 293 LEU A O 1
ATOM 2255 N N . THR A 1 294 ? -11.332 8.051 0.167 1.00 83.81 294 THR A N 1
ATOM 2256 C CA . THR A 1 294 ? -11.016 8.965 1.274 1.00 83.81 294 THR A CA 1
ATOM 2257 C C . THR A 1 294 ? -9.628 8.650 1.818 1.00 83.81 294 THR A C 1
ATOM 2259 O O . THR A 1 294 ? -9.329 7.481 2.058 1.00 83.81 294 THR A O 1
ATOM 2262 N N . SER A 1 295 ? -8.781 9.674 1.964 1.00 84.25 295 SER A N 1
ATOM 2263 C CA . SER A 1 295 ? -7.460 9.548 2.599 1.00 84.25 295 SER A CA 1
ATOM 2264 C C . SER A 1 295 ? -7.576 9.376 4.110 1.00 84.25 295 SER A C 1
ATOM 2266 O O . SER A 1 295 ? -8.569 9.781 4.717 1.00 84.25 295 SER A O 1
ATOM 2268 N N . SER A 1 296 ? -6.538 8.810 4.725 1.00 77.44 296 SER A N 1
ATOM 2269 C CA . SER A 1 296 ? -6.417 8.733 6.187 1.00 77.44 296 SER A CA 1
ATOM 2270 C C . SER A 1 296 ? -5.863 10.021 6.803 1.00 77.44 296 SER A C 1
ATOM 2272 O O . SER A 1 296 ? -6.041 10.258 7.996 1.00 77.44 296 SER A O 1
ATOM 2274 N N . GLY A 1 297 ? -5.215 10.868 5.997 1.00 79.75 297 GLY A N 1
ATOM 2275 C CA . GLY A 1 297 ? -4.592 12.114 6.443 1.00 79.75 297 GLY A CA 1
ATOM 2276 C C . GLY A 1 297 ? -4.847 13.318 5.528 1.00 79.75 297 GLY A C 1
ATOM 2277 O O . GLY A 1 297 ? -5.645 13.238 4.586 1.00 79.75 297 GLY A O 1
ATOM 2278 N N . PRO A 1 298 ? -4.144 14.442 5.776 1.00 84.62 298 PRO A N 1
ATOM 2279 C CA . PRO A 1 298 ? -4.301 15.684 5.019 1.00 84.62 298 PRO A CA 1
ATOM 2280 C C . PRO A 1 298 ? -3.594 15.666 3.655 1.00 84.62 298 PRO A C 1
ATOM 2282 O O . PRO A 1 298 ? -3.598 16.679 2.953 1.00 84.62 298 PRO A O 1
ATOM 2285 N N . HIS A 1 299 ? -2.985 14.541 3.273 1.00 86.44 299 HIS A N 1
ATOM 2286 C CA . HIS A 1 299 ? -2.249 14.384 2.026 1.00 86.44 299 HIS A CA 1
ATOM 2287 C C . HIS A 1 299 ? -2.792 13.207 1.208 1.00 86.44 299 HIS A C 1
ATOM 2289 O O . HIS A 1 299 ? -3.104 12.143 1.741 1.00 86.44 299 HIS A O 1
ATOM 2295 N N . MET A 1 300 ? -2.932 13.416 -0.100 1.00 88.62 300 MET A N 1
ATOM 2296 C CA . MET A 1 300 ? -3.319 12.390 -1.069 1.00 88.62 300 MET A CA 1
ATOM 2297 C C . MET A 1 300 ? -2.546 12.619 -2.366 1.00 88.62 300 MET A C 1
ATOM 2299 O O . MET A 1 300 ? -2.457 13.753 -2.840 1.00 88.62 300 MET A O 1
ATOM 2303 N N . THR A 1 301 ? -2.021 11.555 -2.969 1.00 87.56 301 THR A N 1
ATOM 2304 C CA . THR A 1 301 ? -1.344 11.622 -4.271 1.00 87.56 301 THR A CA 1
ATOM 2305 C C . THR A 1 301 ? -2.165 10.872 -5.312 1.00 87.56 301 THR A C 1
ATOM 2307 O O . THR A 1 301 ? -2.544 9.727 -5.094 1.00 87.56 301 THR A O 1
ATOM 2310 N N . VAL A 1 302 ? -2.441 11.499 -6.452 1.00 90.94 302 VAL A N 1
ATOM 2311 C CA . VAL A 1 302 ? -3.121 10.858 -7.589 1.00 90.94 302 VAL A CA 1
ATOM 2312 C C . VAL A 1 302 ? -2.160 10.796 -8.761 1.00 90.94 302 VAL A C 1
ATOM 2314 O O . VAL A 1 302 ? -1.612 11.823 -9.156 1.00 90.94 302 VAL A O 1
ATOM 2317 N N . VAL A 1 303 ? -1.978 9.607 -9.322 1.00 87.75 303 VAL A N 1
ATOM 2318 C CA . VAL A 1 303 ? -1.088 9.335 -10.449 1.00 87.75 303 VAL A CA 1
ATOM 2319 C C . VAL A 1 303 ? -1.924 8.857 -11.624 1.00 87.75 303 VAL A C 1
ATOM 2321 O O . VAL A 1 303 ? -2.693 7.912 -11.496 1.00 87.75 303 VAL A O 1
ATOM 2324 N N . PHE A 1 304 ? -1.778 9.503 -12.773 1.00 90.88 304 PHE A N 1
ATOM 2325 C CA . PHE A 1 304 ? -2.334 9.051 -14.043 1.00 90.88 304 PHE A CA 1
ATOM 2326 C C . PHE A 1 304 ? -1.192 8.696 -14.987 1.00 90.88 304 PHE A C 1
ATOM 2328 O O . PHE A 1 304 ? -0.306 9.527 -15.196 1.00 90.88 304 PHE A O 1
ATOM 2335 N N . VAL A 1 305 ? -1.238 7.495 -15.557 1.00 86.44 305 VAL A N 1
ATOM 2336 C CA . VAL A 1 305 ? -0.278 7.012 -16.552 1.00 86.44 305 VAL A CA 1
ATOM 2337 C C . VAL A 1 305 ? -1.031 6.640 -17.823 1.00 86.44 305 VAL A C 1
ATOM 2339 O O . VAL A 1 305 ? -2.097 6.025 -17.741 1.00 86.44 305 VAL A O 1
ATOM 2342 N N . SER A 1 306 ? -0.481 7.031 -18.975 1.00 86.06 306 SER A N 1
ATOM 2343 C CA . SER A 1 306 ? -0.904 6.528 -20.279 1.00 86.06 306 SER A CA 1
ATOM 2344 C C . SER A 1 306 ? 0.252 5.933 -21.074 1.00 86.06 306 SER A C 1
ATOM 2346 O O . SER A 1 306 ? 1.389 6.413 -21.010 1.00 86.06 306 SER A O 1
ATOM 2348 N N . ASP A 1 307 ? -0.044 4.902 -21.854 1.00 79.38 307 ASP A N 1
ATOM 2349 C CA . ASP A 1 307 ? 0.916 4.189 -22.684 1.00 79.38 307 ASP A CA 1
ATOM 2350 C C . ASP A 1 307 ? 1.035 4.795 -24.107 1.00 79.38 307 ASP A C 1
ATOM 2352 O O . ASP A 1 307 ? 0.615 5.923 -24.369 1.00 79.38 307 ASP A O 1
ATOM 2356 N N . ASP A 1 308 ? 1.698 4.093 -25.032 1.00 76.81 308 ASP A N 1
ATOM 2357 C CA . ASP A 1 308 ? 1.870 4.475 -26.452 1.00 76.81 308 ASP A CA 1
ATOM 2358 C C . ASP A 1 308 ? 0.583 4.302 -27.290 1.00 76.81 308 ASP A C 1
ATOM 2360 O O . ASP A 1 308 ? 0.481 4.857 -28.386 1.00 76.81 308 ASP A O 1
ATOM 2364 N N . GLY A 1 309 ? -0.387 3.554 -26.761 1.00 79.44 309 GLY A N 1
ATOM 2365 C CA . GLY A 1 309 ? -1.467 2.890 -27.468 1.00 79.44 309 GLY A CA 1
ATOM 2366 C C . GLY A 1 309 ? -2.796 3.641 -27.484 1.00 79.44 309 GLY A C 1
ATOM 2367 O O . GLY A 1 309 ? -2.937 4.676 -28.132 1.00 79.44 309 GLY A O 1
ATOM 2368 N N . VAL A 1 310 ? -3.849 3.039 -26.932 1.00 86.19 310 VAL A N 1
ATOM 2369 C CA . VAL A 1 310 ? -5.230 3.508 -27.126 1.00 86.19 310 VAL A CA 1
ATOM 2370 C C . VAL A 1 310 ? -5.551 4.613 -26.131 1.00 86.19 310 VAL A C 1
ATOM 2372 O O . VAL A 1 310 ? -5.513 4.388 -24.940 1.00 86.19 310 VAL A O 1
ATOM 2375 N N . ALA A 1 311 ? -5.992 5.779 -26.605 1.00 88.69 311 ALA A N 1
ATOM 2376 C CA . ALA A 1 311 ? -6.472 6.841 -25.721 1.00 88.69 311 ALA A CA 1
ATOM 2377 C C . ALA A 1 311 ? -7.990 7.034 -25.807 1.00 88.69 311 ALA A C 1
ATOM 2379 O O . ALA A 1 311 ? -8.570 7.065 -26.898 1.00 88.69 311 ALA A O 1
ATOM 2380 N N . ASP A 1 312 ? -8.619 7.247 -24.655 1.00 93.00 312 ASP A N 1
ATOM 2381 C CA . ASP A 1 312 ? -10.042 7.567 -24.514 1.00 93.00 312 ASP A CA 1
ATOM 2382 C C . ASP A 1 312 ? -10.236 8.942 -23.838 1.00 93.00 312 ASP A C 1
ATOM 2384 O O . ASP A 1 312 ? -9.271 9.652 -23.575 1.00 93.00 312 ASP A O 1
ATOM 2388 N N . SER A 1 313 ? -11.474 9.379 -23.595 1.00 94.38 313 SER A N 1
ATOM 2389 C CA . SER A 1 313 ? -11.823 10.728 -23.109 1.00 94.38 313 SER A CA 1
ATOM 2390 C C . SER A 1 313 ? -11.248 11.113 -21.738 1.00 94.38 313 SER A C 1
ATOM 2392 O O . SER A 1 313 ? -11.324 12.284 -21.348 1.00 94.38 313 SER A O 1
ATOM 2394 N N . GLY A 1 314 ? -10.656 10.166 -21.015 1.00 94.94 314 GLY A N 1
ATOM 2395 C CA . GLY A 1 314 ? -9.945 10.410 -19.774 1.00 94.94 314 GLY A CA 1
ATOM 2396 C C . GLY A 1 314 ? -10.872 10.553 -18.577 1.00 94.94 314 GLY A C 1
ATOM 2397 O O . GLY A 1 314 ? -11.926 9.919 -18.503 1.00 94.94 314 GLY A O 1
ATOM 2398 N N . PHE A 1 315 ? -10.492 11.391 -17.618 1.00 96.00 315 PHE A N 1
ATOM 2399 C CA . PHE A 1 315 ? -11.262 11.555 -16.390 1.00 96.00 315 PHE A CA 1
ATOM 2400 C C . PHE A 1 315 ? -11.357 13.005 -15.927 1.00 96.00 315 PHE A C 1
ATOM 2402 O O . PHE A 1 315 ? -10.518 13.849 -16.238 1.00 96.00 315 PHE A O 1
ATOM 2409 N N . ASN A 1 316 ? -12.384 13.262 -15.121 1.00 96.38 316 ASN A N 1
ATOM 2410 C CA . ASN A 1 316 ? -12.548 14.485 -14.348 1.00 96.38 316 ASN A CA 1
ATOM 2411 C C . ASN A 1 316 ? -12.923 14.104 -12.920 1.00 96.38 316 ASN A C 1
ATOM 2413 O O . ASN A 1 316 ? -13.907 13.390 -12.705 1.00 96.38 316 ASN A O 1
ATOM 2417 N N . ALA A 1 317 ? -12.149 14.591 -11.959 1.00 96.44 317 ALA A N 1
ATOM 2418 C CA . ALA A 1 317 ? -12.344 14.331 -10.550 1.00 96.44 317 ALA A CA 1
ATOM 2419 C C . ALA A 1 317 ? -12.348 15.625 -9.734 1.00 96.44 317 ALA A C 1
ATOM 2421 O O . ALA A 1 317 ? -11.680 16.614 -10.049 1.00 96.44 317 ALA A O 1
ATOM 2422 N N . THR A 1 318 ? -13.101 15.605 -8.642 1.00 97.31 318 THR A N 1
ATOM 2423 C CA . THR A 1 318 ? -13.128 16.674 -7.646 1.00 97.31 318 THR A CA 1
ATOM 2424 C C . THR A 1 318 ? -12.732 16.130 -6.293 1.00 97.31 318 THR A C 1
ATOM 2426 O O . THR A 1 318 ? -13.159 15.036 -5.930 1.00 97.31 318 THR A O 1
ATOM 2429 N N . TYR A 1 319 ? -11.963 16.912 -5.544 1.00 96.12 319 TYR A N 1
ATOM 2430 C CA . TYR A 1 319 ? -11.634 16.607 -4.162 1.00 96.12 319 TYR A CA 1
ATOM 2431 C C . TYR A 1 319 ? -12.236 17.649 -3.222 1.00 96.12 319 TYR A C 1
ATOM 2433 O O . TYR A 1 319 ? -12.392 18.822 -3.585 1.00 96.12 319 TYR A O 1
ATOM 2441 N N . GLN A 1 320 ? -12.556 17.219 -2.008 1.00 94.38 320 GLN A N 1
ATOM 2442 C CA . GLN A 1 320 ? -13.028 18.082 -0.935 1.00 94.38 320 GLN A CA 1
ATOM 2443 C C . GLN A 1 320 ? -12.346 17.710 0.382 1.00 94.38 320 GLN A C 1
ATOM 2445 O O . GLN A 1 320 ? -12.244 16.536 0.729 1.00 94.38 320 GLN A O 1
ATOM 2450 N N . ALA A 1 321 ? -11.912 18.732 1.116 1.00 90.38 321 ALA A N 1
ATOM 2451 C CA . ALA A 1 321 ? -11.460 18.616 2.487 1.00 90.38 321 ALA A CA 1
ATOM 2452 C C . ALA A 1 321 ? -12.673 18.482 3.402 1.00 90.38 321 ALA A C 1
ATOM 2454 O O . ALA A 1 321 ? -13.547 19.356 3.454 1.00 90.38 321 ALA A O 1
ATOM 2455 N N . ILE A 1 322 ? -12.712 17.391 4.148 1.00 84.31 322 ILE A N 1
ATOM 2456 C CA . ILE A 1 322 ? -13.728 17.152 5.159 1.00 84.31 322 ILE A CA 1
ATOM 2457 C C . ILE A 1 322 ? -13.089 17.446 6.505 1.00 84.31 322 ILE A C 1
ATOM 2459 O O . ILE A 1 322 ? -12.152 16.766 6.916 1.00 84.31 322 ILE A O 1
ATOM 2463 N N . SER A 1 323 ? -13.592 18.490 7.173 1.00 76.75 323 SER A N 1
ATOM 2464 C CA . SER A 1 323 ? -13.168 18.807 8.534 1.00 76.75 323 SER A CA 1
ATOM 2465 C C . SER A 1 323 ? -13.588 17.672 9.429 1.00 76.75 323 SER A C 1
ATOM 2467 O O . SER A 1 323 ? -14.780 17.365 9.545 1.00 76.75 323 SER A O 1
ATOM 2469 N N . VAL A 1 324 ? -12.607 17.082 10.087 1.00 63.28 324 VAL A N 1
ATOM 2470 C CA . VAL A 1 324 ? -12.904 15.955 10.940 1.00 63.28 324 VAL A CA 1
ATOM 2471 C C . VAL A 1 324 ? -13.645 16.413 12.218 1.00 63.28 324 VAL A C 1
ATOM 2473 O O . VAL A 1 324 ? -14.460 15.681 12.762 1.00 63.28 324 VAL A O 1
ATOM 2476 N N . LEU A 1 325 ? -13.527 17.691 12.608 1.00 58.00 325 LEU A N 1
ATOM 2477 C CA . LEU A 1 325 ? -14.278 18.310 13.717 1.00 58.00 325 LEU A CA 1
ATOM 2478 C C . LEU A 1 325 ? -15.787 18.511 13.447 1.00 58.00 325 LEU A C 1
ATOM 2480 O O . LEU A 1 325 ? -16.559 18.634 14.396 1.00 58.00 325 LEU A O 1
ATOM 2484 N N . ASN A 1 326 ? -16.225 18.565 12.181 1.00 52.81 326 ASN A N 1
ATOM 2485 C CA . ASN A 1 326 ? -17.640 18.758 11.808 1.00 52.81 326 ASN A CA 1
ATOM 2486 C C . ASN A 1 326 ? -18.382 17.443 11.527 1.00 52.81 326 ASN A C 1
ATOM 2488 O O . ASN A 1 326 ? -19.563 17.464 11.157 1.00 52.81 326 ASN A O 1
ATOM 2492 N N . ARG A 1 327 ? -17.728 16.292 11.715 1.00 52.16 327 ARG A N 1
ATOM 2493 C CA . ARG A 1 327 ? -18.410 15.002 11.708 1.00 52.16 327 ARG A CA 1
ATOM 2494 C C . ARG A 1 327 ? -19.194 14.844 13.011 1.00 52.16 327 ARG A C 1
ATOM 2496 O O . ARG A 1 327 ? -18.679 14.405 14.032 1.00 52.16 327 ARG A O 1
ATOM 2503 N N . THR A 1 328 ? -20.476 15.204 12.978 1.00 53.47 328 THR A N 1
ATOM 2504 C CA . THR A 1 328 ? -21.419 14.699 13.984 1.00 53.47 328 THR A CA 1
ATOM 2505 C C . THR A 1 328 ? -21.701 13.246 13.635 1.00 53.47 328 THR A C 1
ATOM 2507 O O . THR A 1 328 ? -22.404 12.948 12.671 1.00 53.47 328 THR A O 1
ATOM 2510 N N . CYS A 1 329 ? -21.060 12.338 14.364 1.00 64.50 329 CYS A N 1
ATOM 2511 C CA . CYS A 1 329 ? -21.240 10.912 14.152 1.00 64.50 329 CYS A CA 1
ATOM 2512 C C . CYS A 1 329 ? -22.696 10.508 14.440 1.00 64.50 329 CYS A C 1
ATOM 2514 O O . CYS A 1 329 ? -23.410 11.172 15.200 1.00 64.50 329 CYS A O 1
ATOM 2516 N N . ALA A 1 330 ? -23.161 9.426 13.811 1.00 61.00 330 ALA A N 1
ATOM 2517 C CA . ALA A 1 330 ? -24.476 8.867 14.112 1.00 61.00 330 ALA A CA 1
ATOM 2518 C C . ALA A 1 330 ? -24.573 8.518 15.618 1.00 61.00 330 ALA A C 1
ATOM 2520 O O . ALA A 1 330 ? -23.547 8.269 16.249 1.00 61.00 330 ALA A O 1
ATOM 2521 N N . PRO A 1 331 ? -25.771 8.461 16.233 1.00 55.78 331 PRO A N 1
ATOM 2522 C CA . PRO A 1 331 ? -25.916 8.205 17.675 1.00 55.78 331 PRO A CA 1
ATOM 2523 C C . PRO A 1 331 ? -25.284 6.888 18.180 1.00 55.78 331 PRO A C 1
ATOM 2525 O O . PRO A 1 331 ? -25.157 6.697 19.386 1.00 55.78 331 PRO A O 1
ATOM 2528 N N . ASN A 1 332 ? -24.893 5.988 17.276 1.00 60.97 332 ASN A N 1
ATOM 2529 C CA . ASN A 1 332 ? -24.221 4.710 17.521 1.00 60.97 332 ASN A CA 1
ATOM 2530 C C . ASN A 1 332 ? -22.724 4.699 17.129 1.00 60.97 332 ASN A C 1
ATOM 2532 O O . ASN A 1 332 ? -22.141 3.628 16.969 1.00 60.97 332 ASN A O 1
ATOM 2536 N N . GLN A 1 333 ? -22.104 5.864 16.948 1.00 69.69 333 GLN A N 1
ATOM 2537 C CA . GLN A 1 333 ? -20.712 6.015 16.521 1.00 69.69 333 GLN A CA 1
ATOM 2538 C C . GLN A 1 333 ? -19.942 6.942 17.470 1.00 69.69 333 GLN A C 1
ATOM 2540 O O . GLN A 1 333 ? -20.516 7.857 18.062 1.00 69.69 333 GLN A O 1
ATOM 2545 N N . PHE A 1 334 ? -18.643 6.696 17.623 1.00 70.94 334 PHE A N 1
ATOM 2546 C CA . PHE A 1 334 ? -17.723 7.512 18.409 1.00 70.94 334 PHE A CA 1
ATOM 2547 C C . PHE A 1 334 ? -16.912 8.444 17.515 1.00 70.94 334 PHE A C 1
ATOM 2549 O O . PHE A 1 334 ? -16.536 8.073 16.407 1.00 70.94 334 PHE A O 1
ATOM 2556 N N . THR A 1 335 ? -16.645 9.651 18.012 1.00 69.00 335 THR A N 1
ATOM 2557 C CA . THR A 1 335 ? -15.843 10.663 17.323 1.00 69.00 335 THR A CA 1
ATOM 2558 C C . THR A 1 335 ? -14.423 10.653 17.871 1.00 69.00 335 THR A C 1
ATOM 2560 O O . THR A 1 335 ? -14.202 10.996 19.034 1.00 69.00 335 THR A O 1
ATOM 2563 N N . CYS A 1 336 ? -13.460 10.310 17.023 1.00 68.81 336 CYS A N 1
ATOM 2564 C CA . CYS A 1 336 ? -12.038 10.441 17.309 1.00 68.81 336 CYS A CA 1
ATOM 2565 C C . CYS A 1 336 ? -11.662 11.899 17.610 1.00 68.81 336 CYS A C 1
ATOM 2567 O O . CYS A 1 336 ? -12.344 12.832 17.188 1.00 68.81 336 CYS A O 1
ATOM 2569 N N . ARG A 1 337 ? -10.535 12.146 18.288 1.00 61.00 337 ARG A N 1
ATOM 2570 C CA . ARG A 1 337 ? -10.014 13.520 18.479 1.00 61.00 337 ARG A CA 1
ATOM 2571 C C . ARG A 1 337 ? -9.487 14.101 17.166 1.00 61.00 337 ARG A C 1
ATOM 2573 O O . ARG A 1 337 ? -9.625 15.295 16.916 1.00 61.00 337 ARG A O 1
ATOM 2580 N N . THR A 1 338 ? -8.975 13.228 16.307 1.00 54.34 338 THR A N 1
ATOM 2581 C CA . THR A 1 338 ? -8.737 13.471 14.880 1.00 54.34 338 THR A CA 1
ATOM 2582 C C . THR A 1 338 ? -10.010 13.546 14.056 1.00 54.34 338 THR A C 1
ATOM 2584 O O . THR A 1 338 ? -9.859 13.786 12.879 1.00 54.34 338 THR A O 1
ATOM 2587 N N . GLY A 1 339 ? -11.200 13.361 14.654 1.00 59.41 339 GLY A N 1
ATOM 2588 C CA . GLY A 1 339 ? -12.566 13.562 14.146 1.00 59.41 339 GLY A CA 1
ATOM 2589 C C . GLY A 1 339 ? -13.161 12.491 13.225 1.00 59.41 339 GLY A C 1
ATOM 2590 O O . GLY A 1 339 ? -14.288 12.639 12.746 1.00 59.41 339 GLY A O 1
ATOM 2591 N N . GLU A 1 340 ? -12.437 11.401 12.976 1.00 65.12 340 GLU A N 1
ATOM 2592 C CA . GLU A 1 340 ? -12.989 10.206 12.333 1.00 65.12 340 GLU A CA 1
ATOM 2593 C C . GLU A 1 340 ? -14.166 9.634 13.144 1.00 65.12 340 GLU A C 1
ATOM 2595 O O . GLU A 1 340 ? -14.228 9.781 14.365 1.00 65.12 340 GLU A O 1
ATOM 2600 N N . CYS A 1 341 ? -15.131 9.012 12.459 1.00 72.44 341 CYS A N 1
ATOM 2601 C CA . CYS A 1 341 ? -16.280 8.383 13.113 1.00 72.44 341 CYS A CA 1
ATOM 2602 C C . CYS A 1 341 ? -16.110 6.874 13.068 1.00 72.44 341 CYS A C 1
ATOM 2604 O O . CYS A 1 341 ? -16.240 6.274 12.002 1.00 72.44 341 CYS A O 1
ATOM 2606 N N . ILE A 1 342 ? -15.892 6.266 14.222 1.00 73.50 342 ILE A N 1
ATOM 2607 C CA . ILE A 1 342 ? -15.789 4.816 14.353 1.00 73.50 342 ILE A CA 1
ATOM 2608 C C . ILE A 1 342 ? -17.078 4.260 14.952 1.00 73.50 342 ILE A C 1
ATOM 2610 O O . ILE A 1 342 ? -17.871 4.978 15.566 1.00 73.50 342 ILE A O 1
ATOM 2614 N N . GLN A 1 343 ? -17.343 2.976 14.743 1.00 67.00 343 GLN A N 1
ATOM 2615 C CA . GLN A 1 343 ? -18.486 2.333 15.389 1.00 67.00 343 GLN A CA 1
ATOM 2616 C C . GLN A 1 343 ? -18.238 2.257 16.899 1.00 67.00 343 GLN A C 1
ATOM 2618 O O . GLN A 1 343 ? -17.104 2.104 17.325 1.00 67.00 343 GLN A O 1
ATOM 2623 N N . GLN A 1 344 ? -19.280 2.314 17.733 1.00 58.62 344 GLN A N 1
ATOM 2624 C CA . GLN A 1 344 ? -19.101 2.144 19.190 1.00 58.62 344 GLN A CA 1
ATOM 2625 C C . GLN A 1 344 ? -18.403 0.829 19.578 1.00 58.62 344 GLN A C 1
ATOM 2627 O O . GLN A 1 344 ? -17.830 0.740 20.654 1.00 58.62 344 GLN A O 1
ATOM 2632 N N . GLN A 1 345 ? -18.457 -0.183 18.710 1.00 57.88 345 GLN A N 1
ATOM 2633 C CA . GLN A 1 345 ? -17.780 -1.469 18.892 1.00 57.88 345 GLN A CA 1
ATOM 2634 C C . GLN A 1 345 ? -16.260 -1.417 18.638 1.00 57.88 345 GLN A C 1
ATOM 2636 O O . GLN A 1 345 ? -15.588 -2.394 18.928 1.00 57.88 345 GLN A O 1
ATOM 2641 N N . TRP A 1 346 ? -15.763 -0.317 18.064 1.00 62.25 346 TRP A N 1
ATOM 2642 C CA . TRP A 1 346 ? -14.351 -0.019 17.770 1.00 62.25 346 TRP A CA 1
ATOM 2643 C C . TRP A 1 346 ? -13.752 0.890 18.851 1.00 62.25 346 TRP A C 1
ATOM 2645 O O . TRP A 1 346 ? -12.694 1.477 18.705 1.00 62.25 346 TRP A O 1
ATOM 2655 N N . LEU A 1 347 ? -14.498 1.093 19.941 1.00 60.31 347 LEU A N 1
ATOM 2656 C CA . LEU A 1 347 ? -14.021 1.856 21.075 1.00 60.31 347 LEU A CA 1
ATOM 2657 C C . LEU A 1 347 ? -13.250 0.935 22.012 1.00 60.31 347 LEU A C 1
ATOM 2659 O O . LEU A 1 347 ? -13.836 -0.022 22.526 1.00 60.31 347 LEU A O 1
ATOM 2663 N N . CYS A 1 348 ? -11.996 1.281 22.292 1.00 58.84 348 CYS A N 1
ATOM 2664 C CA . CYS A 1 348 ? -11.116 0.504 23.159 1.00 58.84 348 CYS A CA 1
ATOM 2665 C C . CYS A 1 348 ? -10.899 -0.937 22.665 1.00 58.84 348 CYS A C 1
ATOM 2667 O O . CYS A 1 348 ? -10.571 -1.784 23.489 1.00 58.84 348 CYS A O 1
ATOM 2669 N N . ASP A 1 349 ? -11.122 -1.228 21.377 1.00 51.09 349 ASP A N 1
ATOM 2670 C CA . ASP A 1 349 ? -11.079 -2.570 20.778 1.00 51.09 349 ASP A CA 1
ATOM 2671 C C . ASP A 1 349 ? -9.662 -3.112 20.567 1.00 51.09 349 ASP A C 1
ATOM 2673 O O . ASP A 1 349 ? -9.475 -4.295 20.257 1.00 51.09 349 ASP A O 1
ATOM 2677 N N . GLY A 1 350 ? -8.668 -2.270 20.845 1.00 48.47 350 GLY A N 1
ATOM 2678 C CA . GLY A 1 350 ? -7.263 -2.613 20.753 1.00 48.47 350 GLY A CA 1
ATOM 2679 C C . GLY A 1 350 ? -6.594 -2.227 19.475 1.00 48.47 350 GLY A C 1
ATOM 2680 O O . GLY A 1 350 ? -5.381 -2.431 19.334 1.00 48.47 350 GLY A O 1
ATOM 2681 N N . TRP A 1 351 ? -7.373 -1.654 18.578 1.00 50.06 351 TRP A N 1
ATOM 2682 C CA . TRP A 1 351 ? -6.913 -1.105 17.340 1.00 50.06 351 TRP A CA 1
ATOM 2683 C C . TRP A 1 351 ? -6.930 0.398 17.471 1.00 50.06 351 TRP A C 1
ATOM 2685 O O . TRP A 1 351 ? -7.781 1.009 18.095 1.00 50.06 351 TRP A O 1
ATOM 2695 N N . ASN A 1 352 ? -5.905 1.011 16.903 1.00 60.75 352 ASN A N 1
ATOM 2696 C CA . ASN A 1 352 ? -5.849 2.452 16.767 1.00 60.75 352 ASN A CA 1
ATOM 2697 C C . ASN A 1 352 ? -6.753 2.835 15.582 1.00 60.75 352 ASN A C 1
ATOM 2699 O O . ASN A 1 352 ? -6.245 3.224 14.525 1.00 60.75 352 ASN A O 1
ATOM 2703 N N . ASP A 1 353 ? -8.064 2.625 15.721 1.00 69.94 353 ASP A N 1
ATOM 2704 C CA . ASP A 1 353 ? -9.076 2.940 14.712 1.00 69.94 353 ASP A CA 1
ATOM 2705 C C . ASP A 1 353 ? -9.251 4.452 14.573 1.00 69.94 353 ASP A C 1
ATOM 2707 O O . ASP A 1 353 ? -9.540 4.965 13.486 1.00 69.94 353 ASP A O 1
ATOM 2711 N N . CYS A 1 354 ? -8.978 5.195 15.646 1.00 68.31 354 CYS A N 1
ATOM 2712 C CA . CYS A 1 354 ? -8.637 6.599 15.549 1.00 68.31 354 CYS A CA 1
ATOM 2713 C C . CYS A 1 354 ? -7.167 6.765 15.142 1.00 68.31 354 CYS A C 1
ATOM 2715 O O . CYS A 1 354 ? -6.286 6.244 15.819 1.00 68.31 354 CYS A O 1
ATOM 2717 N N . PRO A 1 355 ? -6.853 7.601 14.135 1.00 61.38 355 PRO A N 1
ATOM 2718 C CA . PRO A 1 355 ? -5.477 7.918 13.740 1.00 61.38 355 PRO A CA 1
ATOM 2719 C C . PRO A 1 355 ? -4.574 8.401 14.891 1.00 61.38 355 PRO A C 1
ATOM 2721 O O . PRO A 1 355 ? -3.362 8.204 14.856 1.00 61.38 355 PRO A O 1
ATOM 2724 N N . ASP A 1 356 ? -5.153 9.013 15.928 1.00 58.41 356 ASP A N 1
ATOM 2725 C CA . ASP A 1 356 ? -4.470 9.477 17.141 1.00 58.41 356 ASP A CA 1
ATOM 2726 C C . ASP A 1 356 ? -4.637 8.571 18.372 1.00 58.41 356 ASP A C 1
ATOM 2728 O O . ASP A 1 356 ? -4.196 8.944 19.461 1.00 58.41 356 ASP A O 1
ATOM 2732 N N . GLY A 1 357 ? -5.294 7.419 18.231 1.00 61.97 357 GLY A N 1
ATOM 2733 C CA . GLY A 1 357 ? -5.534 6.474 19.326 1.00 61.97 357 GLY A CA 1
ATOM 2734 C C . GLY A 1 357 ? -6.476 6.968 20.401 1.00 61.97 357 GLY A C 1
ATOM 2735 O O . GLY A 1 357 ? -6.401 6.548 21.555 1.00 61.97 357 GLY A O 1
ATOM 2736 N N . ALA A 1 358 ? -7.326 7.938 20.063 1.00 65.94 358 ALA A N 1
ATOM 2737 C CA . ALA A 1 358 ? -8.267 8.518 21.009 1.00 65.94 358 ALA A CA 1
ATOM 2738 C C . ALA A 1 358 ? -9.370 7.552 21.451 1.00 65.94 358 ALA A C 1
ATOM 2740 O O . ALA A 1 358 ? -9.845 7.669 22.581 1.00 65.94 358 ALA A O 1
ATOM 2741 N N . ASP A 1 359 ? -9.756 6.642 20.570 1.00 66.94 359 ASP A N 1
ATOM 2742 C CA . ASP A 1 359 ? -10.578 5.463 20.838 1.00 66.94 359 ASP A CA 1
ATOM 2743 C C . ASP A 1 359 ? -9.988 4.551 21.908 1.00 66.94 359 ASP A C 1
ATOM 2745 O O . ASP A 1 359 ? -10.734 4.041 22.737 1.00 66.94 359 ASP A O 1
ATOM 2749 N N . GLU A 1 360 ? -8.665 4.434 21.958 1.00 68.50 360 GLU A N 1
ATOM 2750 C CA . GLU A 1 360 ? -7.952 3.616 22.944 1.00 68.50 360 GLU A CA 1
ATOM 2751 C C . GLU A 1 360 ? -7.603 4.394 24.223 1.00 68.50 360 GLU A C 1
ATOM 2753 O O . GLU A 1 360 ? -7.433 3.837 25.312 1.00 68.50 360 GLU A O 1
ATOM 2758 N N . GLN A 1 361 ? -7.512 5.722 24.130 1.00 58.59 361 GLN A N 1
ATOM 2759 C CA . GLN A 1 361 ? -7.143 6.575 25.263 1.00 58.59 361 GLN A CA 1
ATOM 2760 C C . GLN A 1 361 ? -8.305 6.931 26.188 1.00 58.59 361 GLN A C 1
ATOM 2762 O O . GLN A 1 361 ? -8.074 7.430 27.292 1.00 58.59 361 GLN A O 1
ATOM 2767 N N . ALA A 1 362 ? -9.542 6.701 25.754 1.00 55.44 362 ALA A N 1
ATOM 2768 C CA . ALA A 1 362 ? -10.743 6.952 26.539 1.00 55.44 362 ALA A CA 1
ATOM 2769 C C . ALA A 1 362 ? -11.297 5.656 27.152 1.00 55.44 362 ALA A C 1
ATOM 2771 O O . ALA A 1 362 ? -12.494 5.388 27.080 1.00 55.44 362 ALA A O 1
ATOM 2772 N N . SER A 1 363 ? -10.441 4.869 27.803 1.00 54.66 363 SER A N 1
ATOM 2773 C CA . SER A 1 363 ? -10.891 3.738 28.613 1.00 54.66 363 SER A CA 1
ATOM 2774 C C . SER A 1 363 ? -11.628 4.254 29.851 1.00 54.66 363 SER A C 1
ATOM 2776 O O . SER A 1 363 ? -11.037 4.744 30.816 1.00 54.66 363 SER A O 1
ATOM 2778 N N . SER A 1 364 ? -12.960 4.165 29.842 1.00 60.22 364 SER A N 1
ATOM 2779 C CA . SER A 1 364 ? -13.737 4.260 31.076 1.00 60.22 364 SER A CA 1
ATOM 2780 C C . SER A 1 364 ? -13.408 3.029 31.912 1.00 60.22 364 SER A C 1
ATOM 2782 O O . SER A 1 364 ? -14.028 1.986 31.725 1.00 60.22 364 SER A O 1
ATOM 2784 N N . CYS A 1 365 ? -12.434 3.144 32.818 1.00 76.06 365 CYS A N 1
ATOM 2785 C CA . CYS A 1 365 ? -12.095 2.046 33.712 1.00 76.06 365 CYS A CA 1
ATOM 2786 C C . CYS A 1 365 ? -13.356 1.536 34.431 1.00 76.06 365 CYS A C 1
ATOM 2788 O O . CYS A 1 365 ? -14.101 2.310 35.037 1.00 76.06 365 CYS A O 1
ATOM 2790 N N . GLU A 1 366 ? -13.566 0.230 34.405 1.00 82.44 366 GLU A N 1
ATOM 2791 C CA . GLU A 1 366 ? -14.663 -0.457 35.074 1.00 82.44 366 GLU A CA 1
ATOM 2792 C C . GLU A 1 366 ? -14.152 -1.325 36.229 1.00 82.44 366 GLU A C 1
ATOM 2794 O O . GLU A 1 366 ? -12.971 -1.661 36.319 1.00 82.44 366 GLU A O 1
ATOM 2799 N N . ILE A 1 367 ? -15.039 -1.655 37.169 1.00 87.00 367 ILE A N 1
ATOM 2800 C CA . ILE A 1 367 ? -14.692 -2.466 38.342 1.00 87.00 367 ILE A CA 1
ATOM 2801 C C . ILE A 1 367 ? -14.573 -3.934 37.925 1.00 87.00 367 ILE A C 1
ATOM 2803 O O . ILE A 1 367 ? -15.384 -4.425 37.145 1.00 87.00 367 ILE A O 1
ATOM 2807 N N . ILE A 1 368 ? -13.593 -4.648 38.481 1.00 91.44 368 ILE A N 1
ATOM 2808 C CA . ILE A 1 368 ? -13.436 -6.092 38.263 1.00 91.44 368 ILE A CA 1
ATOM 2809 C C . ILE A 1 368 ? -14.610 -6.866 38.890 1.00 91.44 368 ILE A C 1
ATOM 2811 O O . ILE A 1 368 ? -14.732 -6.962 40.113 1.00 91.44 368 ILE A O 1
ATOM 2815 N N . GLU A 1 369 ? -15.442 -7.475 38.048 1.00 91.31 369 GLU A N 1
ATOM 2816 C CA . GLU A 1 369 ? -16.571 -8.330 38.435 1.00 91.31 369 GLU A CA 1
ATOM 2817 C C . GLU A 1 369 ? -16.205 -9.825 38.440 1.00 91.31 369 GLU A C 1
ATOM 2819 O O . GLU A 1 369 ? -16.894 -10.641 39.057 1.00 91.31 369 GLU A O 1
ATOM 2824 N N . VAL A 1 370 ? -15.103 -10.208 37.788 1.00 90.25 370 VAL A N 1
ATOM 2825 C CA . VAL A 1 370 ? -14.688 -11.612 37.641 1.00 90.25 370 VAL A CA 1
ATOM 2826 C C . VAL A 1 370 ? -14.193 -1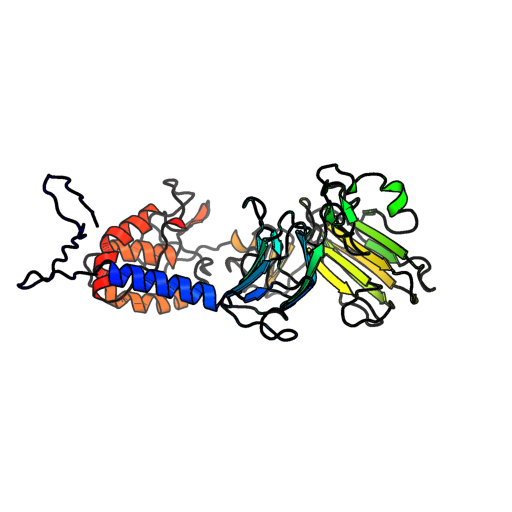2.189 38.972 1.00 90.25 370 VAL A C 1
ATOM 2828 O O . VAL A 1 370 ? -13.093 -11.875 39.419 1.00 90.25 370 VAL A O 1
ATOM 2831 N N . GLU A 1 371 ? -14.975 -13.095 39.576 1.00 87.44 371 GLU A N 1
ATOM 2832 C CA . GLU A 1 371 ? -14.730 -13.679 40.912 1.00 87.44 371 GLU A CA 1
ATOM 2833 C C . GLU A 1 371 ? -13.292 -14.175 41.131 1.00 87.44 371 GLU A C 1
ATOM 2835 O O . GLU A 1 371 ? -12.685 -13.891 42.160 1.00 87.44 371 GLU A O 1
ATOM 2840 N N . MET A 1 372 ? -12.713 -14.896 40.164 1.00 85.19 372 MET A N 1
ATOM 2841 C CA . MET A 1 372 ? -11.361 -15.448 40.316 1.00 85.19 372 MET A CA 1
ATOM 2842 C C . MET A 1 372 ? -10.238 -14.413 40.208 1.00 85.19 372 MET A C 1
ATOM 2844 O O . MET A 1 372 ? -9.088 -14.756 40.458 1.00 85.19 372 MET A O 1
ATOM 2848 N N . CYS A 1 373 ? -10.556 -13.179 39.833 1.00 90.00 373 CYS A N 1
ATOM 2849 C CA . CYS A 1 373 ? -9.614 -12.071 39.710 1.00 90.00 373 CYS A CA 1
ATOM 2850 C C . CYS A 1 373 ? -9.902 -10.953 40.720 1.00 90.00 373 CYS A C 1
ATOM 2852 O O . CYS A 1 373 ? -9.331 -9.870 40.637 1.00 90.00 373 CYS A O 1
ATOM 2854 N N . GLN A 1 374 ? -10.759 -11.220 41.707 1.00 88.00 374 GLN A N 1
ATOM 2855 C CA . GLN A 1 374 ? -10.946 -10.336 42.850 1.00 88.00 374 GLN A CA 1
ATOM 2856 C C . GLN A 1 374 ? -9.767 -10.474 43.825 1.00 88.00 374 GLN A C 1
ATOM 2858 O O . GLN A 1 374 ? -9.291 -11.577 44.094 1.00 88.00 374 GLN A O 1
ATOM 2863 N N . GLY A 1 375 ? -9.310 -9.348 44.381 1.00 84.19 375 GLY A N 1
ATOM 2864 C CA . GLY A 1 375 ? -8.214 -9.314 45.359 1.00 84.19 375 GLY A CA 1
ATOM 2865 C C . GLY A 1 375 ? -6.808 -9.124 44.776 1.00 84.19 375 GLY A C 1
ATOM 2866 O O . GLY A 1 375 ? -5.835 -9.343 45.495 1.00 84.19 375 GLY A O 1
ATOM 2867 N N . LEU A 1 376 ? -6.697 -8.714 43.508 1.00 88.06 376 LEU A N 1
ATOM 2868 C CA . LEU A 1 376 ? -5.451 -8.188 42.936 1.00 88.06 376 LEU A CA 1
ATOM 2869 C C . LEU A 1 376 ? -5.048 -6.862 43.601 1.00 88.06 376 LEU A C 1
ATOM 2871 O O . LEU A 1 376 ? -5.827 -6.249 44.339 1.00 88.06 376 LEU A O 1
ATOM 2875 N N . SER A 1 377 ? -3.836 -6.389 43.309 1.00 87.56 377 SER A N 1
ATOM 2876 C CA . SER A 1 377 ? -3.330 -5.086 43.768 1.00 87.56 377 SER A CA 1
ATOM 2877 C C . SER A 1 377 ? -4.117 -3.879 43.224 1.00 87.56 377 SER A C 1
ATOM 2879 O O . SER A 1 377 ? -3.991 -2.776 43.759 1.00 87.56 377 SER A O 1
ATOM 2881 N N . TYR A 1 378 ? -4.965 -4.088 42.213 1.00 87.69 378 TYR A N 1
ATOM 2882 C CA . TYR A 1 378 ? -5.870 -3.105 41.621 1.00 87.69 378 TYR A CA 1
ATOM 2883 C C . TYR A 1 378 ? -7.299 -3.656 41.500 1.00 87.69 378 TYR A C 1
ATOM 2885 O O . TYR A 1 378 ? -7.535 -4.862 41.512 1.00 87.69 378 TYR A O 1
ATOM 2893 N N . ASN A 1 379 ? -8.271 -2.750 41.384 1.00 88.88 379 ASN A N 1
ATOM 2894 C CA . ASN A 1 379 ? -9.702 -3.066 41.290 1.00 88.88 379 ASN A CA 1
ATOM 2895 C C . ASN A 1 379 ? -10.367 -2.552 40.005 1.00 88.88 379 ASN A C 1
ATOM 2897 O O . ASN A 1 379 ? -11.557 -2.795 39.807 1.00 88.88 379 ASN A O 1
ATOM 2901 N N . LEU A 1 380 ? -9.614 -1.832 39.173 1.00 87.44 380 LEU A N 1
ATOM 2902 C CA . LEU A 1 380 ? -10.079 -1.224 37.937 1.00 87.44 380 LEU A CA 1
ATOM 2903 C C . LEU A 1 380 ? -9.427 -1.902 36.737 1.00 87.44 380 LEU A C 1
ATOM 2905 O O . LEU A 1 380 ? -8.205 -2.050 36.684 1.00 87.44 380 LEU A O 1
ATOM 2909 N N . THR A 1 381 ? -10.250 -2.271 35.769 1.00 88.56 381 THR A N 1
ATOM 2910 C CA . THR A 1 381 ? -9.838 -2.829 34.484 1.00 88.56 381 THR A CA 1
ATOM 2911 C C . THR A 1 381 ? -10.488 -2.045 33.350 1.00 88.56 381 THR A C 1
ATOM 2913 O O . THR A 1 381 ? -11.273 -1.133 33.599 1.00 88.56 381 THR A O 1
ATOM 2916 N N . SER A 1 382 ? -10.126 -2.342 32.111 1.00 83.62 382 SER A N 1
ATOM 2917 C CA . SER A 1 382 ? -10.771 -1.766 30.937 1.00 83.62 382 SER A CA 1
ATOM 2918 C C . SER A 1 382 ? -11.042 -2.870 29.941 1.00 83.62 382 SER A C 1
ATOM 2920 O O . SER A 1 382 ? -10.188 -3.736 29.743 1.00 83.62 382 SER A O 1
ATOM 2922 N N . PHE A 1 383 ? -12.214 -2.800 29.326 1.00 76.12 383 PHE A N 1
ATOM 2923 C CA . PHE A 1 383 ? -12.610 -3.670 28.237 1.00 76.12 383 PHE A CA 1
ATOM 2924 C C . PHE A 1 383 ? -13.017 -2.843 27.013 1.00 76.12 383 PHE A C 1
ATOM 2926 O O . PHE A 1 383 ? -13.470 -1.706 27.177 1.00 76.12 383 PHE A O 1
ATOM 2933 N N . PRO A 1 384 ? -12.877 -3.424 25.813 1.00 71.06 384 PRO A N 1
ATOM 2934 C CA . PRO A 1 384 ? -12.424 -4.797 25.564 1.00 71.06 384 PRO A CA 1
ATOM 2935 C C . PRO A 1 384 ? -10.916 -5.011 25.817 1.00 71.06 384 PRO A C 1
ATOM 2937 O O . PRO A 1 384 ? -10.114 -4.084 2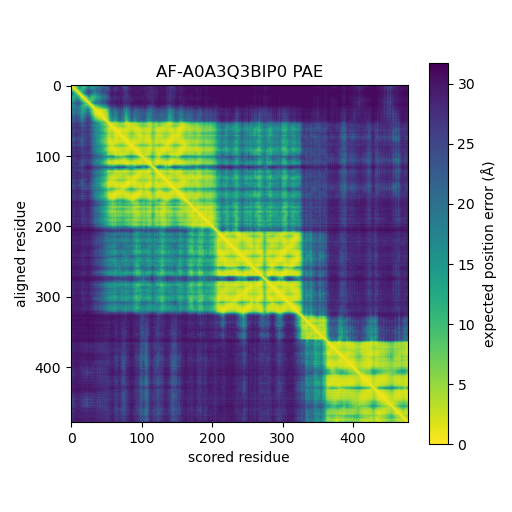5.892 1.00 71.06 384 PRO A O 1
ATOM 2940 N N . ASN A 1 385 ? -10.536 -6.260 26.090 1.00 72.88 385 ASN A N 1
ATOM 2941 C CA . ASN A 1 385 ? -9.144 -6.631 26.312 1.00 72.88 385 ASN A CA 1
ATOM 2942 C C . ASN A 1 385 ? -8.441 -6.767 24.966 1.00 72.88 385 ASN A C 1
ATOM 2944 O O . ASN A 1 385 ? -8.504 -7.810 24.312 1.00 72.88 385 ASN A O 1
ATOM 2948 N N . ILE A 1 386 ? -7.724 -5.710 24.625 1.00 58.88 386 ILE A N 1
ATOM 2949 C CA . ILE A 1 386 ? -7.055 -5.488 23.348 1.00 58.88 386 ILE A CA 1
ATOM 2950 C C . ILE A 1 386 ? -6.019 -6.555 22.979 1.00 58.88 386 ILE A C 1
ATOM 2952 O O . ILE A 1 386 ? -5.820 -6.882 21.814 1.00 58.88 386 ILE A O 1
ATOM 2956 N N . TRP A 1 387 ? -5.370 -7.161 23.975 1.00 69.19 387 TRP A N 1
ATOM 2957 C CA . TRP A 1 387 ? -4.297 -8.133 23.742 1.00 69.19 387 TRP A CA 1
ATOM 2958 C C . TRP A 1 387 ? -4.799 -9.553 23.530 1.00 69.19 387 TRP A C 1
ATOM 2960 O O . TRP A 1 387 ? -4.073 -10.388 22.992 1.00 69.19 387 TRP A O 1
ATOM 2970 N N . LEU A 1 388 ? -6.011 -9.841 24.000 1.00 68.69 388 LEU A N 1
ATOM 2971 C CA . LEU A 1 388 ? -6.623 -11.164 23.924 1.00 68.69 388 LEU A CA 1
ATOM 2972 C C . LEU A 1 388 ? -7.923 -11.167 23.112 1.00 68.69 388 LEU A C 1
ATOM 2974 O O . LEU A 1 388 ? -8.544 -12.223 23.011 1.00 68.69 388 LEU A O 1
ATOM 2978 N N . PHE A 1 389 ? -8.315 -10.025 22.532 1.00 62.97 389 PHE A N 1
ATOM 2979 C CA . PHE A 1 389 ? -9.543 -9.867 21.748 1.00 62.97 389 PHE A CA 1
ATOM 2980 C C . PHE A 1 389 ? -10.810 -10.287 22.514 1.00 62.97 389 PHE A C 1
ATOM 2982 O O . PHE A 1 389 ? -11.696 -10.948 21.977 1.00 62.97 389 PHE A O 1
ATOM 2989 N N . ILE A 1 390 ? -10.891 -9.937 23.801 1.00 70.81 390 ILE A N 1
ATOM 2990 C CA . ILE A 1 390 ? -12.037 -10.295 24.653 1.00 70.81 390 ILE A CA 1
ATOM 2991 C C . ILE A 1 390 ? -12.952 -9.083 24.780 1.00 70.81 390 ILE A C 1
ATOM 2993 O O . ILE A 1 390 ? -12.512 -8.048 25.275 1.00 70.81 390 ILE A O 1
ATOM 2997 N N . ALA A 1 391 ? -14.217 -9.214 24.384 1.00 63.75 391 ALA A N 1
ATOM 2998 C CA . ALA A 1 391 ? -15.129 -8.079 24.270 1.00 63.75 391 ALA A CA 1
ATOM 2999 C C . ALA A 1 391 ? -15.525 -7.480 25.631 1.00 63.75 391 ALA A C 1
ATOM 3001 O O . ALA A 1 391 ? -15.644 -6.266 25.775 1.00 63.75 391 ALA A O 1
ATOM 3002 N N . ASP A 1 392 ? -15.737 -8.325 26.643 1.00 79.94 392 ASP A N 1
ATOM 3003 C CA . ASP A 1 392 ? -16.202 -7.892 27.961 1.00 79.94 392 ASP A CA 1
ATOM 3004 C C . ASP A 1 392 ? -15.758 -8.829 29.102 1.00 79.94 392 ASP A C 1
ATOM 3006 O O . ASP A 1 392 ? -15.263 -9.947 28.901 1.00 79.94 392 ASP A O 1
ATOM 3010 N N . GLN A 1 393 ? -15.978 -8.393 30.346 1.00 89.44 393 GLN A N 1
ATOM 3011 C CA . GLN A 1 393 ? -15.667 -9.192 31.535 1.00 89.44 393 GLN A CA 1
ATOM 3012 C C . GLN A 1 393 ? -16.465 -10.503 31.643 1.00 89.44 393 GLN A C 1
ATOM 3014 O O . GLN A 1 393 ? -16.019 -11.432 32.323 1.00 89.44 393 GLN A O 1
ATOM 3019 N N . ARG A 1 394 ? -17.633 -10.628 30.996 1.00 85.88 394 ARG A N 1
ATOM 3020 C CA . ARG A 1 394 ? -18.437 -11.866 31.013 1.00 85.88 394 ARG A CA 1
ATOM 3021 C C . ARG A 1 394 ? -17.802 -12.929 30.125 1.00 85.88 394 ARG A C 1
ATOM 3023 O O . ARG A 1 394 ? -17.758 -14.105 30.508 1.00 85.88 394 ARG A O 1
ATOM 3030 N N . GLU A 1 395 ? -17.294 -12.529 28.967 1.00 82.25 395 GLU A N 1
ATOM 3031 C CA . GLU A 1 395 ? -16.508 -13.382 28.083 1.00 82.25 395 GLU A CA 1
ATOM 3032 C C . GLU A 1 395 ? -15.193 -13.783 28.761 1.00 82.25 395 GLU A C 1
ATOM 3034 O O . GLU A 1 395 ? -14.898 -14.981 28.854 1.00 82.25 395 GLU A O 1
ATOM 3039 N N . ALA A 1 396 ? -14.485 -12.826 29.377 1.00 85.12 396 ALA A N 1
ATOM 3040 C CA . ALA A 1 396 ? -13.288 -13.108 30.174 1.00 85.12 396 ALA A CA 1
ATOM 3041 C C . ALA A 1 396 ? -13.581 -14.131 31.281 1.00 85.12 396 ALA A C 1
ATOM 3043 O O . ALA A 1 396 ? -12.892 -15.146 31.383 1.00 85.12 396 ALA A O 1
ATOM 3044 N N . ALA A 1 397 ? -14.648 -13.935 32.066 1.00 87.56 397 ALA A N 1
ATOM 3045 C CA . ALA A 1 397 ? -15.070 -14.878 33.101 1.00 87.56 397 ALA A CA 1
ATOM 3046 C C . ALA A 1 397 ? -15.343 -16.280 32.540 1.00 87.56 397 ALA A C 1
ATOM 3048 O O . ALA A 1 397 ? -15.067 -17.279 33.207 1.00 87.56 397 ALA A O 1
ATOM 3049 N N . THR A 1 398 ? -15.892 -16.373 31.328 1.00 83.12 398 THR A N 1
ATOM 3050 C CA . THR A 1 398 ? -16.223 -17.649 30.685 1.00 83.12 398 THR A CA 1
ATOM 3051 C C . THR A 1 398 ? -14.968 -18.408 30.267 1.00 83.12 398 THR A C 1
ATOM 3053 O O . THR A 1 398 ? -14.862 -19.595 30.579 1.00 83.12 398 THR A O 1
ATOM 3056 N N . LEU A 1 399 ? -13.998 -17.734 29.647 1.00 80.06 399 LEU A N 1
ATOM 3057 C CA . LEU A 1 399 ? -12.702 -18.322 29.282 1.00 80.06 399 LEU A CA 1
ATOM 3058 C C . LEU A 1 399 ? -11.903 -18.727 30.528 1.00 80.06 399 LEU A C 1
ATOM 3060 O O . LEU A 1 399 ? -11.343 -19.822 30.621 1.00 80.06 399 LEU A O 1
ATOM 3064 N N . LEU A 1 400 ? -11.938 -17.872 31.546 1.00 82.62 400 LEU A N 1
ATOM 3065 C CA . LEU A 1 400 ? -11.246 -18.078 32.808 1.00 82.62 400 LEU A CA 1
ATOM 3066 C C . LEU A 1 400 ? -11.804 -19.249 33.639 1.00 82.62 400 LEU A C 1
ATOM 3068 O O . LEU A 1 400 ? -11.068 -19.844 34.431 1.00 82.62 400 LEU A O 1
ATOM 3072 N N . ARG A 1 401 ? -13.053 -19.692 33.409 1.00 79.75 401 ARG A N 1
ATOM 3073 C CA . ARG A 1 401 ? -13.602 -20.910 34.047 1.00 79.75 401 ARG A CA 1
ATOM 3074 C C . ARG A 1 401 ? -12.754 -22.150 33.789 1.00 79.75 401 ARG A C 1
ATOM 3076 O O . ARG A 1 401 ? -12.715 -23.022 34.653 1.00 79.75 401 ARG A O 1
ATOM 3083 N N . GLN A 1 402 ? -12.067 -22.244 32.652 1.00 70.38 402 GLN A N 1
ATOM 3084 C CA . GLN A 1 402 ? -11.208 -23.393 32.358 1.00 70.38 402 GLN A CA 1
ATOM 3085 C C . GLN A 1 402 ? -10.001 -23.467 33.308 1.00 70.38 402 GLN A C 1
ATOM 3087 O O . GLN A 1 402 ? -9.582 -24.557 33.700 1.00 70.38 402 GLN A O 1
ATOM 3092 N N . TYR A 1 403 ? -9.507 -22.316 33.769 1.00 70.38 403 TYR A N 1
ATOM 3093 C CA . TYR A 1 403 ? -8.409 -22.218 34.732 1.00 70.38 403 TYR A CA 1
ATOM 3094 C C . TYR A 1 403 ? -8.861 -22.475 36.178 1.00 70.38 403 TYR A C 1
ATOM 3096 O O . TYR A 1 403 ? -8.024 -22.669 37.056 1.00 70.38 403 TYR A O 1
ATOM 3104 N N . ARG A 1 404 ? -10.175 -22.576 36.443 1.00 67.75 404 ARG A N 1
ATOM 3105 C CA . ARG A 1 404 ? -10.715 -22.913 37.774 1.00 67.75 404 ARG A CA 1
ATOM 3106 C C . ARG A 1 404 ? -10.264 -24.286 38.270 1.00 67.75 404 ARG A C 1
ATOM 3108 O O . ARG A 1 404 ? -10.115 -24.490 39.469 1.00 67.75 404 ARG A O 1
ATOM 3115 N N . VAL A 1 405 ? -10.005 -25.219 37.358 1.00 66.81 405 VAL A N 1
ATOM 3116 C CA . VAL A 1 405 ? -9.484 -26.553 37.701 1.00 66.81 405 VAL A CA 1
ATOM 3117 C C . VAL A 1 405 ? -8.064 -26.467 38.284 1.00 66.81 405 VAL A C 1
ATOM 3119 O O . VAL A 1 405 ? -7.641 -27.348 39.025 1.00 66.81 405 VAL A O 1
ATOM 3122 N N . LEU A 1 406 ? -7.345 -25.376 38.006 1.00 68.50 406 LEU A N 1
ATOM 3123 C CA . LEU A 1 406 ? -5.981 -25.137 38.472 1.00 68.50 406 LEU A CA 1
ATOM 3124 C C . LEU A 1 406 ? -5.930 -24.429 39.840 1.00 68.50 406 LEU A C 1
ATOM 3126 O O . LEU A 1 406 ? -4.834 -24.288 40.380 1.00 68.50 406 LEU A O 1
ATOM 3130 N N . MET A 1 407 ? -7.076 -24.026 40.425 1.00 64.62 407 MET A N 1
ATOM 3131 C CA . MET A 1 407 ? -7.133 -23.364 41.746 1.00 64.62 407 MET A CA 1
ATOM 3132 C C . MET A 1 407 ? -6.576 -24.224 42.886 1.00 64.62 407 MET A C 1
ATOM 3134 O O . MET A 1 407 ? -6.078 -23.697 43.874 1.00 64.62 407 MET A O 1
ATOM 3138 N N . GLU A 1 408 ? -6.631 -25.546 42.740 1.00 70.62 408 GLU A N 1
ATOM 3139 C CA . GLU A 1 408 ? -6.167 -26.503 43.752 1.00 70.62 408 GLU A CA 1
ATOM 3140 C C . GLU A 1 408 ? -4.640 -26.722 43.721 1.00 70.62 408 GLU A C 1
ATOM 3142 O O . GLU A 1 408 ? -4.088 -27.464 44.535 1.00 70.62 408 GLU A O 1
ATOM 3147 N N . LEU A 1 409 ? -3.923 -26.099 42.776 1.00 75.00 409 LEU A N 1
ATOM 3148 C CA . LEU A 1 409 ? -2.470 -26.219 42.674 1.00 75.00 409 LEU A CA 1
ATOM 3149 C C . LEU A 1 409 ? -1.767 -25.242 43.620 1.00 75.00 409 LEU A C 1
ATOM 3151 O O . LEU A 1 409 ? -2.097 -24.064 43.694 1.00 75.00 409 LEU A O 1
ATOM 3155 N N . ALA A 1 410 ? -0.692 -25.698 44.268 1.00 75.00 410 ALA A N 1
ATOM 3156 C CA . ALA A 1 410 ? 0.118 -24.860 45.161 1.00 75.00 410 ALA A CA 1
ATOM 3157 C C . ALA A 1 410 ? 0.731 -23.623 44.468 1.00 75.00 410 ALA A C 1
ATOM 3159 O O . ALA A 1 410 ? 1.081 -22.651 45.132 1.00 75.00 410 ALA A O 1
ATOM 3160 N N . CYS A 1 411 ? 0.855 -23.651 43.138 1.00 81.81 411 CYS A N 1
ATOM 3161 C CA . CYS A 1 411 ? 1.386 -22.554 42.334 1.00 81.81 411 CYS A CA 1
ATOM 3162 C C . CYS A 1 411 ? 0.288 -21.594 41.815 1.00 81.81 411 CYS A C 1
ATOM 3164 O O . CYS A 1 411 ? 0.584 -20.650 41.082 1.00 81.81 411 CYS A O 1
ATOM 3166 N N . PHE A 1 412 ? -0.977 -21.805 42.204 1.00 82.44 412 PHE A N 1
ATOM 3167 C CA . PHE A 1 412 ? -2.121 -21.055 41.689 1.00 82.44 412 PHE A CA 1
ATOM 3168 C C . PHE A 1 412 ? -1.997 -19.544 41.896 1.00 82.44 412 PHE A C 1
ATOM 3170 O O . PHE A 1 412 ? -2.300 -18.806 40.976 1.00 82.44 412 PHE A O 1
ATOM 3177 N N . GLY A 1 413 ? -1.497 -19.057 43.036 1.00 86.25 413 GLY A N 1
ATOM 3178 C CA . GLY A 1 413 ? -1.406 -17.610 43.299 1.00 86.25 413 GLY A CA 1
ATOM 3179 C C . GLY A 1 413 ? -0.572 -16.821 42.266 1.00 86.25 413 GLY A C 1
ATOM 3180 O O . GLY A 1 413 ? -1.048 -15.823 41.727 1.00 86.25 413 GLY A O 1
ATOM 3181 N N . PRO A 1 414 ? 0.678 -17.223 41.962 1.00 88.12 414 PRO A N 1
ATOM 3182 C CA . PRO A 1 414 ? 1.453 -16.653 40.854 1.00 88.12 414 PRO A CA 1
ATOM 3183 C C . PRO A 1 414 ? 0.754 -16.745 39.491 1.00 88.12 414 PRO A C 1
ATOM 3185 O O . PRO A 1 414 ? 0.748 -15.770 38.743 1.00 88.12 414 PRO A O 1
ATOM 3188 N N . LEU A 1 415 ? 0.142 -17.892 39.180 1.00 85.88 415 LEU A N 1
ATOM 3189 C CA . LEU A 1 415 ? -0.567 -18.088 37.915 1.00 85.88 415 LEU A CA 1
ATOM 3190 C C . LEU A 1 415 ? -1.815 -17.212 37.815 1.00 85.88 415 LEU A C 1
ATOM 3192 O O . LEU A 1 415 ? -2.054 -16.624 36.772 1.00 85.88 415 LEU A O 1
ATOM 3196 N N . GLN A 1 416 ? -2.574 -17.089 38.900 1.00 89.06 416 GLN A N 1
ATOM 3197 C CA . GLN A 1 416 ? -3.758 -16.250 39.020 1.00 89.06 416 GLN A CA 1
ATOM 3198 C C . GLN A 1 416 ? -3.397 -14.792 38.754 1.00 89.06 416 GLN A C 1
ATOM 3200 O O . GLN A 1 416 ? -4.071 -14.152 37.962 1.00 89.06 416 GLN A O 1
ATOM 3205 N N . ARG A 1 417 ? -2.306 -14.282 39.335 1.00 90.56 417 ARG A N 1
ATOM 3206 C CA . ARG A 1 417 ? -1.842 -12.909 39.080 1.00 90.56 417 ARG A CA 1
ATOM 3207 C C . ARG A 1 417 ? -1.471 -12.673 37.621 1.00 90.56 417 ARG A C 1
ATOM 3209 O O . ARG A 1 417 ? -1.867 -11.660 37.060 1.00 90.56 417 ARG A O 1
ATOM 3216 N N . LEU A 1 418 ? -0.765 -13.613 36.991 1.00 89.81 418 LEU A N 1
ATOM 3217 C CA . LEU A 1 418 ? -0.447 -13.510 35.567 1.00 89.81 418 LEU A CA 1
ATOM 3218 C C . LEU A 1 418 ? -1.712 -13.576 34.706 1.00 89.81 418 LEU A C 1
ATOM 3220 O O . LEU A 1 418 ? -1.944 -12.701 33.885 1.00 89.81 418 LEU A O 1
ATOM 3224 N N . VAL A 1 419 ? -2.528 -14.611 34.894 1.00 88.56 419 VAL A N 1
ATOM 3225 C CA . VAL A 1 419 ? -3.723 -14.867 34.088 1.00 88.56 419 VAL A CA 1
ATOM 3226 C C . VAL A 1 419 ? -4.727 -13.732 34.257 1.00 88.56 419 VAL A C 1
ATOM 3228 O O . VAL A 1 419 ? -5.199 -13.190 33.268 1.00 88.56 419 VAL A O 1
ATOM 3231 N N . CYS A 1 420 ? -5.005 -13.301 35.482 1.00 91.25 420 CYS A N 1
ATOM 3232 C CA . CYS A 1 420 ? -5.890 -12.170 35.719 1.00 91.25 420 CYS A CA 1
ATOM 3233 C C . CYS A 1 420 ? -5.291 -10.848 35.239 1.00 91.25 420 CYS A C 1
ATOM 3235 O O . CYS A 1 420 ? -6.024 -10.044 34.686 1.00 91.25 420 CYS A O 1
ATOM 3237 N N . GLY A 1 421 ? -3.979 -10.639 35.367 1.00 89.06 421 GLY A N 1
ATOM 3238 C CA . GLY A 1 421 ? -3.315 -9.462 34.809 1.00 89.06 421 GLY A CA 1
ATOM 3239 C C . GLY A 1 421 ? -3.358 -9.400 33.281 1.00 89.06 421 GLY A C 1
ATOM 3240 O O . GLY A 1 421 ? -3.428 -8.319 32.709 1.00 89.06 421 GLY A O 1
ATOM 3241 N N . MET A 1 422 ? -3.345 -10.557 32.618 1.00 87.06 422 MET A N 1
ATOM 3242 C CA . MET A 1 422 ? -3.473 -10.659 31.164 1.00 87.06 422 MET A CA 1
ATOM 3243 C C . MET A 1 422 ? -4.923 -10.512 30.703 1.00 87.06 422 MET A C 1
ATOM 3245 O O . MET A 1 422 ? -5.155 -9.865 29.692 1.00 87.06 422 MET A O 1
ATOM 3249 N N . PHE A 1 423 ? -5.887 -11.117 31.408 1.00 89.56 423 PHE A N 1
ATOM 3250 C CA . PHE A 1 423 ? -7.308 -11.129 31.028 1.00 89.56 423 PHE A CA 1
ATOM 3251 C C . PHE A 1 423 ? -8.074 -9.885 31.490 1.00 89.56 423 PHE A C 1
ATOM 3253 O O . PHE A 1 423 ? -9.036 -9.501 30.835 1.00 89.56 423 PHE A O 1
ATOM 3260 N N . LEU A 1 424 ? -7.662 -9.276 32.599 1.00 90.94 424 LEU A N 1
ATOM 3261 C CA . LEU A 1 424 ? -8.235 -8.068 33.189 1.00 90.94 424 LEU A CA 1
ATOM 3262 C C . LEU A 1 424 ? -7.095 -7.088 33.488 1.00 90.94 424 LEU A C 1
ATOM 3264 O O . LEU A 1 424 ? -6.703 -6.926 34.649 1.00 90.94 424 LEU A O 1
ATOM 3268 N N . PRO A 1 425 ? -6.513 -6.464 32.455 1.00 89.25 425 PRO A N 1
ATOM 3269 C CA . PRO A 1 425 ? -5.365 -5.584 32.616 1.00 89.25 425 PRO A CA 1
ATOM 3270 C C . PRO A 1 425 ? -5.705 -4.390 33.512 1.00 89.25 425 PRO A C 1
ATOM 3272 O O . PRO A 1 425 ? -6.862 -3.966 33.603 1.00 89.25 425 PRO A O 1
ATOM 3275 N N . GLN A 1 426 ? -4.698 -3.860 34.202 1.00 86.75 426 GLN A N 1
ATOM 3276 C CA . GLN A 1 426 ? -4.885 -2.751 35.134 1.00 86.75 426 GLN A CA 1
ATOM 3277 C C . GLN A 1 426 ? -5.237 -1.478 34.367 1.00 86.75 426 GLN A C 1
ATOM 3279 O O . GLN A 1 426 ? -4.500 -1.090 33.473 1.00 86.75 426 GLN A O 1
ATOM 3284 N N . CYS A 1 427 ? -6.311 -0.792 34.752 1.00 85.00 427 CYS A N 1
ATOM 3285 C CA . CYS A 1 427 ? -6.673 0.507 34.188 1.00 85.00 427 CYS A CA 1
ATOM 3286 C C . CYS A 1 427 ? -6.377 1.628 35.192 1.00 85.00 427 CYS A C 1
ATOM 3288 O O . CYS A 1 427 ? -6.819 1.576 36.343 1.00 85.00 427 CYS A O 1
ATOM 3290 N N . SER A 1 428 ? -5.616 2.639 34.768 1.00 72.75 428 SER A N 1
ATOM 3291 C CA . SER A 1 428 ? -5.287 3.824 35.561 1.00 72.75 428 SER A CA 1
ATOM 3292 C C . SER A 1 428 ? -5.698 5.107 34.831 1.00 72.75 428 SER A C 1
ATOM 3294 O O . SER A 1 428 ? -5.270 5.314 33.695 1.00 72.75 428 SER A O 1
ATOM 3296 N N . PRO A 1 429 ? -6.404 6.048 35.491 1.00 60.00 429 PRO A N 1
ATOM 3297 C CA . PRO A 1 429 ? -6.770 7.339 34.897 1.00 60.00 429 PRO A CA 1
ATOM 3298 C C . PRO A 1 429 ? -5.584 8.202 34.435 1.00 60.00 429 PRO A C 1
ATOM 3300 O O . PRO A 1 429 ? -5.782 9.161 33.697 1.00 60.00 429 PRO A O 1
ATOM 3303 N N . GLN A 1 430 ? -4.365 7.915 34.908 1.00 54.81 430 GLN A N 1
ATOM 3304 C CA . GLN A 1 430 ? -3.140 8.642 34.540 1.00 54.81 430 GLN A CA 1
ATOM 3305 C C . GLN A 1 430 ? -2.185 7.827 33.653 1.00 54.81 430 GLN A C 1
ATOM 3307 O O . GLN A 1 430 ? -1.253 8.405 33.104 1.00 54.81 430 GLN A O 1
ATOM 3312 N N . GLY A 1 431 ? -2.390 6.510 33.541 1.00 54.50 431 GLY A N 1
ATOM 3313 C CA . GLY A 1 431 ? -1.461 5.577 32.887 1.00 54.50 431 GLY A CA 1
ATOM 3314 C C . GLY A 1 431 ? -2.100 4.667 31.835 1.00 54.50 431 GLY A C 1
ATOM 3315 O O . GLY A 1 431 ? -1.411 3.817 31.289 1.00 54.50 431 GLY A O 1
ATOM 3316 N N . GLY A 1 432 ? -3.397 4.825 31.551 1.00 70.69 432 GLY A N 1
ATOM 3317 C CA . GLY A 1 432 ? -4.115 3.976 30.602 1.00 70.69 432 GLY A CA 1
ATOM 3318 C C . GLY A 1 432 ? -4.219 2.527 31.079 1.00 70.69 432 GLY A C 1
ATOM 3319 O O . GLY A 1 432 ? -4.261 2.254 32.283 1.00 70.69 432 GLY A O 1
ATOM 3320 N N . VAL A 1 433 ? -4.287 1.602 30.124 1.00 79.25 433 VAL A N 1
ATOM 3321 C CA . VAL A 1 433 ? -4.378 0.163 30.377 1.00 79.25 433 VAL A CA 1
ATOM 3322 C C . VAL A 1 433 ? -2.973 -0.450 30.379 1.00 79.25 433 VAL A C 1
ATOM 3324 O O . VAL A 1 433 ? -2.228 -0.309 29.413 1.00 79.25 433 VAL A O 1
ATOM 3327 N N . LEU A 1 434 ? -2.607 -1.146 31.457 1.00 82.56 434 LEU A N 1
ATOM 3328 C CA . LEU A 1 434 ? -1.263 -1.670 31.706 1.00 82.56 434 LEU A CA 1
ATOM 3329 C C . LEU A 1 434 ? -1.241 -3.203 31.736 1.00 82.56 434 LEU A C 1
ATOM 3331 O O . LEU A 1 434 ? -1.892 -3.842 32.572 1.00 82.56 434 LEU A O 1
ATOM 3335 N N . GLN A 1 435 ? -0.406 -3.791 30.877 1.00 85.19 435 GLN A N 1
ATOM 3336 C CA . GLN A 1 435 ? -0.110 -5.227 30.884 1.00 85.19 435 GLN A CA 1
ATOM 3337 C C . GLN A 1 435 ? 0.780 -5.635 32.064 1.00 85.19 435 GLN A C 1
ATOM 3339 O O . GLN A 1 435 ? 1.519 -4.799 32.587 1.00 85.19 435 GLN A O 1
ATOM 3344 N N . PRO A 1 436 ? 0.798 -6.925 32.447 1.00 89.06 436 PRO A N 1
ATOM 3345 C CA . PRO A 1 436 ? 1.702 -7.423 33.474 1.00 89.06 436 PRO A CA 1
ATOM 3346 C C . PRO A 1 436 ? 3.165 -7.270 33.069 1.00 89.06 436 PRO A C 1
ATOM 3348 O O . PRO A 1 436 ? 3.547 -7.552 31.933 1.00 89.06 436 PRO A O 1
ATOM 3351 N N . CYS A 1 437 ? 4.018 -6.914 34.023 1.00 90.69 437 CYS A N 1
ATOM 3352 C CA . CYS A 1 437 ? 5.456 -6.895 33.787 1.00 90.69 437 CYS A CA 1
ATOM 3353 C C . CYS A 1 437 ? 5.989 -8.303 33.462 1.00 90.69 437 CYS A C 1
ATOM 3355 O O . CYS A 1 437 ? 5.518 -9.316 33.998 1.00 90.69 437 CYS A O 1
ATOM 3357 N N . ARG A 1 438 ? 7.071 -8.374 32.677 1.00 91.94 438 ARG A N 1
ATOM 3358 C CA . ARG A 1 438 ? 7.810 -9.617 32.385 1.00 91.94 438 ARG A CA 1
ATOM 3359 C C . ARG A 1 438 ? 8.160 -10.403 33.647 1.00 91.94 438 ARG A C 1
ATOM 3361 O O . ARG A 1 438 ? 8.105 -11.630 33.644 1.00 91.94 438 ARG A O 1
ATOM 3368 N N . SER A 1 439 ? 8.487 -9.712 34.738 1.00 91.75 439 SER A N 1
ATOM 3369 C CA . SER A 1 439 ? 8.796 -10.319 36.038 1.00 91.75 439 SER A CA 1
ATOM 3370 C C . SER A 1 439 ? 7.639 -11.153 36.606 1.00 91.75 439 SER A C 1
ATOM 3372 O O . SER A 1 439 ? 7.885 -12.214 37.184 1.00 91.75 439 SER A O 1
ATOM 3374 N N . VAL A 1 440 ? 6.389 -10.725 36.401 1.00 91.38 440 VAL A N 1
ATOM 3375 C CA . VAL A 1 440 ? 5.177 -11.442 36.828 1.00 91.38 440 VAL A CA 1
ATOM 3376 C C . VAL A 1 440 ? 5.047 -12.749 36.049 1.00 91.38 440 VAL A C 1
ATOM 3378 O O . VAL A 1 440 ? 4.868 -13.808 36.652 1.00 91.38 440 VAL A O 1
ATOM 3381 N N . CYS A 1 441 ? 5.224 -12.692 34.725 1.00 91.19 441 CYS A N 1
ATOM 3382 C CA . CYS A 1 441 ? 5.163 -13.869 33.858 1.00 91.19 441 CYS A CA 1
ATOM 3383 C C . CYS A 1 441 ? 6.281 -14.866 34.155 1.00 91.19 441 CYS A C 1
ATOM 3385 O O . CYS A 1 441 ? 5.998 -16.032 34.418 1.00 91.19 441 CYS A O 1
ATOM 3387 N N . SER A 1 442 ? 7.531 -14.402 34.222 1.00 90.31 442 SER A N 1
ATOM 3388 C CA . SER A 1 442 ? 8.687 -15.254 34.522 1.00 90.31 442 SER A CA 1
ATOM 3389 C C . SER A 1 442 ? 8.572 -15.920 35.898 1.00 90.31 442 SER A C 1
ATOM 3391 O O . SER A 1 442 ? 8.943 -17.081 36.067 1.00 90.31 442 SER A O 1
ATOM 3393 N N . SER A 1 443 ? 8.034 -15.209 36.895 1.00 90.19 443 SER A N 1
ATOM 3394 C CA . SER A 1 443 ? 7.802 -15.754 38.238 1.00 90.19 443 SER A CA 1
ATOM 3395 C C . SER A 1 443 ? 6.724 -16.840 38.244 1.00 90.19 443 SER A C 1
ATOM 3397 O O . SER A 1 443 ? 6.891 -17.875 38.895 1.00 90.19 443 SER A O 1
ATOM 3399 N N . ALA A 1 444 ? 5.635 -16.634 37.499 1.00 89.75 444 ALA A N 1
ATOM 3400 C CA . ALA A 1 444 ? 4.582 -17.630 37.346 1.00 89.75 444 ALA A CA 1
ATOM 3401 C C . ALA A 1 444 ? 5.068 -18.852 36.547 1.00 89.75 444 ALA A C 1
ATOM 3403 O O . ALA A 1 444 ? 4.803 -19.982 36.954 1.00 89.75 444 ALA A O 1
ATOM 3404 N N . GLU A 1 445 ? 5.845 -18.649 35.479 1.00 87.88 445 GLU A N 1
ATOM 3405 C CA . GLU A 1 445 ? 6.435 -19.723 34.672 1.00 87.88 445 GLU A CA 1
ATOM 3406 C C . GLU A 1 445 ? 7.347 -20.610 35.523 1.00 87.88 445 GLU A C 1
ATOM 3408 O O . GLU A 1 445 ? 7.195 -21.832 35.542 1.00 87.88 445 GLU A O 1
ATOM 3413 N N . GLN A 1 446 ? 8.246 -20.009 36.306 1.00 89.75 446 GLN A N 1
ATOM 3414 C CA . GLN A 1 446 ? 9.153 -20.752 37.186 1.00 89.75 446 GLN A CA 1
ATOM 3415 C C . GLN A 1 446 ? 8.417 -21.593 38.236 1.00 89.75 446 GLN A C 1
ATOM 3417 O O . GLN A 1 446 ? 8.892 -22.668 38.600 1.00 89.75 446 GLN A O 1
ATOM 3422 N N . GLN A 1 447 ? 7.274 -21.113 38.730 1.00 87.25 447 GLN A N 1
ATOM 3423 C CA . GLN A 1 447 ? 6.529 -21.768 39.806 1.00 87.25 447 GLN A CA 1
ATOM 3424 C C . GLN A 1 447 ? 5.475 -22.762 39.300 1.00 87.25 447 GLN A C 1
ATOM 3426 O O . GLN A 1 447 ? 5.164 -23.713 40.017 1.00 87.25 447 GLN A O 1
ATOM 3431 N N . CYS A 1 448 ? 4.941 -22.574 38.088 1.00 84.69 448 CYS A N 1
ATOM 3432 C CA . CYS A 1 448 ? 3.837 -23.379 37.561 1.00 84.69 448 CYS A CA 1
ATOM 3433 C C . CYS A 1 448 ? 4.138 -24.220 36.324 1.00 84.69 448 CYS A C 1
ATOM 3435 O O . CYS A 1 448 ? 3.410 -25.189 36.121 1.00 84.69 448 CYS A O 1
ATOM 3437 N N . SER A 1 449 ? 5.162 -23.917 35.517 1.00 80.94 449 SER A N 1
ATOM 3438 C CA . SER A 1 449 ? 5.456 -24.680 34.283 1.00 80.94 449 SER A CA 1
ATOM 3439 C C . SER A 1 449 ? 5.526 -26.187 34.542 1.00 80.94 449 SER A C 1
ATOM 3441 O O . SER A 1 449 ? 4.795 -26.963 33.935 1.00 80.94 449 SER A O 1
ATOM 3443 N N . GLN A 1 450 ? 6.294 -26.589 35.558 1.00 80.62 450 GLN A N 1
ATOM 3444 C CA . GLN A 1 450 ? 6.450 -27.991 35.938 1.00 80.62 450 GLN A CA 1
ATOM 3445 C C . GLN A 1 450 ? 5.140 -28.639 36.420 1.00 80.62 450 GLN A C 1
ATOM 3447 O O . GLN A 1 450 ? 4.950 -29.840 36.242 1.00 80.62 450 GLN A O 1
ATOM 3452 N N . ALA A 1 451 ? 4.247 -27.874 37.054 1.00 78.69 451 ALA A N 1
ATOM 3453 C CA . ALA A 1 451 ? 2.954 -28.382 37.504 1.00 78.69 451 ALA A CA 1
ATOM 3454 C C . ALA A 1 451 ? 1.972 -28.537 36.333 1.00 78.69 451 ALA A C 1
ATOM 3456 O O . ALA A 1 451 ? 1.236 -29.517 36.297 1.00 78.69 451 ALA A O 1
ATOM 3457 N N . LEU A 1 452 ? 1.989 -27.618 35.365 1.00 72.25 452 LEU A N 1
ATOM 3458 C CA . LEU A 1 452 ? 1.144 -27.657 34.166 1.00 72.25 452 LEU A CA 1
ATOM 3459 C C . LEU A 1 452 ? 1.556 -28.781 33.205 1.00 72.25 452 LEU A C 1
ATOM 3461 O O . LEU A 1 452 ? 0.686 -29.499 32.704 1.00 72.25 452 LEU A O 1
ATOM 3465 N N . ASP A 1 453 ? 2.861 -29.027 33.064 1.00 74.50 453 ASP A N 1
ATOM 3466 C CA . ASP A 1 453 ? 3.397 -30.147 32.281 1.00 74.50 453 ASP A CA 1
ATOM 3467 C C . ASP A 1 453 ? 2.886 -31.507 32.794 1.00 74.50 453 ASP A C 1
ATOM 3469 O O . ASP A 1 453 ? 2.616 -32.415 32.005 1.00 74.50 453 ASP A O 1
ATOM 3473 N N . LEU A 1 454 ? 2.680 -31.658 34.111 1.00 73.62 454 LEU A N 1
ATOM 3474 C CA . LEU A 1 454 ? 2.130 -32.887 34.706 1.00 73.62 454 LEU A CA 1
ATOM 3475 C C . LEU A 1 454 ? 0.675 -33.156 34.294 1.00 73.62 454 LEU A C 1
ATOM 3477 O O . LEU A 1 454 ? 0.247 -34.310 34.292 1.00 73.62 454 LEU A O 1
ATOM 3481 N N . PHE A 1 455 ? -0.067 -32.114 33.918 1.00 67.06 455 PHE A N 1
ATOM 3482 C CA . PHE A 1 455 ? -1.430 -32.207 33.394 1.00 67.06 455 PHE A CA 1
ATOM 3483 C C . PHE A 1 455 ? -1.478 -32.109 31.861 1.00 67.06 455 PHE A C 1
ATOM 3485 O O . PHE A 1 455 ? -2.558 -31.962 31.296 1.00 67.06 455 PHE A O 1
ATOM 3492 N N . SER A 1 456 ? -0.331 -32.256 31.180 1.00 65.06 456 SER A N 1
ATOM 3493 C CA . SER A 1 456 ? -0.197 -32.161 29.715 1.00 65.06 456 SER A CA 1
ATOM 3494 C C . SER A 1 456 ? -0.561 -30.789 29.128 1.00 65.06 456 SER A C 1
ATOM 3496 O O . SER A 1 456 ? -0.934 -30.701 27.959 1.00 65.06 456 SER A O 1
ATOM 3498 N N . PHE A 1 457 ? -0.435 -29.717 29.914 1.00 63.84 457 PHE A N 1
ATOM 3499 C CA . PHE A 1 457 ? -0.568 -28.343 29.434 1.00 63.84 457 PHE A CA 1
ATOM 3500 C C . PHE A 1 457 ? 0.821 -27.719 29.278 1.00 63.84 457 PHE A C 1
ATOM 3502 O O . PHE A 1 457 ? 1.510 -27.499 30.270 1.00 63.84 457 PHE A O 1
ATOM 3509 N N . SER A 1 458 ? 1.229 -27.406 28.046 1.00 68.44 458 SER A N 1
ATOM 3510 C CA . SER A 1 458 ? 2.440 -26.614 27.806 1.00 68.44 458 SER A CA 1
ATOM 3511 C C . SER A 1 458 ? 2.225 -25.169 28.248 1.00 68.44 458 SER A C 1
ATOM 3513 O O . SER A 1 458 ? 1.142 -24.621 28.035 1.00 68.44 458 SER A O 1
ATOM 3515 N N . TRP A 1 459 ? 3.258 -24.538 28.812 1.00 73.69 459 TRP A N 1
ATOM 3516 C CA . TRP A 1 459 ? 3.220 -23.122 29.179 1.00 73.69 459 TRP A CA 1
ATOM 3517 C C . TRP A 1 459 ? 2.848 -22.253 27.959 1.00 73.69 459 TRP A C 1
ATOM 3519 O O . TRP A 1 459 ? 3.593 -22.244 26.978 1.00 73.69 459 TRP A O 1
ATOM 3529 N N . PRO A 1 460 ? 1.702 -21.548 27.976 1.00 67.44 460 PRO A N 1
ATOM 3530 C CA . PRO A 1 460 ? 1.173 -20.903 26.775 1.00 67.44 460 PRO A CA 1
ATOM 3531 C C . PRO A 1 460 ? 1.671 -19.461 26.578 1.00 67.44 460 PRO A C 1
ATOM 3533 O O . PRO A 1 460 ? 1.357 -18.851 25.561 1.00 67.44 460 PRO A O 1
ATOM 3536 N N . PHE A 1 461 ? 2.427 -18.896 27.528 1.00 75.94 461 PHE A N 1
ATOM 3537 C CA . PHE A 1 461 ? 2.803 -17.479 27.522 1.00 75.94 461 PHE A CA 1
ATOM 3538 C C . PHE A 1 461 ? 4.280 -17.275 27.170 1.00 75.94 461 PHE A C 1
ATOM 3540 O O . PHE A 1 461 ? 5.165 -17.788 27.849 1.00 75.94 461 PHE A O 1
ATOM 3547 N N . ASN A 1 462 ? 4.574 -16.460 26.155 1.00 78.75 462 ASN A N 1
ATOM 3548 C CA . ASN A 1 462 ? 5.944 -16.027 25.880 1.00 78.75 462 ASN A CA 1
ATOM 3549 C C . ASN A 1 462 ? 6.267 -14.757 26.684 1.00 78.75 462 ASN A C 1
ATOM 3551 O O . ASN A 1 462 ? 5.961 -13.645 26.252 1.00 78.75 462 ASN A O 1
ATOM 3555 N N . CYS A 1 463 ? 6.915 -14.916 27.841 1.00 82.88 463 CYS A N 1
ATOM 3556 C CA . CYS A 1 463 ? 7.215 -13.803 28.746 1.00 82.88 463 CYS A CA 1
ATOM 3557 C C . CYS A 1 463 ? 8.124 -12.720 28.129 1.00 82.88 463 CYS A C 1
ATOM 3559 O O . CYS A 1 463 ? 8.151 -11.595 28.627 1.00 82.88 463 CYS A O 1
ATOM 3561 N N . HIS A 1 464 ? 8.843 -13.006 27.035 1.00 82.19 464 HIS A N 1
ATOM 3562 C CA . HIS A 1 464 ? 9.672 -12.008 26.351 1.00 82.19 464 HIS A CA 1
ATOM 3563 C C . HIS A 1 464 ? 8.863 -10.906 25.657 1.00 82.19 464 HIS A C 1
ATOM 3565 O O . HIS A 1 464 ? 9.413 -9.832 25.419 1.00 82.19 464 HIS A O 1
ATOM 3571 N N . LEU A 1 465 ? 7.582 -11.149 25.370 1.00 76.81 465 LEU A N 1
ATOM 3572 C CA . LEU A 1 465 ? 6.683 -10.164 24.764 1.00 76.81 465 LEU A CA 1
ATOM 3573 C C . LEU A 1 465 ? 6.176 -9.117 25.768 1.00 76.81 465 LEU A C 1
ATOM 3575 O O . LEU A 1 465 ? 5.632 -8.104 25.350 1.00 76.81 465 LEU A O 1
ATOM 3579 N N . LEU A 1 466 ? 6.362 -9.344 27.075 1.00 81.19 466 LEU A N 1
ATOM 3580 C CA . LEU A 1 466 ? 5.933 -8.412 28.117 1.00 81.19 466 LEU A CA 1
ATOM 3581 C C . LEU A 1 466 ? 7.017 -7.371 28.447 1.00 81.19 466 LEU A C 1
ATOM 3583 O O . LEU A 1 466 ? 8.214 -7.691 28.348 1.00 81.19 466 LEU A O 1
ATOM 3587 N N . PRO A 1 467 ? 6.618 -6.163 28.8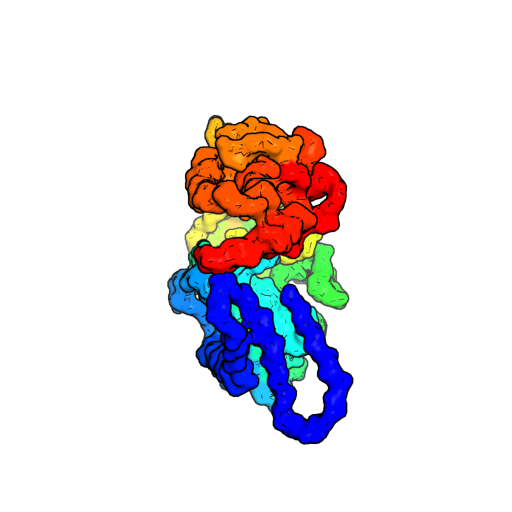99 1.00 82.12 467 PRO A N 1
ATOM 3588 C CA . PRO A 1 467 ? 7.544 -5.094 29.259 1.00 82.12 467 PRO A CA 1
ATOM 3589 C C . PRO A 1 467 ? 8.536 -5.524 30.344 1.00 82.12 467 PRO A C 1
ATOM 3591 O O . PRO A 1 467 ? 8.156 -6.084 31.377 1.00 82.12 467 PRO A O 1
ATOM 3594 N N . ASP A 1 468 ? 9.818 -5.247 30.114 1.00 85.56 468 ASP A N 1
ATOM 3595 C CA . ASP A 1 468 ? 10.897 -5.497 31.074 1.00 85.56 468 ASP A CA 1
ATOM 3596 C C . ASP A 1 468 ? 11.196 -4.221 31.864 1.00 85.56 468 ASP A C 1
ATOM 3598 O O . ASP A 1 468 ? 12.216 -3.564 31.664 1.00 85.56 468 ASP A O 1
ATOM 3602 N N . SER A 1 469 ? 10.243 -3.836 32.712 1.00 79.50 469 SER A N 1
ATOM 3603 C CA . SER A 1 469 ? 10.309 -2.612 33.505 1.00 79.50 469 SER A CA 1
ATOM 3604 C C . SER A 1 469 ? 9.896 -2.855 34.954 1.00 79.50 469 SER A C 1
ATOM 3606 O O . SER A 1 469 ? 9.203 -3.821 35.286 1.00 79.50 469 SER A O 1
ATOM 3608 N N . GLN A 1 470 ? 10.373 -1.978 35.836 1.00 75.56 470 GLN A N 1
ATOM 3609 C CA . GLN A 1 470 ? 9.910 -1.872 37.221 1.00 75.56 470 GLN A CA 1
ATOM 3610 C C . GLN A 1 470 ? 9.080 -0.601 37.444 1.00 75.56 470 GLN A C 1
ATOM 3612 O O . GLN A 1 470 ? 8.661 -0.352 38.574 1.00 75.56 470 GLN A O 1
ATOM 3617 N N . ASP A 1 471 ? 8.866 0.204 36.399 1.00 76.19 471 ASP A N 1
ATOM 3618 C CA . ASP A 1 471 ? 8.073 1.424 36.485 1.00 76.19 471 ASP A CA 1
ATOM 3619 C C . ASP A 1 471 ? 6.567 1.080 36.524 1.00 76.19 471 ASP A C 1
ATOM 3621 O O . ASP A 1 471 ? 6.058 0.461 35.583 1.00 76.19 471 ASP A O 1
ATOM 3625 N N . PRO A 1 472 ? 5.832 1.472 37.586 1.00 69.81 472 PRO A N 1
ATOM 3626 C CA . PRO A 1 472 ? 4.394 1.222 37.709 1.00 69.81 472 PRO A CA 1
ATOM 3627 C C . PRO A 1 472 ? 3.533 1.977 36.682 1.00 69.81 472 PRO A C 1
ATOM 3629 O O . PRO A 1 472 ? 2.324 1.755 36.640 1.00 69.81 472 PRO A O 1
ATOM 3632 N N . LEU A 1 473 ? 4.119 2.880 35.889 1.00 72.25 473 LEU A N 1
ATOM 3633 C CA . LEU A 1 473 ? 3.458 3.542 34.761 1.00 72.25 473 LEU A CA 1
ATOM 3634 C C . LEU A 1 473 ? 3.649 2.799 33.430 1.00 72.25 473 LEU A C 1
ATOM 3636 O O . LEU A 1 473 ? 2.932 3.099 32.483 1.00 72.25 473 LEU A O 1
ATOM 3640 N N . GLU A 1 474 ? 4.586 1.850 33.344 1.00 72.12 474 GLU A N 1
ATOM 3641 C CA . GLU A 1 474 ? 4.862 1.092 32.113 1.00 72.12 474 GLU A CA 1
ATOM 3642 C C . GLU A 1 474 ? 4.264 -0.319 32.136 1.00 72.12 474 GLU A C 1
ATOM 3644 O O . GLU A 1 474 ? 3.911 -0.861 31.088 1.00 72.12 474 GLU A O 1
ATOM 3649 N N . CYS A 1 475 ? 4.146 -0.940 33.314 1.00 83.62 475 CYS A N 1
ATOM 3650 C CA . CYS A 1 475 ? 3.536 -2.259 33.458 1.00 83.62 475 CYS A CA 1
ATOM 3651 C C . CYS A 1 475 ? 2.967 -2.496 34.862 1.00 83.62 475 CYS A C 1
ATOM 3653 O O . CYS A 1 475 ? 3.397 -1.903 35.852 1.00 83.62 475 CYS A O 1
ATOM 3655 N N . SER A 1 476 ? 1.991 -3.398 34.955 1.00 87.19 476 SER A N 1
ATOM 3656 C CA . SER A 1 476 ? 1.327 -3.760 36.202 1.00 87.19 476 SER A CA 1
ATOM 3657 C C . SER A 1 476 ? 2.039 -4.902 36.930 1.00 87.19 476 SER A C 1
ATOM 3659 O O . SER A 1 476 ? 2.617 -5.819 36.335 1.00 87.19 476 SER A O 1
ATOM 3661 N N . GLN A 1 477 ? 1.966 -4.862 38.261 1.00 87.44 477 GLN A N 1
ATOM 3662 C CA . GLN A 1 477 ? 2.357 -5.957 39.151 1.00 87.44 477 GLN A CA 1
ATOM 3663 C C . GLN A 1 477 ? 1.119 -6.378 39.967 1.00 87.44 477 GLN A C 1
ATOM 3665 O O . GLN A 1 477 ? 0.916 -5.871 41.075 1.00 87.44 477 GLN A O 1
ATOM 3670 N N . PRO A 1 478 ? 0.255 -7.235 39.382 1.00 80.56 478 PRO A N 1
ATOM 3671 C CA . PRO A 1 478 ? -1.037 -7.624 39.949 1.00 80.56 478 PRO A CA 1
ATOM 3672 C C . PRO A 1 478 ? -0.956 -8.305 41.317 1.00 80.56 478 PRO A C 1
ATOM 3674 O O . PRO A 1 478 ? 0.056 -8.999 41.594 1.00 80.56 478 PRO A O 1
#

Radius of gyration: 28.92 Å; Cα contacts (8 Å, |Δi|>4): 1013; chains: 1; bounding box: 66×71×73 Å

Mean predicted aligned error: 19.69 Å

Foldseek 3Di:
DDFDDDDDDDDDPDDFGWDFDDDPDDDTDTDRPDPVNVVVVVVVVVVVVVVQEAEAEDQKDKDWAPPPQAWHAAFDKHKYKYAYDPPWFKKKWWQWAAFDDDPVCPAWWKWKDDPPGPDIDIDHHGDTAWIDGDPDNIMMIITGHHNDDITSTTMMMMHTDHVVRQDTPPQWDAAPVSDTDGLCQACVPDQPHPVSVSVPPVVPLCVQAEDEAEEFKDKGWAPPAQFWHDAFHKYKYKYAYDWQWKKKKFWPFAAADDDPRCPAWWKWKFQDDPPGGGHTQDIDHHGDTDDITIHPTRIMMIITGHHPDDTHSTTMMMMGIDRLVPPPEDPQWDQAPSNDTHGPQQQCQQDCPPPVSRSVLPFPWDFQPQPLLPPPPAGTFGDDQNVVRRGDNVSLSVVCVVCVVVCPPPLVVLVSQQSCCNSGFHADNVQGGAHAALVSLVSSCVRPQVVCVVVVHHDPDDSVVGHNDPDCSHHDDD

Nearest PDB structures (foldseek):
  9en2-assembly1_A  TM=4.844E-01  e=1.549E-25  Homo sapiens
  6fzv-assembly1_D  TM=4.794E-01  e=8.180E-24  Homo sapiens
  3kq4-assembly1_B  TM=4.680E-01  e=1.420E-21  Homo sapiens
  2qql-assembly1_A  TM=4.493E-01  e=2.555E-20  Homo sapiens
  6gh8-assembly2_C  TM=9.119E-01  e=1.527E-12  Homo sapiens

Organism: Kryptolebias marmoratus (NCBI:txid37003)

InterPro domains:
  IPR000859 CUB domain [PF00431] (56-158)
  IPR000859 CUB domain [PF00431] (209-319)
  IPR000859 CUB domain [PS01180] (52-161)
  IPR000859 CUB domain [PS01180] (209-322)
  IPR000859 CUB domain [SM00042] (52-161)
  IPR000859 CUB domain [SM00042] (209-322)
  IPR000859 CUB domain [cd00041] (54-160)
  IPR000859 CUB domain [cd00041] (209-321)
  IPR002172 Low-density lipoprotein (LDL) receptor class A repeat [PF00057] (167-202)
  IPR002172 Low-density lipoprotein (LDL) receptor class A repeat [PF00057] (327-363)
  IPR002172 Low-density lipoprotein (LDL) receptor class A repeat [PR00261] (178-199)
  IPR002172 Low-density lipoprotein (LDL) receptor class A repeat [PR00261] (339-360)
  IPR002172 Low-density lipoprotein (LDL) receptor class A repeat [PS50068] (167-203)
  IPR002172 Low-density lipoprotein (LDL) receptor class A repeat [PS50068] (328-366)
  IPR002172 Low-density lipoprotein (LDL) receptor class A repeat [SM00192] (167-204)
  IPR002172 Low-density lipoprotein (LDL) receptor class A repeat [SM00192] (328-367)
  IPR002172 Low-density lipoprotein (LDL) receptor class A repeat [cd00112] (168-202)
  IPR002172 Low-density lipoprotein (LDL) receptor class A repeat [cd00112] (329-361)
  IPR020067 Frizzled domain [PF01392] (365-469)
  IPR020067 Frizzled domain [PS50038] (360-478)

Solvent-accessible surface area (backbone atoms only — not comparable to full-atom values): 26746 Å² total; per-residue (Å²): 139,85,88,82,87,82,91,78,89,78,95,70,93,77,91,77,88,82,62,88,69,88,76,100,73,91,75,92,63,75,72,79,79,48,70,66,57,56,50,47,51,51,49,49,52,52,49,53,54,57,71,58,40,48,77,42,63,59,62,55,52,75,54,62,40,59,63,53,82,40,56,32,66,58,61,37,76,46,37,38,39,42,39,35,67,80,82,24,20,41,33,42,39,46,79,39,31,25,35,38,42,58,103,79,37,83,61,18,31,41,34,47,40,40,63,84,82,76,58,72,51,77,44,42,17,71,57,50,63,56,40,45,64,50,89,24,34,48,39,38,39,38,39,39,34,34,89,58,79,67,30,41,27,33,38,32,39,37,38,54,33,51,84,93,61,72,75,51,56,96,77,35,45,67,38,97,90,51,50,36,36,50,62,81,50,44,58,67,85,56,74,74,31,98,84,32,59,44,58,49,71,48,80,65,62,51,67,87,40,61,47,82,43,69,55,60,55,52,73,54,60,40,57,64,52,78,41,53,32,66,60,65,38,55,27,46,33,42,37,40,39,59,86,64,20,28,40,39,39,39,56,80,44,41,26,36,39,72,60,100,81,40,81,61,24,28,42,38,34,28,31,41,53,102,84,55,88,37,55,72,78,48,76,47,43,16,66,64,63,63,75,73,44,69,34,91,35,34,27,35,34,40,38,37,41,31,39,87,72,77,66,34,38,27,34,36,34,39,38,36,47,44,51,18,84,72,51,79,46,58,101,67,36,38,65,24,85,64,15,50,67,41,51,57,82,49,43,26,47,59,50,67,77,22,96,74,31,42,34,53,70,63,62,72,61,40,72,68,77,41,74,89,53,59,86,45,79,61,62,34,16,44,63,22,29,44,91,73,74,33,74,38,68,68,56,41,44,56,63,48,53,71,55,56,78,46,63,83,42,95,40,28,68,48,42,43,34,39,52,32,20,68,64,50,23,40,34,39,103,89,51,49,74,24,50,42,14,20,67,48,40,51,53,19,46,75,60,29,37,74,63,35,48,75,73,73,39,76,80,85,73,70,43,84,80,33,52,90,65,88,49,79,71,73,22,32,81,78

Secondary structure (DSSP, 8-state):
------------S---PPP----SSS--------HHHHHHHHHHHHHHHHHHEEEE-SSEEEEE-TTTTSPPPTT-EEEEEEE--TT-EEEEEEEEEEBS--TT--SSEEEEEESSSS-EEEE-BSSPPPPEE-S-SEEEEEEE--SS----EEEEEEEEE-TT-----TTSEE-TTS-EE-GGGSSSSS--STT-GGGS-HHHHSSSSEEEEESSEEEEE-TTTTSPPPSS-EEEEEEE--TTEEEEEEEEEEE----SS--SSEEEEEEEETTEEEEEEEEE-SSSPPPPEE-SSSEEEEEEE--SS----EEEEEEEEEEGGG----TTEEE-TT--EEEGGGSSSSS--STTSHHHH----EE---GGGTTSS--EE-SSBTTTTB-SHHHHHHHHGGGGGGGGSTTHHHHHHHHHHHHS-EEETTTEEEPBPHHHHHHHHHHHHHHHHHTT------GGGS-----TTTSB--

Sequence (478 aa):
MFVFCHSGLGCGFFEVCWLRLRGPGRSWGVVVVSAAVLLLLVALGVALALILTRVMTDSEGSFTSPNHPGSYPPNSMCVWMIQVPPPHLVQIHVTSMAMEGQSLCLFDWLEVLFQPRSFSCRFCGNVAPPTVNTNSSTVWVTFRSDNSIAGNGFAAQYRAVLPGHQSCTREEFTCDDGRCLLPASVCDGHPNCDDRKDEANCTHIHNECGGQKFGPYGSMESPNHPRPYLHQQMCIWHISVDEGHVITLSFKNFSLETQDVCEYDYVEVHDSSSTGAGRVLGRFCGTTVPPDLTSSGPHMTVVFVSDDGVADSGFNATYQAISVLNRTCAPNQFTCRTGECIQQQWLCDGWNDCPDGADEQASSCEIIEVEMCQGLSYNLTSFPNIWLFIADQREAATLLRQYRVLMELACFGPLQRLVCGMFLPQCSPQGGVLQPCRSVCSSAEQQCSQALDLFSFSWPFNCHLLPDSQDPLECSQP